Protein AF-0000000080641230 (afdb_homodimer)

Radius of gyration: 25.16 Å; Cα contacts (8 Å, |Δi|>4): 1258; chains: 2; bounding box: 50×78×52 Å

Solvent-accessible surface area (backbone atoms only — not comparable to full-atom values): 29382 Å² total; per-residue (Å²): 105,50,26,39,49,71,91,37,82,41,48,55,90,72,43,66,32,56,76,55,15,34,15,40,60,30,16,38,35,39,45,50,65,38,30,27,57,71,61,38,62,74,63,53,67,58,54,45,50,53,46,36,53,47,27,56,74,64,33,29,64,62,73,78,47,68,67,60,48,51,53,50,49,52,50,44,34,61,73,56,69,41,84,72,21,38,26,38,36,42,42,38,40,25,32,14,66,50,95,59,76,96,68,48,65,74,25,73,54,52,39,43,35,36,42,69,40,85,48,62,74,86,78,52,71,69,41,30,34,36,35,81,46,86,63,45,47,38,49,30,44,59,95,58,39,67,62,45,11,70,35,53,35,42,46,53,48,26,57,72,71,44,72,56,80,49,54,42,42,34,25,23,27,85,90,49,27,39,34,26,34,65,82,31,41,46,39,32,25,49,90,79,35,34,39,32,48,30,64,91,59,35,32,69,83,46,66,45,47,51,51,50,54,52,53,40,45,74,70,69,38,52,72,48,68,37,84,39,50,57,64,60,64,69,66,34,64,34,38,32,34,27,26,55,71,75,40,75,31,19,24,36,22,44,69,89,42,77,37,52,18,72,73,24,66,69,57,46,51,50,50,52,51,51,50,50,56,55,54,53,69,80,98,105,51,26,39,48,70,90,37,80,42,48,54,90,72,44,66,33,58,75,54,15,34,15,43,60,30,16,39,33,38,44,49,64,38,31,28,56,70,62,39,61,73,64,54,67,58,53,43,50,52,44,37,51,48,27,55,74,66,32,29,64,62,75,77,47,69,67,61,48,52,52,51,50,52,51,44,33,60,71,56,69,42,82,72,21,40,26,38,38,43,42,38,40,27,32,14,65,51,96,57,75,97,66,47,62,74,25,73,55,50,38,44,36,35,42,69,41,83,47,63,75,87,77,53,72,67,40,29,34,35,34,78,46,87,62,44,46,37,49,30,44,59,97,58,38,66,62,44,12,68,36,53,36,42,48,54,48,27,55,72,71,44,72,57,80,49,53,41,44,36,24,24,28,85,89,48,28,38,33,27,35,66,82,32,41,47,39,30,27,48,90,80,34,35,38,31,46,28,64,90,57,35,33,69,84,45,65,47,48,52,52,49,54,52,52,38,45,73,71,69,40,51,70,47,68,38,85,41,50,57,64,60,64,70,66,33,64,34,39,31,35,28,25,54,71,74,40,74,31,21,23,38,22,45,69,89,41,77,39,53,18,72,70,22,66,68,59,46,52,50,51,53,50,53,51,52,57,55,54,52,68,79,100

Foldseek 3Di:
DWKDKPHDTDDPVPDDADCQFCCNVPQAKAKDKFWWQQLHTDPLVLRQVQRQVSCVVSLEPDHDDSVVVSVRSVVQCVVVVVRSNTKMKMWMKTLGHDPDDDDDDRRDDIMIIMHIGHDDLVVADQAAEEEEFPQADDAAPDPAHGNTSPLVSLVVRCVRPDDPRRYWYWHHHPVQWTEATSQWFKWFADDQAIEGEARNRRHDPDPLVVVLVVVCVVVVGHYDYHTDHPVVRLNGQWMWIAHNNNGIHTYCYYPHRGHCTSNDPSSVVRVVVVVVSVVVVVD/DWKDKPHDTDDPVPDDADCQFCCNVPQAKAKDKFWWQQLHTDPLVLRQVQRQVSCVVSLEPDHDDSVVVSVRSVVQCVVVVVRSNTKMKMWMKTLGHDPDDDDDDRRDDIMIIMHIGHDDLVVADQAAEEEEFPQADDAAPDPAHGNTSPLVSLVVRCVRPDDPRRYWYWHHHPVQWTEATSQWFKWFADDQAIEGEARNRRHDPDPLVVVLVVVCVVVVGHYDYHTDHPVVRLNGQWMWIAHNNNGTHTHCYYPHRGHCTSNDPSSVVRVVVVVVSVVVVVD

Sequence (566 aa):
MIIYLNGQYIEEKEAALSPFDHGYLYGIGAFETFRLYSGRPFLPDAHVARLNRALRDLQIAYEVNKQELLDMLDSLLLLNDIEDGSARVRLNVSAGVSDKGFTAQTYEKPTVLCFVNRLNPEALPVQKEGKLLSVRRNTPEGSFRLKSHHYLNNMYAKQEIGNDPNLEGIFLTKEGDVAEGIVSNVFWRKGDKVFTPSLDTGILDGVTRQFVIDELKRQGTEVIEGRFRFQSMLEADEAWMTNSVLEIIPFSKIEEVPLPGADGKTVQLLRTQYQREINKMNVMIIYLNGQYIEEKEAALSPFDHGYLYGIGAFETFRLYSGRPFLPDAHVARLNRALRDLQIAYEVNKQELLDMLDSLLLLNDIEDGSARVRLNVSAGVSDKGFTAQTYEKPTVLCFVNRLNPEALPVQKEGKLLSVRRNTPEGSFRLKSHHYLNNMYAKQEIGNDPNLEGIFLTKEGDVAEGIVSNVFWRKGDKVFTPSLDTGILDGVTRQFVIDELKRQGTEVIEGRFRFQSMLEADEAWMTNSVLEIIPFSKIEEVPLPGADGKTVQLLRTQYQREINKMNV

Organism: Bacillus amyloliquefaciens (strain ATCC 23350 / DSM 7 / BCRC 11601 / CCUG 28519 / NBRC 15535 / NRRL B-14393 / F) (NCBI:txid692420)

Secondary structure (DSSP, 8-state):
-EEEETTEEEEGGG--B-TTBHHHHH--EEEEEEEEETTEESSHHHHHHHHHHHHHHTTB-----HHHHHHHHHHHHHHTT-TT--EEEEEEEE--B-SS-S-S--B-S-EEEEEEEE--GGGS-S-EEEEE-SSPPPPPSSSS--SBS--HHHHHHHHHH-S-TTEEEEEE-TTSBEEEESSSEEEEEETTEEEEE-GGGS----HHHHHHHHHHHHTT-EEEEE--BTHHHHT-SEEEEEETTTEEEEEEEETTEE--GGG-HHHHHHHHHHHHHHHHHT-/-EEEETTEEEEGGG--B-TTBHHHHS--EEEEEEEEETTEESSHHHHHHHHHHHHHHTTB-----HHHHHHHHHHHHHHTT-TT--EEEEEEEE--B-SS-S-S--B-S-EEEEEEEE--GGGS-S-EEEEE-SSPPPPPSSSS--SBS--HHHHHHHHHH-S-TTEEEEEE-TTSBEEEESSSEEEEEETTEEEEE-GGGS----HHHHHHHHHHHHTT-EEEEE--BTHHHHT-SEEEEEETTTEEEEEEEETTEE--GGG-HHHHHHHHHHHHHHHHHT-

Structure (mmCIF, N/CA/C/O backbone):
data_AF-0000000080641230-model_v1
#
loop_
_entity.id
_entity.type
_entity.pdbx_description
1 polymer 'aminodeoxychorismate lyase'
#
loop_
_atom_site.group_PDB
_atom_site.id
_atom_site.type_symbol
_atom_site.label_atom_id
_atom_site.label_alt_id
_atom_site.label_comp_id
_atom_site.label_asym_id
_atom_site.label_entity_id
_atom_site.label_seq_id
_atom_site.pdbx_PDB_ins_code
_atom_site.Cartn_x
_atom_site.Cartn_y
_atom_site.Cartn_z
_atom_site.occupancy
_atom_site.B_iso_or_equiv
_atom_site.auth_seq_id
_atom_site.auth_comp_id
_atom_site.auth_asym_id
_atom_site.auth_atom_id
_atom_site.pdbx_PDB_model_num
ATOM 1 N N . MET A 1 1 ? -22.234 -15.867 -5.906 1 94.38 1 MET A N 1
ATOM 2 C CA . MET A 1 1 ? -21.203 -16.688 -5.289 1 94.38 1 MET A CA 1
ATOM 3 C C . MET A 1 1 ? -21.281 -16.625 -3.768 1 94.38 1 MET A C 1
ATOM 5 O O . MET A 1 1 ? -21.625 -15.578 -3.209 1 94.38 1 MET A O 1
ATOM 9 N N . ILE A 1 2 ? -21.062 -17.797 -3.117 1 98.62 2 ILE A N 1
ATOM 10 C CA . ILE A 1 2 ? -21.016 -17.828 -1.66 1 98.62 2 ILE A CA 1
ATOM 11 C C . ILE A 1 2 ? -19.562 -17.625 -1.197 1 98.62 2 ILE A C 1
ATOM 13 O O . ILE A 1 2 ? -18.641 -18.25 -1.717 1 98.62 2 ILE A O 1
ATOM 17 N N . ILE A 1 3 ? -19.422 -16.719 -0.188 1 98.69 3 ILE A N 1
ATOM 18 C CA . ILE A 1 3 ? -18.094 -16.453 0.356 1 98.69 3 ILE A CA 1
ATOM 19 C C . ILE A 1 3 ? -18.094 -16.688 1.865 1 98.69 3 ILE A C 1
ATOM 21 O O . ILE A 1 3 ? -19.156 -16.844 2.473 1 98.69 3 ILE A O 1
ATOM 25 N N . TYR A 1 4 ? -16.906 -16.828 2.395 1 98.88 4 TYR A N 1
ATOM 26 C CA . TYR A 1 4 ? -16.719 -16.812 3.84 1 98.88 4 TYR A CA 1
ATOM 27 C C . TYR A 1 4 ? -16.312 -15.422 4.324 1 98.88 4 TYR A C 1
ATOM 29 O O . TYR A 1 4 ? -15.359 -14.828 3.803 1 98.88 4 TYR A O 1
ATOM 37 N N . LEU A 1 5 ? -17.062 -14.883 5.285 1 98.69 5 LEU A N 1
ATOM 38 C CA . LEU A 1 5 ? -16.734 -13.594 5.883 1 98.69 5 LEU A CA 1
ATOM 39 C C . LEU A 1 5 ? -16.938 -13.633 7.395 1 98.69 5 LEU A C 1
ATOM 41 O O . LEU A 1 5 ? -18.062 -13.711 7.871 1 98.69 5 LEU A O 1
ATOM 45 N N . ASN A 1 6 ? -15.844 -13.609 8.125 1 97.94 6 ASN A N 1
ATOM 46 C CA . ASN A 1 6 ? -15.852 -13.547 9.586 1 97.94 6 ASN A CA 1
ATOM 47 C C . ASN A 1 6 ? -16.734 -14.641 10.188 1 97.94 6 ASN A C 1
ATOM 49 O O . ASN A 1 6 ? -17.594 -14.359 11.031 1 97.94 6 ASN A O 1
ATOM 53 N N . GLY A 1 7 ? -16.547 -15.781 9.727 1 97.38 7 GLY A N 1
ATOM 54 C CA . GLY A 1 7 ? -17.188 -16.938 10.344 1 97.38 7 GLY A CA 1
ATOM 55 C C . GLY A 1 7 ? -18.5 -17.297 9.695 1 97.38 7 GLY A C 1
ATOM 56 O O . GLY A 1 7 ? -19.125 -18.297 10.062 1 97.38 7 GLY A O 1
ATOM 57 N N . GLN A 1 8 ? -18.875 -16.531 8.711 1 98.12 8 GLN A N 1
ATOM 58 C CA . GLN A 1 8 ? -20.156 -16.781 8.078 1 98.12 8 GLN A CA 1
ATOM 59 C C . GLN A 1 8 ? -19.984 -17.094 6.59 1 98.12 8 GLN A C 1
ATOM 61 O O . GLN A 1 8 ? -19.156 -16.484 5.918 1 98.12 8 GLN A O 1
ATOM 66 N N . TYR A 1 9 ? -20.766 -18.094 6.145 1 98.81 9 TYR A N 1
ATOM 67 C CA . TYR A 1 9 ? -20.938 -18.312 4.711 1 98.81 9 TYR A CA 1
ATOM 68 C C . TYR A 1 9 ? -22.125 -17.516 4.176 1 98.81 9 TYR A C 1
ATOM 70 O O . TYR A 1 9 ? -23.266 -17.734 4.605 1 98.81 9 TYR A O 1
ATOM 78 N N . ILE A 1 10 ? -21.859 -16.594 3.316 1 98.5 10 ILE A N 1
ATOM 79 C CA . ILE A 1 10 ? -22.906 -15.656 2.906 1 98.5 10 ILE A CA 1
ATOM 80 C C . ILE A 1 10 ? -22.781 -15.367 1.412 1 98.5 10 ILE A C 1
ATOM 82 O O . ILE A 1 10 ? -21.703 -15.547 0.825 1 98.5 10 ILE A O 1
ATOM 86 N N . GLU A 1 11 ? -23.844 -14.945 0.765 1 98.19 11 GLU A N 1
ATOM 87 C CA . GLU A 1 11 ? -23.781 -14.508 -0.625 1 98.19 11 GLU A CA 1
ATOM 88 C C . GLU A 1 11 ? -22.938 -13.242 -0.767 1 98.19 11 GLU A C 1
ATOM 90 O O . GLU A 1 11 ? -23.047 -12.328 0.046 1 98.19 11 GLU A O 1
ATOM 95 N N . GLU A 1 12 ? -22.172 -13.195 -1.822 1 95.56 12 GLU A N 1
ATOM 96 C CA . GLU A 1 12 ? -21.281 -12.07 -2.076 1 95.56 12 GLU A CA 1
ATOM 97 C C . GLU A 1 12 ? -22.031 -10.75 -2.051 1 95.56 12 GLU A C 1
ATOM 99 O O . GLU A 1 12 ? -21.547 -9.758 -1.497 1 95.56 12 GLU A O 1
ATOM 104 N N . LYS A 1 13 ? -23.188 -10.703 -2.598 1 94.19 13 LYS A N 1
ATOM 105 C CA . LYS A 1 13 ? -23.953 -9.469 -2.73 1 94.19 13 LYS A CA 1
ATOM 106 C C . LYS A 1 13 ? -24.438 -8.969 -1.371 1 94.19 13 LYS A C 1
ATOM 108 O O . LYS A 1 13 ? -24.781 -7.801 -1.222 1 94.19 13 LYS A O 1
ATOM 113 N N . GLU A 1 14 ? -24.469 -9.867 -0.389 1 96.19 14 GLU A N 1
ATOM 114 C CA . GLU A 1 14 ? -24.953 -9.523 0.947 1 96.19 14 GLU A CA 1
ATOM 115 C C . GLU A 1 14 ? -23.781 -9.203 1.881 1 96.19 14 GLU A C 1
ATOM 117 O O . GLU A 1 14 ? -24 -8.727 2.998 1 96.19 14 GLU A O 1
ATOM 122 N N . ALA A 1 15 ? -22.641 -9.516 1.436 1 96.94 15 ALA A N 1
ATOM 123 C CA . ALA A 1 15 ? -21.453 -9.32 2.275 1 96.94 15 ALA A CA 1
ATOM 124 C C . ALA A 1 15 ? -21.141 -7.832 2.43 1 96.94 15 ALA A C 1
ATOM 126 O O . ALA A 1 15 ? -21.25 -7.066 1.47 1 96.94 15 ALA A O 1
ATOM 127 N N . ALA A 1 16 ? -20.812 -7.457 3.668 1 96.62 16 ALA A N 1
ATOM 128 C CA . ALA A 1 16 ? -20.547 -6.051 3.969 1 96.62 16 ALA A CA 1
ATOM 129 C C . ALA A 1 16 ? -19.312 -5.902 4.848 1 96.62 16 ALA A C 1
ATOM 131 O O . ALA A 1 16 ? -19.125 -6.652 5.809 1 96.62 16 ALA A O 1
ATOM 132 N N . LEU A 1 17 ? -18.469 -5.023 4.484 1 97.44 17 LEU A N 1
ATOM 133 C CA . LEU A 1 17 ? -17.328 -4.59 5.301 1 97.44 17 LEU A CA 1
ATOM 134 C C . LEU A 1 17 ? -17.547 -3.174 5.824 1 97.44 17 LEU A C 1
ATOM 136 O O . LEU A 1 17 ? -18.219 -2.365 5.176 1 97.44 17 LEU A O 1
ATOM 140 N N . SER A 1 18 ? -17.016 -2.916 6.98 1 97.19 18 SER A N 1
ATOM 141 C CA . SER A 1 18 ? -17 -1.547 7.484 1 97.19 18 SER A CA 1
ATOM 142 C C . SER A 1 18 ? -16.031 -0.674 6.691 1 97.19 18 SER A C 1
ATOM 144 O O . SER A 1 18 ? -14.922 -1.101 6.379 1 97.19 18 SER A O 1
ATOM 146 N N . PRO A 1 19 ? -16.469 0.548 6.352 1 96.69 19 PRO A N 1
ATOM 147 C CA . PRO A 1 19 ? -15.508 1.46 5.719 1 96.69 19 PRO A CA 1
ATOM 148 C C . PRO A 1 19 ? -14.383 1.885 6.656 1 96.69 19 PRO A C 1
ATOM 150 O O . PRO A 1 19 ? -13.43 2.541 6.23 1 96.69 19 PRO A O 1
ATOM 153 N N . PHE A 1 20 ? -14.438 1.463 7.914 1 97 20 PHE A N 1
ATOM 154 C CA . PHE A 1 20 ? -13.43 1.848 8.898 1 97 20 PHE A CA 1
ATOM 155 C C . PHE A 1 20 ? -12.484 0.689 9.188 1 97 20 PHE A C 1
ATOM 157 O O . PHE A 1 20 ? -11.719 0.729 10.148 1 97 20 PHE A O 1
ATOM 164 N N . ASP A 1 21 ? -12.641 -0.361 8.375 1 98.12 21 ASP A N 1
ATOM 165 C CA . ASP A 1 21 ? -11.625 -1.402 8.391 1 98.12 21 ASP A CA 1
ATOM 166 C C . ASP A 1 21 ? -10.258 -0.839 7.996 1 98.12 21 ASP A C 1
ATOM 168 O O . ASP A 1 21 ? -10.125 -0.203 6.949 1 98.12 21 ASP A O 1
ATOM 172 N N . HIS A 1 22 ? -9.234 -1.068 8.789 1 98.56 22 HIS A N 1
ATOM 173 C CA . HIS A 1 22 ? -7.91 -0.52 8.508 1 98.56 22 HIS A CA 1
ATOM 174 C C . HIS A 1 22 ? -7.27 -1.217 7.309 1 98.56 22 HIS A C 1
ATOM 176 O O . HIS A 1 22 ? -6.301 -0.711 6.738 1 98.56 22 HIS A O 1
ATOM 182 N N . GLY A 1 23 ? -7.777 -2.375 6.902 1 98.5 23 GLY A N 1
ATOM 183 C CA . GLY A 1 23 ? -7.391 -2.93 5.617 1 98.5 23 GLY A CA 1
ATOM 184 C C . GLY A 1 23 ? -7.836 -2.08 4.441 1 98.5 23 GLY A C 1
ATOM 185 O O . GLY A 1 23 ? -7.121 -1.974 3.439 1 98.5 23 GLY A O 1
ATOM 186 N N . TYR A 1 24 ? -9.031 -1.498 4.578 1 98.56 24 TYR A N 1
ATOM 187 C CA . TYR A 1 24 ? -9.57 -0.61 3.551 1 98.56 24 TYR A CA 1
ATOM 188 C C . TYR A 1 24 ? -8.914 0.764 3.625 1 98.56 24 TYR A C 1
ATOM 190 O O . TYR A 1 24 ? -8.414 1.275 2.621 1 98.56 24 TYR A O 1
ATOM 198 N N . LEU A 1 25 ? -8.805 1.361 4.781 1 98.25 25 LEU A N 1
ATOM 199 C CA . LEU A 1 25 ? -8.383 2.75 4.93 1 98.25 25 LEU A CA 1
ATOM 200 C C . LEU A 1 25 ? -6.879 2.885 4.73 1 98.25 25 LEU A C 1
ATOM 202 O O . LEU A 1 25 ? -6.406 3.889 4.195 1 98.25 25 LEU A O 1
ATOM 206 N N . TYR A 1 26 ? -6.113 1.825 5.156 1 98.12 26 TYR A N 1
ATOM 207 C CA . TYR A 1 26 ? -4.668 2.012 5.246 1 98.12 26 TYR A CA 1
ATOM 208 C C . TYR A 1 26 ? -3.926 0.832 4.629 1 98.12 26 TYR A C 1
ATOM 210 O O . TYR A 1 26 ? -2.693 0.786 4.652 1 98.12 26 TYR A O 1
ATOM 218 N N . GLY A 1 27 ? -4.613 -0.168 4.113 1 98.31 27 GLY A N 1
ATOM 219 C CA . GLY A 1 27 ? -3.996 -1.322 3.479 1 98.31 27 GLY A CA 1
ATOM 220 C C . GLY A 1 27 ? -3.357 -2.277 4.469 1 98.31 27 GLY A C 1
ATOM 221 O O . GLY A 1 27 ? -2.449 -3.031 4.113 1 98.31 27 GLY A O 1
ATOM 222 N N . ILE A 1 28 ? -3.783 -2.248 5.727 1 98.62 28 ILE A N 1
ATOM 223 C CA . ILE A 1 28 ? -3.199 -3.133 6.727 1 98.62 28 ILE A CA 1
ATOM 224 C C . ILE A 1 28 ? -3.867 -4.504 6.66 1 98.62 28 ILE A C 1
ATOM 226 O O . ILE A 1 28 ? -4.914 -4.719 7.273 1 98.62 28 ILE A O 1
ATOM 230 N N . GLY A 1 29 ? -3.24 -5.375 5.969 1 98.69 29 GLY A N 1
ATOM 231 C CA . GLY A 1 29 ? -3.727 -6.727 5.754 1 98.69 29 GLY A CA 1
ATOM 232 C C . GLY A 1 29 ? -2.805 -7.566 4.887 1 98.69 29 GLY A C 1
ATOM 233 O O . GLY A 1 29 ? -1.852 -7.043 4.305 1 98.69 29 GLY A O 1
ATOM 234 N N . ALA A 1 30 ? -3.021 -8.844 4.879 1 98.81 30 ALA A N 1
ATOM 235 C CA . ALA A 1 30 ? -2.277 -9.82 4.086 1 98.81 30 ALA A CA 1
ATOM 236 C C . ALA A 1 30 ? -3.209 -10.875 3.502 1 98.81 30 ALA A C 1
ATOM 238 O O . ALA A 1 30 ? -4.352 -11.016 3.945 1 98.81 30 ALA A O 1
ATOM 239 N N . PHE A 1 31 ? -2.713 -11.578 2.443 1 98.81 31 PHE A N 1
ATOM 240 C CA . PHE A 1 31 ? -3.574 -12.578 1.819 1 98.81 31 PHE A CA 1
ATOM 241 C C . PHE A 1 31 ? -2.748 -13.695 1.198 1 98.81 31 PHE A C 1
ATOM 243 O O . PHE A 1 31 ? -1.519 -13.609 1.148 1 98.81 31 PHE A O 1
ATOM 250 N N . GLU A 1 32 ? -3.385 -14.688 0.871 1 98.81 32 GLU A N 1
ATOM 251 C CA . GLU A 1 32 ? -2.85 -15.773 0.055 1 98.81 32 GLU A CA 1
ATOM 252 C C . GLU A 1 32 ? -3.773 -16.094 -1.119 1 98.81 32 GLU A C 1
ATOM 254 O O . GLU A 1 32 ? -4.996 -16 -0.993 1 98.81 32 GLU A O 1
ATOM 259 N N . THR A 1 33 ? -3.252 -16.391 -2.205 1 98.38 33 THR A N 1
ATOM 260 C CA . THR A 1 33 ? -3.932 -16.953 -3.365 1 98.38 33 THR A CA 1
ATOM 261 C C . THR A 1 33 ? -3.293 -18.281 -3.771 1 98.38 33 THR A C 1
ATOM 263 O O . THR A 1 33 ? -2.072 -18.375 -3.928 1 98.38 33 THR A O 1
ATOM 266 N N . PHE A 1 34 ? -4.078 -19.25 -3.875 1 98.31 34 PHE A N 1
ATOM 267 C CA . PHE A 1 34 ? -3.559 -20.547 -4.273 1 98.31 34 PHE A CA 1
ATOM 268 C C . PHE A 1 34 ? -4.629 -21.359 -4.988 1 98.31 34 PHE A C 1
ATOM 270 O O . PHE A 1 34 ? -5.785 -20.938 -5.078 1 98.31 34 PHE A O 1
ATOM 277 N N . ARG A 1 35 ? -4.227 -22.469 -5.562 1 97.75 35 ARG A N 1
ATOM 278 C CA . ARG A 1 35 ? -5.074 -23.297 -6.414 1 97.75 35 ARG A CA 1
ATOM 279 C C . ARG A 1 35 ? -5.461 -24.594 -5.707 1 97.75 35 ARG A C 1
ATOM 281 O O . ARG A 1 35 ? -4.66 -25.172 -4.973 1 97.75 35 ARG A O 1
ATOM 288 N N . LEU A 1 36 ? -6.707 -25 -5.898 1 98 36 LEU A N 1
ATOM 289 C CA . LEU A 1 36 ? -7.18 -26.312 -5.445 1 98 36 LEU A CA 1
ATOM 290 C C . LEU A 1 36 ? -7.152 -27.328 -6.586 1 98 36 LEU A C 1
ATOM 292 O O . LEU A 1 36 ? -7.566 -27.016 -7.703 1 98 36 LEU A O 1
ATOM 296 N N . TYR A 1 37 ? -6.668 -28.5 -6.305 1 97.38 37 TYR A N 1
ATOM 297 C CA . TYR A 1 37 ? -6.684 -29.672 -7.16 1 97.38 37 TYR A CA 1
ATOM 298 C C . TYR A 1 37 ? -7.531 -30.781 -6.543 1 97.38 37 TYR A C 1
ATOM 300 O O . TYR A 1 37 ? -7.168 -31.344 -5.508 1 97.38 37 TYR A O 1
ATOM 308 N N . SER A 1 38 ? -8.609 -31.078 -7.199 1 96 38 SER A N 1
ATOM 309 C CA . SER A 1 38 ? -9.562 -32 -6.625 1 96 38 SER A CA 1
ATOM 310 C C . SER A 1 38 ? -9.906 -31.656 -5.184 1 96 38 SER A C 1
ATOM 312 O O . SER A 1 38 ? -9.898 -32.5 -4.305 1 96 38 SER A O 1
ATOM 314 N N . GLY A 1 39 ? -9.992 -30.375 -4.941 1 96.81 39 GLY A N 1
ATOM 315 C CA . GLY A 1 39 ? -10.438 -29.859 -3.66 1 96.81 39 GLY A CA 1
ATOM 316 C C . GLY A 1 39 ? -9.305 -29.656 -2.668 1 96.81 39 GLY A C 1
ATOM 317 O O . GLY A 1 39 ? -9.523 -29.172 -1.559 1 96.81 39 GLY A O 1
ATOM 318 N N . ARG A 1 40 ? -8.148 -29.969 -3.039 1 96.62 40 ARG A N 1
ATOM 319 C CA . ARG A 1 40 ? -7.027 -29.906 -2.109 1 96.62 40 ARG A CA 1
ATOM 320 C C . ARG A 1 40 ? -6.016 -28.844 -2.547 1 96.62 40 ARG A C 1
ATOM 322 O O . ARG A 1 40 ? -5.641 -28.781 -3.721 1 96.62 40 ARG A O 1
ATOM 329 N N . PRO A 1 41 ? -5.641 -28.016 -1.577 1 97.69 41 PRO A N 1
ATOM 330 C CA . PRO A 1 41 ? -4.621 -27.031 -1.938 1 97.69 41 PRO A CA 1
ATOM 331 C C . PRO A 1 41 ? -3.225 -27.641 -2.047 1 97.69 41 PRO A C 1
ATOM 333 O O . PRO A 1 41 ? -2.867 -28.516 -1.267 1 97.69 41 PRO A O 1
ATOM 336 N N . PHE A 1 42 ? -2.455 -27.219 -2.998 1 97 42 PHE A N 1
ATOM 337 C CA . PHE A 1 42 ? -1.047 -27.578 -3.104 1 97 42 PHE A CA 1
ATOM 338 C C . PHE A 1 42 ? -0.197 -26.734 -2.172 1 97 42 PHE A C 1
ATOM 340 O O . PHE A 1 42 ? -0.323 -25.5 -2.16 1 97 42 PHE A O 1
ATOM 347 N N . LEU A 1 43 ? 0.679 -27.359 -1.271 1 97.44 43 LEU A N 1
ATOM 348 C CA . LEU A 1 43 ? 1.615 -26.75 -0.329 1 97.44 43 LEU A CA 1
ATOM 349 C C . LEU A 1 43 ? 0.876 -25.906 0.706 1 97.44 43 LEU A C 1
ATOM 351 O O . LEU A 1 43 ? 1.245 -24.766 0.954 1 97.44 43 LEU A O 1
ATOM 355 N N . PRO A 1 44 ? -0.207 -26.453 1.294 1 97.56 44 PRO A N 1
ATOM 356 C CA . PRO A 1 44 ? -1.002 -25.672 2.244 1 97.56 44 PRO A CA 1
ATOM 357 C C . PRO A 1 44 ? -0.189 -25.203 3.447 1 97.56 44 PRO A C 1
ATOM 359 O O . PRO A 1 44 ? -0.418 -24.109 3.961 1 97.56 44 PRO A O 1
ATOM 362 N N . ASP A 1 45 ? 0.778 -26 3.906 1 98.12 45 ASP A N 1
ATOM 363 C CA . ASP A 1 45 ? 1.592 -25.625 5.059 1 98.12 45 ASP A CA 1
ATOM 364 C C . ASP A 1 45 ? 2.418 -24.375 4.766 1 98.12 45 ASP A C 1
ATOM 366 O O . ASP A 1 45 ? 2.549 -23.5 5.617 1 98.12 45 ASP A O 1
ATOM 370 N N . ALA A 1 46 ? 3.008 -24.312 3.57 1 98.56 46 ALA A N 1
ATOM 371 C CA . ALA A 1 46 ? 3.824 -23.156 3.189 1 98.56 46 ALA A CA 1
ATOM 372 C C . ALA A 1 46 ? 2.977 -21.891 3.094 1 98.56 46 ALA A C 1
ATOM 374 O O . ALA A 1 46 ? 3.4 -20.828 3.529 1 98.56 46 ALA A O 1
ATOM 375 N N . HIS A 1 47 ? 1.779 -22 2.514 1 98.81 47 HIS A N 1
ATOM 376 C CA . HIS A 1 47 ? 0.876 -20.859 2.418 1 98.81 47 HIS A CA 1
ATOM 377 C C . HIS A 1 47 ? 0.458 -20.375 3.801 1 98.81 47 HIS A C 1
ATOM 379 O O . HIS A 1 47 ? 0.484 -19.172 4.07 1 98.81 47 HIS A O 1
ATOM 385 N N . VAL A 1 48 ? 0.075 -21.266 4.652 1 98.81 48 VAL A N 1
ATOM 386 C CA . VAL A 1 48 ? -0.366 -20.938 6 1 98.81 48 VAL A CA 1
ATOM 387 C C . VAL A 1 48 ? 0.78 -20.297 6.773 1 98.81 48 VAL A C 1
ATOM 389 O O . VAL A 1 48 ? 0.587 -19.281 7.453 1 98.81 48 VAL A O 1
ATOM 392 N N . ALA A 1 49 ? 1.921 -20.844 6.652 1 98.75 49 ALA A N 1
ATOM 393 C CA . ALA A 1 49 ? 3.086 -20.312 7.352 1 98.75 49 ALA A CA 1
ATOM 394 C C . ALA A 1 49 ? 3.389 -18.891 6.902 1 98.75 49 ALA A C 1
ATOM 396 O O . ALA A 1 49 ? 3.664 -18.016 7.727 1 98.75 49 ALA A O 1
ATOM 397 N N . ARG A 1 50 ? 3.375 -18.672 5.617 1 98.62 50 ARG A N 1
ATOM 398 C CA . ARG A 1 50 ? 3.678 -17.328 5.105 1 98.62 50 ARG A CA 1
ATOM 399 C C . ARG A 1 50 ? 2.639 -16.328 5.57 1 98.62 50 ARG A C 1
ATOM 401 O O . ARG A 1 50 ? 2.984 -15.203 5.961 1 98.62 50 ARG A O 1
ATOM 408 N N . LEU A 1 51 ? 1.396 -16.703 5.492 1 98.88 51 LEU A N 1
ATOM 409 C CA . LEU A 1 51 ? 0.346 -15.797 5.938 1 98.88 51 LEU A CA 1
ATOM 410 C C . LEU A 1 51 ? 0.487 -15.492 7.426 1 98.88 51 LEU A C 1
ATOM 412 O O . LEU A 1 51 ? 0.396 -14.328 7.836 1 98.88 51 LEU A O 1
ATOM 416 N N . ASN A 1 52 ? 0.707 -16.516 8.219 1 98.88 52 ASN A N 1
ATOM 417 C CA . ASN A 1 52 ? 0.836 -16.312 9.656 1 98.88 52 ASN A CA 1
ATOM 418 C C . ASN A 1 52 ? 2.035 -15.438 10 1 98.88 52 ASN A C 1
ATOM 420 O O . ASN A 1 52 ? 1.975 -14.625 10.922 1 98.88 52 ASN A O 1
ATOM 424 N N . ARG A 1 53 ? 3.098 -15.594 9.328 1 98.56 53 ARG A N 1
ATOM 425 C CA . ARG A 1 53 ? 4.246 -14.711 9.523 1 98.56 53 ARG A CA 1
ATOM 426 C C . ARG A 1 53 ? 3.881 -13.258 9.227 1 98.56 53 ARG A C 1
ATOM 428 O O . ARG A 1 53 ? 4.262 -12.359 9.977 1 98.56 53 ARG A O 1
ATOM 435 N N . ALA A 1 54 ? 3.205 -13.039 8.125 1 98.75 54 ALA A N 1
ATOM 436 C CA . ALA A 1 54 ? 2.775 -11.688 7.762 1 98.75 54 ALA A CA 1
ATOM 437 C C . ALA A 1 54 ? 1.869 -11.094 8.836 1 98.75 54 ALA A C 1
ATOM 439 O O . ALA A 1 54 ? 2.018 -9.93 9.211 1 98.75 54 ALA A O 1
ATOM 440 N N . LEU A 1 55 ? 0.916 -11.883 9.32 1 98.81 55 LEU A N 1
ATOM 441 C CA . LEU A 1 55 ? -0.022 -11.414 10.336 1 98.81 55 LEU A CA 1
ATOM 442 C C . LEU A 1 55 ? 0.711 -11.023 11.609 1 98.81 55 LEU A C 1
ATOM 444 O O . LEU A 1 55 ? 0.382 -10.016 12.242 1 98.81 55 LEU A O 1
ATOM 448 N N . ARG A 1 56 ? 1.682 -11.805 11.977 1 98.44 56 ARG A N 1
ATOM 449 C CA . ARG A 1 56 ? 2.496 -11.469 13.141 1 98.44 56 ARG A CA 1
ATOM 450 C C . ARG A 1 56 ? 3.25 -10.164 12.922 1 98.44 56 ARG A C 1
ATOM 452 O O . ARG A 1 56 ? 3.293 -9.305 13.805 1 98.44 56 ARG A O 1
ATOM 459 N N . ASP A 1 57 ? 3.818 -10.039 11.789 1 98 57 ASP A N 1
ATOM 460 C CA . ASP A 1 57 ? 4.559 -8.828 11.445 1 98 57 ASP A CA 1
ATOM 461 C C . ASP A 1 57 ? 3.66 -7.598 11.516 1 98 57 ASP A C 1
ATOM 463 O O . ASP A 1 57 ? 4.105 -6.52 11.914 1 98 57 ASP A O 1
ATOM 467 N N . LEU A 1 58 ? 2.41 -7.73 11.18 1 98.25 58 LEU A N 1
ATOM 468 C CA . LEU A 1 58 ? 1.453 -6.629 11.125 1 98.25 58 LEU A CA 1
ATOM 469 C C . LEU A 1 58 ? 0.751 -6.453 12.469 1 98.25 58 LEU A C 1
ATOM 471 O O . LEU A 1 58 ? -0.093 -5.566 12.617 1 98.25 58 LEU A O 1
ATOM 475 N N . GLN A 1 59 ? 1.041 -7.32 13.422 1 98.19 59 GLN A N 1
ATOM 476 C CA . GLN A 1 59 ? 0.404 -7.316 14.734 1 98.19 59 GLN A CA 1
ATOM 477 C C . GLN A 1 59 ? -1.107 -7.48 14.609 1 98.19 59 GLN A C 1
ATOM 479 O O . GLN A 1 59 ? -1.871 -6.754 15.25 1 98.19 59 GLN A O 1
ATOM 484 N N . ILE A 1 60 ? -1.511 -8.305 13.773 1 98.56 60 ILE A N 1
ATOM 485 C CA . ILE A 1 60 ? -2.896 -8.75 13.664 1 98.56 60 ILE A CA 1
ATOM 486 C C . ILE A 1 60 ? -3.078 -10.055 14.43 1 98.56 60 ILE A C 1
ATOM 488 O O . ILE A 1 60 ? -2.465 -11.07 14.094 1 98.56 60 ILE A O 1
ATOM 492 N N . ALA A 1 61 ? -3.875 -9.984 15.43 1 98.19 61 ALA A N 1
ATOM 493 C CA . ALA A 1 61 ? -4.043 -11.125 16.344 1 98.19 61 ALA A CA 1
ATOM 494 C C . ALA A 1 61 ? -4.949 -12.188 15.719 1 98.19 61 ALA A C 1
ATOM 496 O O . ALA A 1 61 ? -6.105 -12.328 16.125 1 98.19 61 ALA A O 1
ATOM 497 N N . TYR A 1 62 ? -4.418 -12.938 14.836 1 98.12 62 TYR A N 1
ATOM 498 C CA . TYR A 1 62 ? -5.09 -14.039 14.156 1 98.12 62 TYR A CA 1
ATOM 499 C C . TYR A 1 62 ? -4.082 -15.078 13.664 1 98.12 62 TYR A C 1
ATOM 501 O O . TYR A 1 62 ? -3.004 -14.719 13.188 1 98.12 62 TYR A O 1
ATOM 509 N N . GLU A 1 63 ? -4.371 -16.297 13.867 1 98.25 63 GLU A N 1
ATOM 510 C CA . GLU A 1 63 ? -3.557 -17.391 13.352 1 98.25 63 GLU A CA 1
ATOM 511 C C . GLU A 1 63 ? -4.391 -18.344 12.508 1 98.25 63 GLU A C 1
ATOM 513 O O . GLU A 1 63 ? -5.383 -18.906 12.984 1 98.25 63 GLU A O 1
ATOM 518 N N . VAL A 1 64 ? -3.996 -18.5 11.32 1 98 64 VAL A N 1
ATOM 519 C CA . VAL A 1 64 ? -4.664 -19.453 10.43 1 98 64 VAL A CA 1
ATOM 520 C C . VAL A 1 64 ? -4.316 -20.875 10.852 1 98 64 VAL A C 1
ATOM 522 O O . VAL A 1 64 ? -3.141 -21.219 10.977 1 98 64 VAL A O 1
ATOM 525 N N . ASN A 1 65 ? -5.312 -21.594 11.094 1 97.5 65 ASN A N 1
ATOM 526 C CA . ASN A 1 65 ? -5.195 -23.031 11.344 1 97.5 65 ASN A CA 1
ATOM 527 C C . ASN A 1 65 ? -5.426 -23.844 10.078 1 97.5 65 ASN A C 1
ATOM 529 O O . ASN A 1 65 ? -6.457 -23.703 9.422 1 97.5 65 ASN A O 1
ATOM 533 N N . LYS A 1 66 ? -4.469 -24.734 9.758 1 97.56 66 LYS A N 1
ATOM 534 C CA . LYS A 1 66 ? -4.527 -25.469 8.5 1 97.56 66 LYS A CA 1
ATOM 535 C C . LYS A 1 66 ? -5.816 -26.281 8.391 1 97.56 66 LYS A C 1
ATOM 537 O O . LYS A 1 66 ? -6.484 -26.266 7.359 1 97.56 66 LYS A O 1
ATOM 542 N N . GLN A 1 67 ? -6.137 -26.984 9.453 1 97.75 67 GLN A N 1
ATOM 543 C CA . GLN A 1 67 ? -7.328 -27.828 9.414 1 97.75 67 GLN A CA 1
ATOM 544 C C . GLN A 1 67 ? -8.594 -26.984 9.258 1 97.75 67 GLN A C 1
ATOM 546 O O . GLN A 1 67 ? -9.484 -27.328 8.484 1 97.75 67 GLN A O 1
ATOM 551 N N . GLU A 1 68 ? -8.688 -25.875 9.977 1 97.62 68 GLU A N 1
ATOM 552 C CA . GLU A 1 68 ? -9.82 -24.969 9.828 1 97.62 68 GLU A CA 1
ATOM 553 C C . GLU A 1 68 ? -9.914 -24.422 8.414 1 97.62 68 GLU A C 1
ATOM 555 O O . GLU A 1 68 ? -11.008 -24.25 7.871 1 97.62 68 GLU A O 1
ATOM 560 N N . LEU A 1 69 ? -8.75 -24.141 7.867 1 98.25 69 LEU A N 1
ATOM 561 C CA . LEU A 1 69 ? -8.703 -23.672 6.484 1 98.25 69 LEU A CA 1
ATOM 562 C C . LEU A 1 69 ? -9.258 -24.734 5.535 1 98.25 69 LEU A C 1
ATOM 564 O O . LEU A 1 69 ? -10.102 -24.422 4.684 1 98.25 69 LEU A O 1
ATOM 568 N N . LEU A 1 70 ? -8.805 -25.953 5.703 1 98 70 LEU A N 1
ATOM 569 C CA . LEU A 1 70 ? -9.25 -27.047 4.832 1 98 70 LEU A CA 1
ATOM 570 C C . LEU A 1 70 ? -10.758 -27.25 4.949 1 98 70 LEU A C 1
ATOM 572 O O . LEU A 1 70 ? -11.438 -27.438 3.941 1 98 70 LEU A O 1
ATOM 576 N N . ASP A 1 71 ? -11.25 -27.172 6.168 1 98.31 71 ASP A N 1
ATOM 577 C CA . ASP A 1 71 ? -12.688 -27.297 6.387 1 98.31 71 ASP A CA 1
ATOM 578 C C . ASP A 1 71 ? -13.453 -26.156 5.699 1 98.31 71 ASP A C 1
ATOM 580 O O . ASP A 1 71 ? -14.508 -26.375 5.105 1 98.31 71 ASP A O 1
ATOM 584 N N . MET A 1 72 ? -12.945 -25 5.832 1 98.56 72 MET A N 1
ATOM 585 C CA . MET A 1 72 ? -13.531 -23.828 5.195 1 98.56 72 MET A CA 1
ATOM 586 C C . MET A 1 72 ? -13.578 -24 3.68 1 98.56 72 MET A C 1
ATOM 588 O O . MET A 1 72 ? -14.594 -23.688 3.049 1 98.56 72 MET A O 1
ATOM 592 N N . LEU A 1 73 ? -12.539 -24.516 3.088 1 98.69 73 LEU A N 1
ATOM 593 C CA . LEU A 1 73 ? -12.453 -24.703 1.645 1 98.69 73 LEU A CA 1
ATOM 594 C C . LEU A 1 73 ? -13.445 -25.766 1.177 1 98.69 73 LEU A C 1
ATOM 596 O O . LEU A 1 73 ? -14.102 -25.594 0.148 1 98.69 73 LEU A O 1
ATOM 600 N N . ASP A 1 74 ? -13.523 -26.812 1.958 1 98.38 74 ASP A N 1
ATOM 601 C CA . ASP A 1 74 ? -14.516 -27.844 1.646 1 98.38 74 ASP A CA 1
ATOM 602 C C . ASP A 1 74 ? -15.922 -27.266 1.606 1 98.38 74 ASP A C 1
ATOM 604 O O . ASP A 1 74 ? -16.688 -27.531 0.676 1 98.38 74 ASP A O 1
ATOM 608 N N . SER A 1 75 ? -16.25 -26.484 2.592 1 98.75 75 SER A N 1
ATOM 609 C CA . SER A 1 75 ? -17.562 -25.859 2.672 1 98.75 75 SER A CA 1
ATOM 610 C C . SER A 1 75 ? -17.797 -24.922 1.489 1 98.75 75 SER A C 1
ATOM 612 O O . SER A 1 75 ? -18.875 -24.938 0.89 1 98.75 75 SER A O 1
ATOM 614 N N . LEU A 1 76 ? -16.812 -24.172 1.132 1 98.88 76 LEU A N 1
ATOM 615 C CA . LEU A 1 76 ? -16.953 -23.219 0.037 1 98.88 76 LEU A CA 1
ATOM 616 C C . LEU A 1 76 ? -17.141 -23.938 -1.293 1 98.88 76 LEU A C 1
ATOM 618 O O . LEU A 1 76 ? -17.938 -23.5 -2.135 1 98.88 76 LEU A O 1
ATOM 622 N N . LEU A 1 77 ? -16.375 -25.016 -1.517 1 98.75 77 LEU A N 1
ATOM 623 C CA . LEU A 1 77 ? -16.547 -25.797 -2.738 1 98.75 77 LEU A CA 1
ATOM 624 C C . LEU A 1 77 ? -17.953 -26.344 -2.846 1 98.75 77 LEU A C 1
ATOM 626 O O . LEU A 1 77 ? -18.594 -26.25 -3.902 1 98.75 77 LEU A O 1
ATOM 630 N N . LEU A 1 78 ? -18.406 -26.875 -1.77 1 98.56 78 LEU A N 1
ATOM 631 C CA . LEU A 1 78 ? -19.75 -27.453 -1.727 1 98.56 78 LEU A CA 1
ATOM 632 C C . LEU A 1 78 ? -20.812 -26.391 -1.98 1 98.56 78 LEU A C 1
ATOM 634 O O . LEU A 1 78 ? -21.688 -26.562 -2.832 1 98.56 78 LEU A O 1
ATOM 638 N N . LEU A 1 79 ? -20.734 -25.297 -1.29 1 98.75 79 LEU A N 1
ATOM 639 C CA . LEU A 1 79 ? -21.75 -24.25 -1.332 1 98.75 79 LEU A CA 1
ATOM 640 C C . LEU A 1 79 ? -21.766 -23.562 -2.695 1 98.75 79 LEU A C 1
ATOM 642 O O . LEU A 1 79 ? -22.766 -22.969 -3.09 1 98.75 79 LEU A O 1
ATOM 646 N N . ASN A 1 80 ? -20.672 -23.594 -3.457 1 98.69 80 ASN A N 1
ATOM 647 C CA . ASN A 1 80 ? -20.594 -22.953 -4.762 1 98.69 80 ASN A CA 1
ATOM 648 C C . ASN A 1 80 ? -20.688 -23.969 -5.895 1 98.69 80 ASN A C 1
ATOM 650 O O . ASN A 1 80 ? -20.438 -23.641 -7.055 1 98.69 80 ASN A O 1
ATOM 654 N N . ASP A 1 81 ? -20.953 -25.156 -5.645 1 98.31 81 ASP A N 1
ATOM 655 C CA . ASP A 1 81 ? -21.203 -26.234 -6.594 1 98.31 81 ASP A CA 1
ATOM 656 C C . ASP A 1 81 ? -19.984 -26.438 -7.508 1 98.31 81 ASP A C 1
ATOM 658 O O . ASP A 1 81 ? -20.141 -26.516 -8.727 1 98.31 81 ASP A O 1
ATOM 662 N N . ILE A 1 82 ? -18.844 -26.422 -6.961 1 98.31 82 ILE A N 1
ATOM 663 C CA . ILE A 1 82 ? -17.625 -26.781 -7.691 1 98.31 82 ILE A CA 1
ATOM 664 C C . ILE A 1 82 ? -17.266 -28.234 -7.422 1 98.31 82 ILE A C 1
ATOM 666 O O . ILE A 1 82 ? -16.375 -28.516 -6.613 1 98.31 82 ILE A O 1
ATOM 670 N N . GLU A 1 83 ? -17.734 -29.078 -8.156 1 96.81 83 GLU A N 1
ATOM 671 C CA . GLU A 1 83 ? -17.75 -30.5 -7.863 1 96.81 83 GLU A CA 1
ATOM 672 C C . GLU A 1 83 ? -16.391 -31.141 -8.164 1 96.81 83 GLU A C 1
ATOM 674 O O . GLU A 1 83 ? -15.969 -32.062 -7.473 1 96.81 83 GLU A O 1
ATOM 679 N N . ASP A 1 84 ? -15.766 -30.625 -9.227 1 96.25 84 ASP A N 1
ATOM 680 C CA . ASP A 1 84 ? -14.492 -31.234 -9.594 1 96.25 84 ASP A CA 1
ATOM 681 C C . ASP A 1 84 ? -13.367 -30.766 -8.68 1 96.25 84 ASP A C 1
ATOM 683 O O . ASP A 1 84 ? -12.242 -31.281 -8.758 1 96.25 84 ASP A O 1
ATOM 687 N N . GLY A 1 85 ? -13.688 -29.672 -7.844 1 97.12 85 GLY A N 1
ATOM 688 C CA . GLY A 1 85 ? -12.734 -29.172 -6.871 1 97.12 85 GLY A CA 1
ATOM 689 C C . GLY A 1 85 ? -11.625 -28.328 -7.488 1 97.12 85 GLY A C 1
ATOM 690 O O . GLY A 1 85 ? -10.648 -28 -6.816 1 97.12 85 GLY A O 1
ATOM 691 N N . SER A 1 86 ? -11.695 -28.031 -8.766 1 97.56 86 SER A N 1
ATOM 692 C CA . SER A 1 86 ? -10.727 -27.172 -9.43 1 97.56 86 SER A CA 1
ATOM 693 C C . SER A 1 86 ? -11.078 -25.688 -9.242 1 97.56 86 SER A C 1
ATOM 695 O O . SER A 1 86 ? -12 -25.188 -9.883 1 97.56 86 SER A O 1
ATOM 697 N N . ALA A 1 87 ? -10.289 -25 -8.344 1 98.12 87 ALA A N 1
ATOM 698 C CA . ALA A 1 87 ? -10.672 -23.641 -7.992 1 98.12 87 ALA A CA 1
ATOM 699 C C . ALA A 1 87 ? -9.445 -22.812 -7.594 1 98.12 87 ALA A C 1
ATOM 701 O O . ALA A 1 87 ? -8.422 -23.375 -7.191 1 98.12 87 ALA A O 1
ATOM 702 N N . ARG A 1 88 ? -9.539 -21.562 -7.816 1 97.88 88 ARG A N 1
ATOM 703 C CA . ARG A 1 88 ? -8.641 -20.578 -7.23 1 97.88 88 ARG A CA 1
ATOM 704 C C . ARG A 1 88 ? -9.188 -20.062 -5.906 1 97.88 88 ARG A C 1
ATOM 706 O O . ARG A 1 88 ? -10.383 -19.781 -5.789 1 97.88 88 ARG A O 1
ATOM 713 N N . VAL A 1 89 ? -8.344 -19.969 -4.922 1 98.5 89 VAL A N 1
ATOM 714 C CA . VAL A 1 89 ? -8.727 -19.5 -3.594 1 98.5 89 VAL A CA 1
ATOM 715 C C . VAL A 1 89 ? -8.078 -18.141 -3.311 1 98.5 89 VAL A C 1
ATOM 717 O O . VAL A 1 89 ? -6.902 -17.938 -3.613 1 98.5 89 VAL A O 1
ATOM 720 N N . ARG A 1 90 ? -8.805 -17.25 -2.789 1 98.12 90 ARG A N 1
ATOM 721 C CA . ARG A 1 90 ? -8.297 -16.047 -2.137 1 98.12 90 ARG A CA 1
ATOM 722 C C . ARG A 1 90 ? -8.648 -16.031 -0.654 1 98.12 90 ARG A C 1
ATOM 724 O O . ARG A 1 90 ? -9.828 -16.016 -0.292 1 98.12 90 ARG A O 1
ATOM 731 N N . LEU A 1 91 ? -7.699 -16.156 0.206 1 98.81 91 LEU A N 1
ATOM 732 C CA . LEU A 1 91 ? -7.824 -15.953 1.646 1 98.81 91 LEU A CA 1
ATOM 733 C C . LEU A 1 91 ? -7.234 -14.617 2.062 1 98.81 91 LEU A C 1
ATOM 735 O O . LEU A 1 91 ? -6.031 -14.391 1.92 1 98.81 91 LEU A O 1
ATOM 739 N N . ASN A 1 92 ? -8.016 -13.773 2.559 1 98.69 92 ASN A N 1
ATOM 740 C CA . ASN A 1 92 ? -7.656 -12.391 2.883 1 98.69 92 ASN A CA 1
ATOM 741 C C . ASN A 1 92 ? -7.926 -12.07 4.352 1 98.69 92 ASN A C 1
ATOM 743 O O . ASN A 1 92 ? -9.031 -12.289 4.848 1 98.69 92 ASN A O 1
ATOM 747 N N . VAL A 1 93 ? -6.926 -11.555 5.066 1 98.88 93 VAL A N 1
ATOM 748 C CA . VAL A 1 93 ? -7.074 -11.133 6.457 1 98.88 93 VAL A CA 1
ATOM 749 C C . VAL A 1 93 ? -6.645 -9.68 6.602 1 98.88 93 VAL A C 1
ATOM 751 O O . VAL A 1 93 ? -5.492 -9.336 6.34 1 98.88 93 VAL A O 1
ATOM 754 N N . SER A 1 94 ? -7.539 -8.836 6.984 1 98.75 94 SER A N 1
ATOM 755 C CA . SER A 1 94 ? -7.199 -7.441 7.246 1 98.75 94 SER A CA 1
ATOM 756 C C . SER A 1 94 ? -7.211 -7.141 8.742 1 98.75 94 SER A C 1
ATOM 758 O O . SER A 1 94 ? -7.684 -7.953 9.539 1 98.75 94 SER A O 1
ATOM 760 N N . ALA A 1 95 ? -6.719 -5.988 9.094 1 98.38 95 ALA A N 1
ATOM 761 C CA . ALA A 1 95 ? -6.605 -5.539 10.484 1 98.38 95 ALA A CA 1
ATOM 762 C C . ALA A 1 95 ? -7.984 -5.391 11.125 1 98.38 95 ALA A C 1
ATOM 764 O O . ALA A 1 95 ? -8.109 -5.434 12.352 1 98.38 95 ALA A O 1
ATOM 765 N N . GLY A 1 96 ? -9.023 -5.234 10.328 1 98.12 96 GLY A N 1
ATOM 766 C CA . GLY A 1 96 ? -10.367 -5.051 10.852 1 98.12 96 GLY A CA 1
ATOM 767 C C . GLY A 1 96 ? -10.656 -3.625 11.281 1 98.12 96 GLY A C 1
ATOM 768 O O . GLY A 1 96 ? -9.883 -2.713 10.977 1 98.12 96 GLY A O 1
ATOM 769 N N . VAL A 1 97 ? -11.805 -3.467 11.898 1 96.5 97 VAL A N 1
ATOM 770 C CA . VAL A 1 97 ? -12.281 -2.152 12.312 1 96.5 97 VAL A CA 1
ATOM 771 C C . VAL A 1 97 ? -11.492 -1.674 13.523 1 96.5 97 VAL A C 1
ATOM 773 O O . VAL A 1 97 ? -11.234 -2.449 14.453 1 96.5 97 VAL A O 1
ATOM 776 N N . SER A 1 98 ? -11.07 -0.502 13.445 1 92.25 98 SER A N 1
ATOM 777 C CA . SER A 1 98 ? -10.469 0.13 14.617 1 92.25 98 SER A CA 1
ATOM 778 C C . SER A 1 98 ? -11.094 1.489 14.898 1 92.25 98 SER A C 1
ATOM 780 O O . SER A 1 98 ? -11.359 2.264 13.977 1 92.25 98 SER A O 1
ATOM 782 N N . ASP A 1 99 ? -11.391 1.703 16.109 1 82.69 99 ASP A N 1
ATOM 783 C CA . ASP A 1 99 ? -11.914 2.996 16.547 1 82.69 99 ASP A CA 1
ATOM 784 C C . ASP A 1 99 ? -10.789 4 16.766 1 82.69 99 ASP A C 1
ATOM 786 O O . ASP A 1 99 ? -11.039 5.18 17.016 1 82.69 99 ASP A O 1
ATOM 790 N N . LYS A 1 100 ? -9.68 3.381 16.609 1 82.31 100 LYS A N 1
ATOM 791 C CA . LYS A 1 100 ? -8.508 4.238 16.734 1 82.31 100 LYS A CA 1
ATOM 792 C C . LYS A 1 100 ? -7.996 4.68 15.367 1 82.31 100 LYS A C 1
ATOM 794 O O . LYS A 1 100 ? -8.156 3.959 14.383 1 82.31 100 LYS A O 1
ATOM 799 N N . GLY A 1 101 ? -7.719 6.004 15.227 1 86.06 101 GLY A N 1
ATOM 800 C CA . GLY A 1 101 ? -7.059 6.457 14.008 1 86.06 101 GLY A CA 1
ATOM 801 C C . GLY A 1 101 ? -5.816 5.656 13.672 1 86.06 101 GLY A C 1
ATOM 802 O O . GLY A 1 101 ? -5.688 4.496 14.078 1 86.06 101 GLY A O 1
ATOM 803 N N . PHE A 1 102 ? -5.027 6.039 12.836 1 89.75 102 PHE A N 1
ATOM 804 C CA . PHE A 1 102 ? -3.773 5.406 12.445 1 89.75 102 PHE A CA 1
ATOM 805 C C . PHE A 1 102 ? -2.756 5.48 13.578 1 89.75 102 PHE A C 1
ATOM 807 O O . PHE A 1 102 ? -2.168 6.535 13.82 1 89.75 102 PHE A O 1
ATOM 814 N N . THR A 1 103 ? -2.598 4.379 14.375 1 92.38 103 THR A N 1
ATOM 815 C CA . THR A 1 103 ? -1.718 4.312 15.531 1 92.38 103 THR A CA 1
ATOM 816 C C . THR A 1 103 ? -1.092 2.928 15.664 1 92.38 103 THR A C 1
ATOM 818 O O . THR A 1 103 ? -1.502 1.99 14.977 1 92.38 103 THR A O 1
ATOM 821 N N . ALA A 1 104 ? -0.037 2.902 16.5 1 94.62 104 ALA A N 1
ATOM 822 C CA . ALA A 1 104 ? 0.523 1.6 16.859 1 94.62 104 ALA A CA 1
ATOM 823 C C . ALA A 1 104 ? -0.433 0.817 17.75 1 94.62 104 ALA A C 1
ATOM 825 O O . ALA A 1 104 ? -0.981 1.363 18.703 1 94.62 104 ALA A O 1
ATOM 826 N N . GLN A 1 105 ? -0.735 -0.369 17.328 1 94.44 105 GLN A N 1
ATOM 827 C CA . GLN A 1 105 ? -1.653 -1.185 18.109 1 94.44 105 GLN A CA 1
ATOM 828 C C . GLN A 1 105 ? -1.64 -2.637 17.641 1 94.44 105 GLN A C 1
ATOM 830 O O . GLN A 1 105 ? -1.174 -2.936 16.547 1 94.44 105 GLN A O 1
ATOM 835 N N . THR A 1 106 ? -2.035 -3.496 18.547 1 96.94 106 THR A N 1
ATOM 836 C CA . THR A 1 106 ? -2.426 -4.832 18.109 1 96.94 106 THR A CA 1
ATOM 837 C C . THR A 1 106 ? -3.875 -4.844 17.641 1 96.94 106 THR A C 1
ATOM 839 O O . THR A 1 106 ? -4.758 -4.289 18.297 1 96.94 106 THR A O 1
ATOM 842 N N . TYR A 1 107 ? -4.07 -5.352 16.484 1 97.69 107 TYR A N 1
ATOM 843 C CA . TYR A 1 107 ? -5.434 -5.5 15.977 1 97.69 107 TYR A CA 1
ATOM 844 C C . TYR A 1 107 ? -6.062 -6.793 16.469 1 97.69 107 TYR A C 1
ATOM 846 O O . TYR A 1 107 ? -5.711 -7.883 16.016 1 97.69 107 TYR A O 1
ATOM 854 N N . GLU A 1 108 ? -7.062 -6.652 17.266 1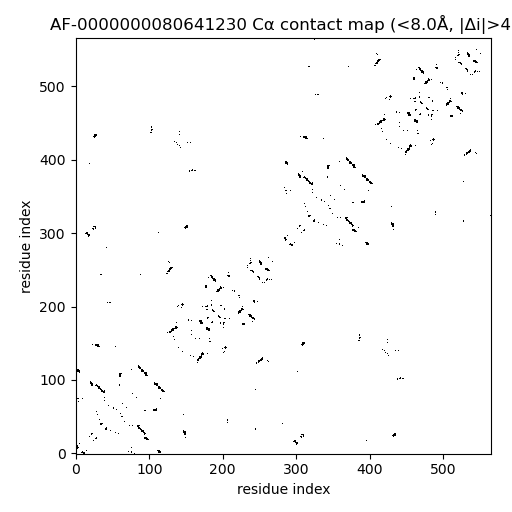 97.44 108 GLU A N 1
ATOM 855 C CA . GLU A 1 108 ? -7.586 -7.801 18 1 97.44 108 GLU A CA 1
ATOM 856 C C . GLU A 1 108 ? -8.789 -8.414 17.281 1 97.44 108 GLU A C 1
ATOM 858 O O . GLU A 1 108 ? -9.211 -9.523 17.594 1 97.44 108 GLU A O 1
ATOM 863 N N . LYS A 1 109 ? -9.367 -7.707 16.406 1 96.56 109 LYS A N 1
ATOM 864 C CA . LYS A 1 109 ? -10.562 -8.172 15.711 1 96.56 109 LYS A CA 1
ATOM 865 C C . LYS A 1 109 ? -10.398 -8.047 14.195 1 96.56 109 LYS A C 1
ATOM 867 O O . LYS A 1 109 ? -11.102 -7.266 13.555 1 96.56 109 LYS A O 1
ATOM 872 N N . PRO A 1 110 ? -9.57 -8.914 13.633 1 98.38 110 PRO A N 1
ATOM 873 C CA . PRO A 1 110 ? -9.336 -8.844 12.188 1 98.38 110 PRO A CA 1
ATOM 874 C C . PRO A 1 110 ? -10.562 -9.25 11.367 1 98.38 110 PRO A C 1
ATOM 876 O O . PRO A 1 110 ? -11.492 -9.852 11.906 1 98.38 110 PRO A O 1
ATOM 879 N N . THR A 1 111 ? -10.641 -8.828 10.164 1 98.69 111 THR A N 1
ATOM 880 C CA . THR A 1 111 ? -11.602 -9.297 9.172 1 98.69 111 THR A CA 1
ATOM 881 C C . THR A 1 111 ? -11.023 -10.461 8.375 1 98.69 111 THR A C 1
ATOM 883 O O . THR A 1 111 ? -9.945 -10.352 7.785 1 98.69 111 THR A O 1
ATOM 886 N N . VAL A 1 112 ? -11.695 -11.594 8.359 1 98.81 112 VAL A N 1
ATOM 887 C CA . VAL A 1 112 ? -11.25 -12.766 7.617 1 98.81 112 VAL A CA 1
ATOM 888 C C . VAL A 1 112 ? -12.211 -13.031 6.453 1 98.81 112 VAL A C 1
ATOM 890 O O . VAL A 1 112 ? -13.398 -13.258 6.664 1 98.81 112 VAL A O 1
ATOM 893 N N . LEU A 1 113 ? -11.734 -12.969 5.242 1 98.75 113 LEU A N 1
ATOM 894 C CA . LEU A 1 113 ? -12.477 -13.172 4 1 98.75 113 LEU A CA 1
ATOM 895 C C . LEU A 1 113 ? -11.859 -14.305 3.186 1 98.75 113 LEU A C 1
ATOM 897 O O . LEU A 1 113 ? -10.648 -14.352 2.99 1 98.75 113 LEU A O 1
ATOM 901 N N . CYS A 1 114 ? -12.656 -15.211 2.754 1 98.81 114 CYS A N 1
ATOM 902 C CA . CYS A 1 114 ? -12.203 -16.266 1.855 1 98.81 114 CYS A CA 1
ATOM 903 C C . CYS A 1 114 ? -13.234 -16.531 0.768 1 98.81 114 CYS A C 1
ATOM 905 O O . CYS A 1 114 ? -14.438 -16.594 1.044 1 98.81 114 CYS A O 1
ATOM 907 N N . PHE A 1 115 ? -12.789 -16.641 -0.461 1 98.25 115 PHE A N 1
ATOM 908 C CA . PHE A 1 115 ? -13.688 -17.031 -1.54 1 98.25 115 PHE A CA 1
ATOM 909 C C . PHE A 1 115 ? -12.961 -17.875 -2.578 1 98.25 115 PHE A C 1
ATOM 911 O O . PHE A 1 115 ? -11.727 -17.906 -2.613 1 98.25 115 PHE A O 1
ATOM 918 N N . VAL A 1 116 ? -13.719 -18.609 -3.348 1 98.12 116 VAL A N 1
ATOM 919 C CA . VAL A 1 116 ? -13.195 -19.516 -4.367 1 98.12 116 VAL A CA 1
ATOM 920 C C . VAL A 1 116 ? -13.836 -19.188 -5.715 1 98.12 116 VAL A C 1
ATOM 922 O O . VAL A 1 116 ? -15.016 -18.844 -5.781 1 98.12 116 VAL A O 1
ATOM 925 N N . ASN A 1 117 ? -13.07 -19.281 -6.727 1 96.62 117 ASN A N 1
ATOM 926 C CA . ASN A 1 117 ? -13.539 -19.203 -8.109 1 96.62 117 ASN A CA 1
ATOM 927 C C . ASN A 1 117 ? -13.203 -20.453 -8.898 1 96.62 117 ASN A C 1
ATOM 929 O O . ASN A 1 117 ? -12.07 -20.938 -8.844 1 96.62 117 ASN A O 1
ATOM 933 N N . ARG A 1 118 ? -14.227 -20.891 -9.586 1 97.19 118 ARG A N 1
ATOM 934 C CA . ARG A 1 118 ? -13.961 -22.047 -10.445 1 97.19 118 ARG A CA 1
ATOM 935 C C . ARG A 1 118 ? -12.82 -21.75 -11.414 1 97.19 118 ARG A C 1
ATOM 937 O O . ARG A 1 118 ? -12.734 -20.656 -11.961 1 97.19 118 ARG A O 1
ATOM 944 N N . LEU A 1 119 ? -12.016 -22.719 -11.547 1 96.62 119 LEU A N 1
ATOM 945 C CA . LEU A 1 119 ? -10.867 -22.594 -12.43 1 96.62 119 LEU A CA 1
ATOM 946 C C . LEU A 1 119 ? -10.898 -23.672 -13.508 1 96.62 119 LEU A C 1
ATOM 948 O O . LEU A 1 119 ? -11.141 -24.859 -13.219 1 96.62 119 LEU A O 1
ATOM 952 N N . ASN A 1 120 ? -10.773 -23.25 -14.742 1 94.62 120 ASN A N 1
ATOM 953 C CA . ASN A 1 120 ? -10.609 -24.172 -15.867 1 94.62 120 ASN A CA 1
ATOM 954 C C . ASN A 1 120 ? -9.148 -24.234 -16.312 1 94.62 120 ASN A C 1
ATOM 956 O O . ASN A 1 120 ? -8.68 -23.359 -17.047 1 94.62 120 ASN A O 1
ATOM 960 N N . PRO A 1 121 ? -8.5 -25.266 -15.969 1 91.88 121 PRO A N 1
ATOM 961 C CA . PRO A 1 121 ? -7.066 -25.375 -16.266 1 91.88 121 PRO A CA 1
ATOM 962 C C . PRO A 1 121 ? -6.762 -25.25 -17.75 1 91.88 121 PRO A C 1
ATOM 964 O O . PRO A 1 121 ? -5.707 -24.734 -18.125 1 91.88 121 PRO A O 1
ATOM 967 N N . GLU A 1 122 ? -7.621 -25.672 -18.594 1 91.56 122 GLU A N 1
ATOM 968 C CA . GLU A 1 122 ? -7.398 -25.656 -20.031 1 91.56 122 GLU A CA 1
ATOM 969 C C . GLU A 1 122 ? -7.387 -24.234 -20.594 1 91.56 122 GLU A C 1
ATOM 971 O O . GLU A 1 122 ? -6.895 -24 -21.688 1 91.56 122 GLU A O 1
ATOM 976 N N . ALA A 1 123 ? -7.93 -23.391 -19.828 1 91.44 123 ALA A N 1
ATOM 977 C CA . ALA A 1 123 ? -8.008 -22 -20.266 1 91.44 123 ALA A CA 1
ATOM 978 C C . ALA A 1 123 ? -6.75 -21.234 -19.891 1 91.44 123 ALA A C 1
ATOM 980 O O . ALA A 1 123 ? -6.555 -20.094 -20.312 1 91.44 123 ALA A O 1
ATOM 981 N N . LEU A 1 124 ? -5.855 -21.797 -19.094 1 93.69 124 LEU A N 1
ATOM 982 C CA . LEU A 1 124 ? -4.648 -21.125 -18.641 1 93.69 124 LEU A CA 1
ATOM 983 C C . LEU A 1 124 ? -3.553 -21.188 -19.688 1 93.69 124 LEU A C 1
ATOM 985 O O . LEU A 1 124 ? -3.469 -22.156 -20.453 1 93.69 124 LEU A O 1
ATOM 989 N N . PRO A 1 125 ? -2.748 -20.156 -19.75 1 95.62 125 PRO A N 1
ATOM 990 C CA . PRO A 1 125 ? -1.658 -20.172 -20.734 1 95.62 125 PRO A CA 1
ATOM 991 C C . PRO A 1 125 ? -0.63 -21.266 -20.453 1 95.62 125 PRO A C 1
ATOM 993 O O . PRO A 1 125 ? -0.316 -21.531 -19.281 1 95.62 125 PRO A O 1
ATOM 996 N N . VAL A 1 126 ? -0.1 -21.828 -21.531 1 96.19 126 VAL A N 1
ATOM 997 C CA . VAL A 1 126 ? 0.909 -22.875 -21.391 1 96.19 126 VAL A CA 1
ATOM 998 C C . VAL A 1 126 ? 2.305 -22.266 -21.484 1 96.19 126 VAL A C 1
ATOM 1000 O O . VAL A 1 126 ? 3.291 -22.875 -21.078 1 96.19 126 VAL A O 1
ATOM 1003 N N . GLN A 1 127 ? 2.398 -21.141 -22 1 98.56 127 GLN A N 1
ATOM 1004 C CA . GLN A 1 127 ? 3.6 -20.312 -22.078 1 98.56 127 GLN A CA 1
ATOM 1005 C C . GLN A 1 127 ? 3.244 -18.844 -22.188 1 98.56 127 GLN A C 1
ATOM 1007 O O . GLN A 1 127 ? 2.094 -18.484 -22.453 1 98.56 127 GLN A O 1
ATOM 1012 N N . LYS A 1 128 ? 4.16 -17.969 -21.891 1 98.75 128 LYS A N 1
ATOM 1013 C CA . LYS A 1 128 ? 3.969 -16.516 -22 1 98.75 128 LYS A CA 1
ATOM 1014 C C . LYS A 1 128 ? 5.184 -15.852 -22.625 1 98.75 128 LYS A C 1
ATOM 1016 O O . LYS A 1 128 ? 6.23 -16.484 -22.797 1 98.75 128 LYS A O 1
ATOM 1021 N N . GLU A 1 129 ? 5.012 -14.617 -23.047 1 98.81 129 GLU A N 1
ATOM 1022 C CA . GLU A 1 129 ? 6.109 -13.727 -23.406 1 98.81 129 GLU A CA 1
ATOM 1023 C C . GLU A 1 129 ? 6.438 -12.758 -22.281 1 98.81 129 GLU A C 1
ATOM 1025 O O . GLU A 1 129 ? 5.535 -12.266 -21.594 1 98.81 129 GLU A O 1
ATOM 1030 N N . GLY A 1 130 ? 7.746 -12.555 -22.094 1 98.88 130 GLY A N 1
ATOM 1031 C CA . GLY A 1 130 ? 8.188 -11.594 -21.094 1 98.88 130 GLY A CA 1
ATOM 1032 C C . GLY A 1 130 ? 8.492 -10.227 -21.672 1 98.88 130 GLY A C 1
ATOM 1033 O O . GLY A 1 130 ? 9.102 -10.117 -22.734 1 98.88 130 GLY A O 1
ATOM 1034 N N . LYS A 1 131 ? 8.055 -9.203 -20.953 1 98.81 131 LYS A N 1
ATOM 1035 C CA . LYS A 1 131 ? 8.328 -7.832 -21.359 1 98.81 131 LYS A CA 1
ATOM 1036 C C . LYS A 1 131 ? 8.969 -7.043 -20.219 1 98.81 131 LYS A C 1
ATOM 1038 O O . LYS A 1 131 ? 8.508 -7.105 -19.078 1 98.81 131 LYS A O 1
ATOM 1043 N N . LEU A 1 132 ? 10.062 -6.367 -20.578 1 98.88 132 LEU A N 1
ATOM 1044 C CA . LEU A 1 132 ? 10.695 -5.492 -19.594 1 98.88 132 LEU A CA 1
ATOM 1045 C C . LEU A 1 132 ? 9.812 -4.289 -19.281 1 98.88 132 LEU A C 1
ATOM 1047 O O . LEU A 1 132 ? 9.344 -3.605 -20.188 1 98.88 132 LEU A O 1
ATOM 1051 N N . LEU A 1 133 ? 9.578 -4.031 -18.016 1 98.88 133 LEU A N 1
ATOM 1052 C CA . LEU A 1 133 ? 8.758 -2.908 -17.578 1 98.88 133 LEU A CA 1
ATOM 1053 C C . LEU A 1 133 ? 9.594 -1.638 -17.453 1 98.88 133 LEU A C 1
ATOM 1055 O O . LEU A 1 133 ? 10.75 -1.691 -17.031 1 98.88 133 LEU A O 1
ATOM 1059 N N . SER A 1 134 ? 8.953 -0.504 -17.75 1 98.5 134 SER A N 1
ATOM 1060 C CA . SER A 1 134 ? 9.555 0.792 -17.453 1 98.5 134 SER A CA 1
ATOM 1061 C C . SER A 1 134 ? 9.414 1.143 -15.977 1 98.5 134 SER A C 1
ATOM 1063 O O . SER A 1 134 ? 10.336 1.706 -15.383 1 98.5 134 SER A O 1
ATOM 1065 N N . VAL A 1 135 ? 8.242 0.849 -15.391 1 98.56 135 VAL A N 1
ATOM 1066 C CA . VAL A 1 135 ? 8.047 1.104 -13.969 1 98.56 135 VAL A CA 1
ATOM 1067 C C . VAL A 1 135 ? 8.945 0.184 -13.148 1 98.56 135 VAL A C 1
ATOM 1069 O O . VAL A 1 135 ? 9.062 -1.008 -13.445 1 98.56 135 VAL A O 1
ATOM 1072 N N . ARG A 1 136 ? 9.617 0.724 -12.203 1 98.69 136 ARG A N 1
ATOM 1073 C CA . ARG A 1 136 ? 10.523 -0.045 -11.359 1 98.69 136 ARG A CA 1
ATOM 1074 C C . ARG A 1 136 ? 9.781 -0.693 -10.195 1 98.69 136 ARG A C 1
ATOM 1076 O O . ARG A 1 136 ? 8.734 -0.202 -9.773 1 98.69 136 ARG A O 1
ATOM 1083 N N . ARG A 1 137 ? 10.336 -1.802 -9.766 1 98.81 137 ARG A N 1
ATOM 1084 C CA . ARG A 1 137 ? 9.805 -2.422 -8.555 1 98.81 137 ARG A CA 1
ATOM 1085 C C . ARG A 1 137 ? 10.109 -1.572 -7.324 1 98.81 137 ARG A C 1
ATOM 1087 O O . ARG A 1 137 ? 11.273 -1.275 -7.039 1 98.81 137 ARG A O 1
ATOM 1094 N N . ASN A 1 138 ? 9.086 -1.143 -6.645 1 98.62 138 ASN A N 1
ATOM 1095 C CA . ASN A 1 138 ? 9.344 -0.361 -5.441 1 98.62 138 ASN A CA 1
ATOM 1096 C C . ASN A 1 138 ? 9.906 -1.229 -4.32 1 98.62 138 ASN A C 1
ATOM 1098 O O . ASN A 1 138 ? 9.75 -2.451 -4.336 1 98.62 138 ASN A O 1
ATOM 1102 N N . THR A 1 139 ? 10.57 -0.634 -3.389 1 98.44 139 THR A N 1
ATOM 1103 C CA . THR A 1 139 ? 11.133 -1.372 -2.264 1 98.44 139 THR A CA 1
ATOM 1104 C C . THR A 1 139 ? 10.039 -1.784 -1.285 1 98.44 139 THR A C 1
ATOM 1106 O O . THR A 1 139 ? 8.984 -1.157 -1.23 1 98.44 139 THR A O 1
ATOM 1109 N N . PRO A 1 140 ? 10.297 -2.852 -0.533 1 98.38 140 PRO A N 1
ATOM 1110 C CA . PRO A 1 140 ? 9.289 -3.297 0.436 1 98.38 140 PRO A CA 1
ATOM 1111 C C . PRO A 1 140 ? 9.008 -2.254 1.516 1 98.38 140 PRO A C 1
ATOM 1113 O O . PRO A 1 140 ? 9.844 -1.382 1.769 1 98.38 140 PRO A O 1
ATOM 1116 N N . GLU A 1 141 ? 7.879 -2.332 2.127 1 98.38 141 GLU A N 1
ATOM 1117 C CA . GLU A 1 141 ? 7.461 -1.409 3.18 1 98.38 141 GLU A CA 1
ATOM 1118 C C . GLU A 1 141 ? 8.25 -1.646 4.465 1 98.38 141 GLU A C 1
ATOM 1120 O O . GLU A 1 141 ? 8.438 -0.723 5.262 1 98.38 141 GLU A O 1
ATOM 1125 N N . GLY A 1 142 ? 8.609 -2.836 4.73 1 97.31 142 GLY A N 1
ATOM 1126 C CA . GLY A 1 142 ? 9.422 -3.242 5.863 1 97.31 142 GLY A CA 1
ATOM 1127 C C . GLY A 1 142 ? 10.68 -3.99 5.461 1 97.31 142 GLY A C 1
ATOM 1128 O O . GLY A 1 142 ? 11.281 -3.688 4.43 1 97.31 142 GLY A O 1
ATOM 1129 N N . SER A 1 143 ? 11.086 -4.961 6.25 1 95.25 143 SER A N 1
ATOM 1130 C CA . SER A 1 143 ? 12.328 -5.699 6.016 1 95.25 143 SER A CA 1
ATOM 1131 C C . SER A 1 143 ? 12.18 -6.664 4.844 1 95.25 143 SER A C 1
ATOM 1133 O O . SER A 1 143 ? 13.164 -6.984 4.172 1 95.25 143 SER A O 1
ATOM 1135 N N . PHE A 1 144 ? 11.055 -7.129 4.691 1 96.56 144 PHE A N 1
ATOM 1136 C CA . PHE A 1 144 ? 10.75 -8.031 3.588 1 96.56 144 PHE A CA 1
ATOM 1137 C C . PHE A 1 144 ? 9.375 -7.723 2.998 1 96.56 144 PHE A C 1
ATOM 1139 O O . PHE A 1 144 ? 8.57 -7.027 3.619 1 96.56 144 PHE A O 1
ATOM 1146 N N . ARG A 1 145 ? 9.195 -8.172 1.787 1 98.25 145 ARG A N 1
ATOM 1147 C CA . ARG A 1 145 ? 7.918 -7.914 1.123 1 98.25 145 ARG A CA 1
ATOM 1148 C C . ARG A 1 145 ? 6.836 -8.859 1.624 1 98.25 145 ARG A C 1
ATOM 1150 O O . ARG A 1 145 ? 7.031 -10.078 1.646 1 98.25 145 ARG A O 1
ATOM 1157 N N . LEU A 1 146 ? 5.758 -8.328 2.047 1 98.75 146 LEU A N 1
ATOM 1158 C CA . LEU A 1 146 ? 4.582 -9.117 2.393 1 98.75 146 LEU A CA 1
ATOM 1159 C C . LEU A 1 146 ? 3.633 -9.227 1.204 1 98.75 146 LEU A C 1
ATOM 1161 O O . LEU A 1 146 ? 3.529 -8.305 0.397 1 98.75 146 LEU A O 1
ATOM 1165 N N . LYS A 1 147 ? 2.996 -10.406 1.071 1 98.75 147 LYS A N 1
ATOM 1166 C CA . LYS A 1 147 ? 1.832 -10.461 0.192 1 98.75 147 LYS A CA 1
ATOM 1167 C C . LYS A 1 147 ? 0.636 -9.7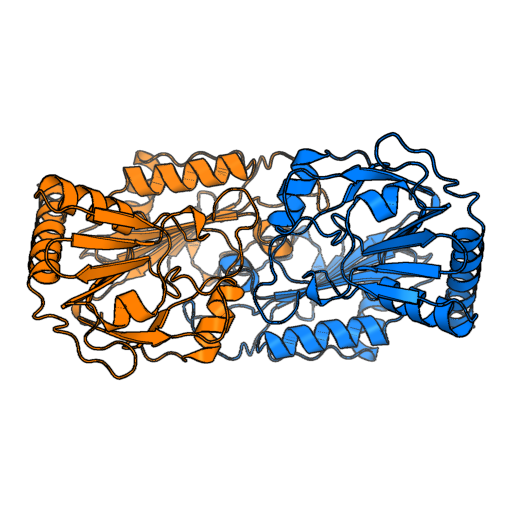42 0.812 1 98.75 147 LYS A C 1
ATOM 1169 O O . LYS A 1 147 ? -0.229 -10.383 1.419 1 98.75 147 LYS A O 1
ATOM 1174 N N . SER A 1 148 ? 0.604 -8.43 0.66 1 98.62 148 SER A N 1
ATOM 1175 C CA . SER A 1 148 ? -0.323 -7.543 1.358 1 98.62 148 SER A CA 1
ATOM 1176 C C . SER A 1 148 ? -1.284 -6.871 0.385 1 98.62 148 SER A C 1
ATOM 1178 O O . SER A 1 148 ? -1.385 -7.273 -0.775 1 98.62 148 SER A O 1
ATOM 1180 N N . HIS A 1 149 ? -2.039 -5.895 0.903 1 98.19 149 HIS A N 1
ATOM 1181 C CA . HIS A 1 149 ? -3.01 -5.156 0.103 1 98.19 149 HIS A CA 1
ATOM 1182 C C . HIS A 1 149 ? -2.326 -4.086 -0.744 1 98.19 149 HIS A C 1
ATOM 1184 O O . HIS A 1 149 ? -2.994 -3.328 -1.451 1 98.19 149 HIS A O 1
ATOM 1190 N N . HIS A 1 150 ? -1.051 -3.98 -0.798 1 98.44 150 HIS A N 1
ATOM 1191 C CA . HIS A 1 150 ? -0.286 -2.922 -1.447 1 98.44 150 HIS A CA 1
ATOM 1192 C C . HIS A 1 150 ? 0.066 -3.297 -2.883 1 98.44 150 HIS A C 1
ATOM 1194 O O . HIS A 1 150 ? 1.212 -3.648 -3.174 1 98.44 150 HIS A O 1
ATOM 1200 N N . TYR A 1 151 ? -0.87 -2.998 -3.848 1 98.19 151 TYR A N 1
ATOM 1201 C CA . TYR A 1 151 ? -0.67 -3.496 -5.203 1 98.19 151 TYR A CA 1
ATOM 1202 C C . TYR A 1 151 ? -0.57 -2.346 -6.199 1 98.19 151 TYR A C 1
ATOM 1204 O O . TYR A 1 151 ? -0.668 -2.553 -7.41 1 98.19 151 TYR A O 1
ATOM 1212 N N . LEU A 1 152 ? -0.314 -1.135 -5.73 1 98.56 152 LEU A N 1
ATOM 1213 C CA . LEU A 1 152 ? -0.265 -0.01 -6.656 1 98.56 152 LEU A CA 1
ATOM 1214 C C . LEU A 1 152 ? 0.872 -0.179 -7.66 1 98.56 152 LEU A C 1
ATOM 1216 O O . LEU A 1 152 ? 0.723 0.157 -8.836 1 98.56 152 LEU A O 1
ATOM 1220 N N . ASN A 1 153 ? 2.055 -0.654 -7.191 1 98.75 153 ASN A N 1
ATOM 1221 C CA . ASN A 1 153 ? 3.164 -0.872 -8.117 1 98.75 153 ASN A CA 1
ATOM 1222 C C . ASN A 1 153 ? 2.799 -1.882 -9.203 1 98.75 153 ASN A C 1
ATOM 1224 O O . ASN A 1 153 ? 3.068 -1.655 -10.383 1 98.75 153 ASN A O 1
ATOM 1228 N N . ASN A 1 154 ? 2.154 -2.959 -8.812 1 98.62 154 ASN A N 1
ATOM 1229 C CA . ASN A 1 154 ? 1.697 -3.973 -9.758 1 98.62 154 ASN A CA 1
ATOM 1230 C C . ASN A 1 154 ? 0.626 -3.424 -10.695 1 98.62 154 ASN A C 1
ATOM 1232 O O . ASN A 1 154 ? 0.57 -3.799 -11.867 1 98.62 154 ASN A O 1
ATOM 1236 N N . MET A 1 155 ? -0.217 -2.594 -10.133 1 98 155 MET A N 1
ATOM 1237 C CA . MET A 1 155 ? -1.251 -1.972 -10.961 1 98 155 MET A CA 1
ATOM 1238 C C . MET A 1 155 ? -0.631 -1.13 -12.07 1 98 155 MET A C 1
ATOM 1240 O O . MET A 1 155 ? -1.049 -1.215 -13.227 1 98 155 MET A O 1
ATOM 1244 N N . TYR A 1 156 ? 0.364 -0.312 -11.734 1 98.5 156 TYR A N 1
ATOM 1245 C CA . TYR A 1 156 ? 1.046 0.494 -12.742 1 98.5 156 TYR A CA 1
ATOM 1246 C C . TYR A 1 156 ? 1.676 -0.389 -13.812 1 98.5 156 TYR A C 1
ATOM 1248 O O . TYR A 1 156 ? 1.655 -0.05 -15 1 98.5 156 TYR A O 1
ATOM 1256 N N . ALA A 1 157 ? 2.217 -1.466 -13.383 1 98.69 157 ALA A N 1
ATOM 1257 C CA . ALA A 1 157 ? 2.805 -2.418 -14.32 1 98.69 157 ALA A CA 1
ATOM 1258 C C . ALA A 1 157 ? 1.748 -2.979 -15.273 1 98.69 157 ALA A C 1
ATOM 1260 O O . ALA A 1 157 ? 1.979 -3.086 -16.484 1 98.69 157 ALA A O 1
ATOM 1261 N N . LYS A 1 158 ? 0.585 -3.365 -14.695 1 98.12 158 LYS A N 1
ATOM 1262 C CA . LYS A 1 158 ? -0.509 -3.854 -15.531 1 98.12 158 LYS A CA 1
ATOM 1263 C C . LYS A 1 158 ? -0.954 -2.791 -16.531 1 98.12 158 LYS A C 1
ATOM 1265 O O . LYS A 1 158 ? -1.211 -3.1 -17.688 1 98.12 158 LYS A O 1
ATOM 1270 N N . GLN A 1 159 ? -1.062 -1.59 -16.047 1 97.75 159 GLN A N 1
ATOM 1271 C CA . GLN A 1 159 ? -1.422 -0.498 -16.938 1 97.75 159 GLN A CA 1
ATOM 1272 C C . GLN A 1 159 ? -0.426 -0.379 -18.094 1 97.75 159 GLN A C 1
ATOM 1274 O O . GLN A 1 159 ? -0.811 -0.084 -19.234 1 97.75 159 GLN A O 1
ATOM 1279 N N . GLU A 1 160 ? 0.792 -0.594 -17.844 1 97.81 160 GLU A N 1
ATOM 1280 C CA . GLU A 1 160 ? 1.859 -0.475 -18.828 1 97.81 160 GLU A CA 1
ATOM 1281 C C . GLU A 1 160 ? 1.749 -1.562 -19.891 1 97.81 160 GLU A C 1
ATOM 1283 O O . GLU A 1 160 ? 1.882 -1.282 -21.094 1 97.81 160 GLU A O 1
ATOM 1288 N N . ILE A 1 161 ? 1.413 -2.814 -19.5 1 97.44 161 ILE A N 1
ATOM 1289 C CA . ILE A 1 161 ? 1.548 -3.902 -20.453 1 97.44 161 ILE A CA 1
ATOM 1290 C C . ILE A 1 161 ? 0.169 -4.312 -20.969 1 97.44 161 ILE A C 1
ATOM 1292 O O . ILE A 1 161 ? 0.059 -5.062 -21.953 1 97.44 161 ILE A O 1
ATOM 1296 N N . GLY A 1 162 ? -0.894 -3.881 -20.25 1 97.38 162 GLY A N 1
ATOM 1297 C CA . GLY A 1 162 ? -2.248 -4.234 -20.656 1 97.38 162 GLY A CA 1
ATOM 1298 C C . GLY A 1 162 ? -2.689 -5.586 -20.125 1 97.38 162 GLY A C 1
ATOM 1299 O O . GLY A 1 162 ? -2.115 -6.102 -19.172 1 97.38 162 GLY A O 1
ATOM 1300 N N . ASN A 1 163 ? -3.752 -6.188 -20.703 1 96.38 163 ASN A N 1
ATOM 1301 C CA . ASN A 1 163 ? -4.406 -7.355 -20.125 1 96.38 163 ASN A CA 1
ATOM 1302 C C . ASN A 1 163 ? -4.168 -8.609 -20.953 1 96.38 163 ASN A C 1
ATOM 1304 O O . ASN A 1 163 ? -4.824 -9.633 -20.75 1 96.38 163 ASN A O 1
ATOM 1308 N N . ASP A 1 164 ? -3.285 -8.5 -21.922 1 96.5 164 ASP A N 1
ATOM 1309 C CA . ASP A 1 164 ? -2.975 -9.688 -22.703 1 96.5 164 ASP A CA 1
ATOM 1310 C C . ASP A 1 164 ? -2.479 -10.82 -21.812 1 96.5 164 ASP A C 1
ATOM 1312 O O . ASP A 1 164 ? -1.432 -10.703 -21.172 1 96.5 164 ASP A O 1
ATOM 1316 N N . PRO A 1 165 ? -3.227 -11.93 -21.75 1 94.44 165 PRO A N 1
ATOM 1317 C CA . PRO A 1 165 ? -2.863 -13.031 -20.859 1 94.44 165 PRO A CA 1
ATOM 1318 C C . PRO A 1 165 ? -1.569 -13.727 -21.281 1 94.44 165 PRO A C 1
ATOM 1320 O O . PRO A 1 165 ? -1.025 -14.531 -20.516 1 94.44 165 PRO A O 1
ATOM 1323 N N . ASN A 1 166 ? -1.104 -13.477 -22.438 1 96.62 166 ASN A N 1
ATOM 1324 C CA . ASN A 1 166 ? 0.102 -14.125 -22.938 1 96.62 166 ASN A CA 1
ATOM 1325 C C . ASN A 1 166 ? 1.354 -13.32 -22.609 1 96.62 166 ASN A C 1
ATOM 1327 O O . ASN A 1 166 ? 2.467 -13.719 -22.969 1 96.62 166 ASN A O 1
ATOM 1331 N N . LEU A 1 167 ? 1.15 -12.219 -21.922 1 98.19 167 LEU A N 1
ATOM 1332 C CA . LEU A 1 167 ? 2.27 -11.352 -21.578 1 98.19 167 LEU A CA 1
ATOM 1333 C C . LEU A 1 167 ? 2.479 -11.328 -20.062 1 98.19 167 LEU A C 1
ATOM 1335 O O . LEU A 1 167 ? 1.513 -11.344 -19.297 1 98.19 167 LEU A O 1
ATOM 1339 N N . GLU A 1 168 ? 3.674 -11.344 -19.656 1 98.69 168 GLU A N 1
ATOM 1340 C CA . GLU A 1 168 ? 4.078 -11.016 -18.281 1 98.69 168 GLU A CA 1
ATOM 1341 C C . GLU A 1 168 ? 5.141 -9.922 -18.266 1 98.69 168 GLU A C 1
ATOM 1343 O O . GLU A 1 168 ? 6.09 -9.961 -19.062 1 98.69 168 GLU A O 1
ATOM 1348 N N . GLY A 1 169 ? 4.918 -8.93 -17.453 1 98.88 169 GLY A N 1
ATOM 1349 C CA . GLY A 1 169 ? 5.941 -7.91 -17.266 1 98.88 169 GLY A CA 1
ATOM 1350 C C . GLY A 1 169 ? 7.016 -8.32 -16.266 1 98.88 169 GLY A C 1
ATOM 1351 O O . GLY A 1 169 ? 6.734 -9.023 -15.297 1 98.88 169 GLY A O 1
ATOM 1352 N N . ILE A 1 170 ? 8.211 -7.875 -16.484 1 98.94 170 ILE A N 1
ATOM 1353 C CA . ILE A 1 170 ? 9.336 -8.156 -15.594 1 98.94 170 ILE A CA 1
ATOM 1354 C C . ILE A 1 170 ? 9.852 -6.855 -14.992 1 98.94 170 ILE A C 1
ATOM 1356 O O . ILE A 1 170 ? 10.328 -5.977 -15.711 1 98.94 170 ILE A O 1
ATOM 1360 N N . PHE A 1 171 ? 9.797 -6.746 -13.703 1 98.94 171 PHE A N 1
ATOM 1361 C CA . PHE A 1 171 ? 10.273 -5.59 -12.953 1 98.94 171 PHE A CA 1
ATOM 1362 C C . PHE A 1 171 ? 11.797 -5.625 -12.82 1 98.94 171 PHE A C 1
ATOM 1364 O O . PHE A 1 171 ? 12.383 -6.684 -12.586 1 98.94 171 PHE A O 1
ATOM 1371 N N . LEU A 1 172 ? 12.359 -4.469 -12.914 1 98.94 172 LEU A N 1
ATOM 1372 C CA . LEU A 1 172 ? 13.703 -4.25 -12.398 1 98.94 172 LEU A CA 1
ATOM 1373 C C . LEU A 1 172 ? 13.672 -3.414 -11.117 1 98.94 172 LEU A C 1
ATOM 1375 O O . LEU A 1 172 ? 12.75 -2.617 -10.922 1 98.94 172 LEU A O 1
ATOM 1379 N N . THR A 1 173 ? 14.656 -3.633 -10.234 1 98.5 173 THR A N 1
ATOM 1380 C CA . THR A 1 173 ? 14.859 -2.709 -9.125 1 98.5 173 THR A CA 1
ATOM 1381 C C . THR A 1 173 ? 15.312 -1.344 -9.633 1 98.5 173 THR A C 1
ATOM 1383 O O . THR A 1 173 ? 15.625 -1.188 -10.812 1 98.5 173 THR A O 1
ATOM 1386 N N . LYS A 1 174 ? 15.297 -0.389 -8.742 1 97.12 174 LYS A N 1
ATOM 1387 C CA . LYS A 1 174 ? 15.82 0.935 -9.07 1 97.12 174 LYS A CA 1
ATOM 1388 C C . LYS A 1 174 ? 17.25 0.845 -9.609 1 97.12 174 LYS A C 1
ATOM 1390 O O . LYS A 1 174 ? 17.625 1.601 -10.508 1 97.12 174 LYS A O 1
ATOM 1395 N N . GLU A 1 175 ? 18.047 -0.066 -9.07 1 97.19 175 GLU A N 1
ATOM 1396 C CA . GLU A 1 175 ? 19.453 -0.229 -9.438 1 97.19 175 GLU A CA 1
ATOM 1397 C C . GLU A 1 175 ? 19.594 -0.938 -10.781 1 97.19 175 GLU A C 1
ATOM 1399 O O . GLU A 1 175 ? 20.688 -1.011 -11.328 1 97.19 175 GLU A O 1
ATOM 1404 N N . GLY A 1 176 ? 18.547 -1.542 -11.297 1 98.25 176 GLY A N 1
ATOM 1405 C CA . GLY A 1 176 ? 18.594 -2.182 -12.602 1 98.25 176 GLY A CA 1
ATOM 1406 C C . GLY A 1 176 ? 18.719 -3.691 -12.523 1 98.25 176 GLY A C 1
ATOM 1407 O O . GLY A 1 176 ? 19 -4.352 -13.531 1 98.25 176 GLY A O 1
ATOM 1408 N N . ASP A 1 177 ? 18.516 -4.238 -11.328 1 98.81 177 ASP A N 1
ATOM 1409 C CA . ASP A 1 177 ? 18.531 -5.688 -11.156 1 98.81 177 ASP A CA 1
ATOM 1410 C C . ASP A 1 177 ? 17.156 -6.289 -11.43 1 98.81 177 ASP A C 1
ATOM 1412 O O . ASP A 1 177 ? 16.141 -5.688 -11.102 1 98.81 177 ASP A O 1
ATOM 1416 N N . VAL A 1 178 ? 17.172 -7.539 -11.969 1 98.94 178 VAL A N 1
ATOM 1417 C CA . VAL A 1 178 ? 15.914 -8.25 -12.18 1 98.94 178 VAL A CA 1
ATOM 1418 C C . VAL A 1 178 ? 15.234 -8.508 -10.836 1 98.94 178 VAL A C 1
ATOM 1420 O O . VAL A 1 178 ? 15.875 -8.953 -9.883 1 98.94 178 VAL A O 1
ATOM 1423 N N . ALA A 1 179 ? 14 -8.211 -10.75 1 98.88 179 ALA A N 1
ATOM 1424 C CA . ALA A 1 179 ? 13.242 -8.461 -9.523 1 98.88 179 ALA A CA 1
ATOM 1425 C C . ALA A 1 179 ? 12.273 -9.625 -9.703 1 98.88 179 ALA A C 1
ATOM 1427 O O . ALA A 1 179 ? 12.656 -10.789 -9.531 1 98.88 179 ALA A O 1
ATOM 1428 N N . GLU A 1 180 ? 11.086 -9.367 -10.148 1 98.94 180 GLU A N 1
ATOM 1429 C CA . GLU A 1 180 ? 10.047 -10.383 -10.336 1 98.94 180 GLU A CA 1
ATOM 1430 C C . GLU A 1 180 ? 9.031 -9.953 -11.383 1 98.94 180 GLU A C 1
ATOM 1432 O O . GLU A 1 180 ? 9.148 -8.875 -11.961 1 98.94 180 GLU A O 1
ATOM 1437 N N . GLY A 1 181 ? 8.125 -10.836 -11.758 1 98.88 181 GLY A N 1
ATOM 1438 C CA . GLY A 1 181 ? 7.016 -10.477 -12.625 1 98.88 181 GLY A CA 1
ATOM 1439 C C . GLY A 1 181 ? 5.934 -9.68 -11.922 1 98.88 181 GLY A C 1
ATOM 1440 O O . GLY A 1 181 ? 6.027 -9.43 -10.719 1 98.88 181 GLY A O 1
ATOM 1441 N N . ILE A 1 182 ? 4.953 -9.281 -12.68 1 98.75 182 ILE A N 1
ATOM 1442 C CA . ILE A 1 182 ? 3.859 -8.5 -12.117 1 98.75 182 ILE A CA 1
ATOM 1443 C C . ILE A 1 182 ? 3.113 -9.328 -11.078 1 98.75 182 ILE A C 1
ATOM 1445 O O . ILE A 1 182 ? 2.762 -8.82 -10.008 1 98.75 182 ILE A O 1
ATOM 1449 N N . VAL A 1 183 ? 2.893 -10.602 -11.344 1 98.06 183 VAL A N 1
ATOM 1450 C CA . VAL A 1 183 ? 2.174 -11.477 -10.422 1 98.06 183 VAL A CA 1
ATOM 1451 C C . VAL A 1 183 ? 2.945 -12.781 -10.227 1 98.06 183 VAL A C 1
ATOM 1453 O O . VAL A 1 183 ? 2.348 -13.836 -10.008 1 98.06 183 VAL A O 1
ATOM 1456 N N . SER A 1 184 ? 4.285 -12.789 -10.43 1 98.81 184 SER A N 1
ATOM 1457 C CA . SER A 1 184 ? 5.055 -14.031 -10.453 1 98.81 184 SER A CA 1
ATOM 1458 C C . SER A 1 184 ? 6.488 -13.805 -9.992 1 98.81 184 SER A C 1
ATOM 1460 O O . SER A 1 184 ? 6.93 -12.664 -9.867 1 98.81 184 SER A O 1
ATOM 1462 N N . ASN A 1 185 ? 7.18 -14.891 -9.641 1 98.94 185 ASN A N 1
ATOM 1463 C CA . ASN A 1 185 ? 8.641 -14.922 -9.586 1 98.94 185 ASN A CA 1
ATOM 1464 C C . ASN A 1 185 ? 9.242 -15.406 -10.898 1 98.94 185 ASN A C 1
ATOM 1466 O O . ASN A 1 185 ? 8.555 -16.031 -11.703 1 98.94 185 ASN A O 1
ATOM 1470 N N . VAL A 1 186 ? 10.555 -15.094 -11.102 1 99 186 VAL A N 1
ATOM 1471 C CA . VAL A 1 186 ? 11.141 -15.461 -12.391 1 99 186 VAL A CA 1
ATOM 1472 C C . VAL A 1 186 ? 12.406 -16.281 -12.164 1 99 186 VAL A C 1
ATOM 1474 O O . VAL A 1 186 ? 13.109 -16.094 -11.172 1 99 186 VAL A O 1
ATOM 1477 N N . PHE A 1 187 ? 12.656 -17.172 -13.102 1 98.94 187 PHE A N 1
ATOM 1478 C CA . PHE A 1 187 ? 13.828 -18.031 -13.172 1 98.94 187 PHE A CA 1
ATOM 1479 C C . PHE A 1 187 ? 14.391 -18.078 -14.586 1 98.94 187 PHE A C 1
ATOM 1481 O O . PHE A 1 187 ? 13.656 -17.875 -15.555 1 98.94 187 PHE A O 1
ATOM 1488 N N . TRP A 1 188 ? 15.648 -18.359 -14.664 1 98.94 188 TRP A N 1
ATOM 1489 C CA . TRP A 1 188 ? 16.219 -18.688 -15.961 1 98.94 188 TRP A CA 1
ATOM 1490 C C . TRP A 1 188 ? 17.422 -19.609 -15.812 1 98.94 188 TRP A C 1
ATOM 1492 O O . TRP A 1 188 ? 18.031 -19.672 -14.734 1 98.94 188 TRP A O 1
ATOM 1502 N N . ARG A 1 189 ? 17.688 -20.359 -16.859 1 98.81 189 ARG A N 1
ATOM 1503 C CA . ARG A 1 189 ? 18.812 -21.297 -16.906 1 98.81 189 ARG A CA 1
ATOM 1504 C C . ARG A 1 189 ? 19.859 -20.828 -17.891 1 98.81 189 ARG A C 1
ATOM 1506 O O . ARG A 1 189 ? 19.531 -20.359 -18.984 1 98.81 189 ARG A O 1
ATOM 1513 N N . LYS A 1 190 ? 21.047 -20.875 -17.562 1 98.75 190 LYS A N 1
ATOM 1514 C CA . LYS A 1 190 ? 22.203 -20.75 -18.438 1 98.75 190 LYS A CA 1
ATOM 1515 C C . LYS A 1 190 ? 23.219 -21.859 -18.188 1 98.75 190 LYS A C 1
ATOM 1517 O O . LYS A 1 190 ? 23.766 -21.953 -17.078 1 98.75 190 LYS A O 1
ATOM 1522 N N . GLY A 1 191 ? 23.469 -22.625 -19.203 1 97.88 191 GLY A N 1
ATOM 1523 C CA . GLY A 1 191 ? 24.281 -23.812 -18.969 1 97.88 191 GLY A CA 1
ATOM 1524 C C . GLY A 1 191 ? 23.656 -24.766 -17.969 1 97.88 191 GLY A C 1
ATOM 1525 O O . GLY A 1 191 ? 22.5 -25.172 -18.109 1 97.88 191 GLY A O 1
ATOM 1526 N N . ASP A 1 192 ? 24.438 -25.125 -16.938 1 97.38 192 ASP A N 1
ATOM 1527 C CA . ASP A 1 192 ? 23.984 -26.109 -15.977 1 97.38 192 ASP A CA 1
ATOM 1528 C C . ASP A 1 192 ? 23.453 -25.453 -14.703 1 97.38 192 ASP A C 1
ATOM 1530 O O . ASP A 1 192 ? 23.109 -26.125 -13.734 1 97.38 192 ASP A O 1
ATOM 1534 N N . LYS A 1 193 ? 23.344 -24.141 -14.781 1 98.44 193 LYS A N 1
ATOM 1535 C CA . LYS A 1 193 ? 22.938 -23.406 -13.586 1 98.44 193 LYS A CA 1
ATOM 1536 C C . LYS A 1 193 ? 21.578 -22.734 -13.797 1 98.44 193 LYS A C 1
ATOM 1538 O O . LYS A 1 193 ? 21.25 -22.328 -14.914 1 98.44 193 LYS A O 1
ATOM 1543 N N . VAL A 1 194 ? 20.875 -22.656 -12.727 1 98.88 194 VAL A N 1
ATOM 1544 C CA . VAL A 1 194 ? 19.609 -21.922 -12.711 1 98.88 194 VAL A CA 1
ATOM 1545 C C . VAL A 1 194 ? 19.75 -20.688 -11.82 1 98.88 194 VAL A C 1
ATOM 1547 O O . VAL A 1 194 ? 20.375 -20.75 -10.766 1 98.88 194 VAL A O 1
ATOM 1550 N N . PHE A 1 195 ? 19.172 -19.594 -12.305 1 98.94 195 PHE A N 1
ATOM 1551 C CA . PHE A 1 195 ? 19.281 -18.328 -11.609 1 98.94 195 PHE A CA 1
ATOM 1552 C C . PHE A 1 195 ? 17.891 -17.797 -11.25 1 98.94 195 PHE A C 1
ATOM 1554 O O . PHE A 1 195 ? 16.938 -18 -11.992 1 98.94 195 PHE A O 1
ATOM 1561 N N . THR A 1 196 ? 17.781 -17.141 -10.133 1 98.94 196 THR A N 1
ATOM 1562 C CA . THR A 1 196 ? 16.594 -16.391 -9.719 1 98.94 196 THR A CA 1
ATOM 1563 C C . THR A 1 196 ? 16.953 -15.242 -8.797 1 98.94 196 THR A C 1
ATOM 1565 O O . THR A 1 196 ? 17.938 -15.328 -8.047 1 98.94 196 THR A O 1
ATOM 1568 N N . PRO A 1 197 ? 16.234 -14.18 -8.82 1 98.94 197 PRO A N 1
ATOM 1569 C CA . PRO A 1 197 ? 16.578 -13.039 -7.965 1 98.94 197 PRO A CA 1
ATOM 1570 C C . PRO A 1 197 ? 16.562 -13.391 -6.477 1 98.94 197 PRO A C 1
ATOM 1572 O O . PRO A 1 197 ? 15.695 -14.148 -6.027 1 98.94 197 PRO A O 1
ATOM 1575 N N . SER A 1 198 ? 17.531 -12.82 -5.766 1 98.69 198 SER A N 1
ATOM 1576 C CA . SER A 1 198 ? 17.531 -12.977 -4.312 1 98.69 198 SER A CA 1
ATOM 1577 C C . SER A 1 198 ? 16.422 -12.148 -3.674 1 98.69 198 SER A C 1
ATOM 1579 O O . SER A 1 198 ? 15.914 -11.203 -4.277 1 98.69 198 SER A O 1
ATOM 1581 N N . LEU A 1 199 ? 16.078 -12.5 -2.434 1 98.56 199 LEU A N 1
ATOM 1582 C CA . LEU A 1 199 ? 14.977 -11.836 -1.734 1 98.56 199 LEU A CA 1
ATOM 1583 C C . LEU A 1 199 ? 15.32 -10.383 -1.433 1 98.56 199 LEU A C 1
ATOM 1585 O O . LEU A 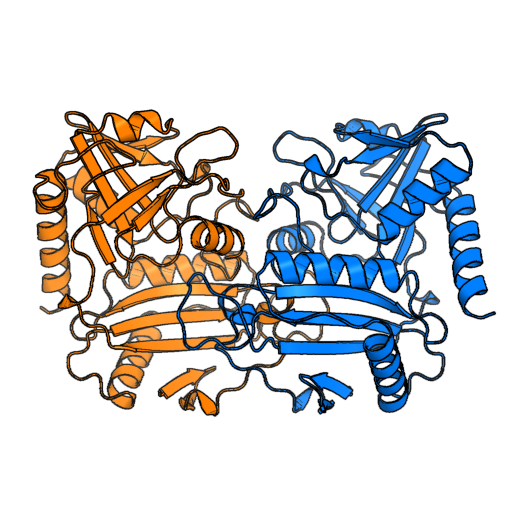1 199 ? 14.422 -9.547 -1.294 1 98.56 199 LEU A O 1
ATOM 1589 N N . ASP A 1 200 ? 16.578 -10.062 -1.374 1 97.62 200 ASP A N 1
ATOM 1590 C CA . ASP A 1 200 ? 16.984 -8.711 -1.007 1 97.62 200 ASP A CA 1
ATOM 1591 C C . ASP A 1 200 ? 16.75 -7.734 -2.156 1 97.62 200 ASP A C 1
ATOM 1593 O O . ASP A 1 200 ? 16.969 -6.531 -2.008 1 97.62 200 ASP A O 1
ATOM 1597 N N . THR A 1 201 ? 16.297 -8.281 -3.354 1 98.38 201 THR A N 1
ATOM 1598 C CA . THR A 1 201 ? 15.852 -7.402 -4.43 1 98.38 201 THR A CA 1
ATOM 1599 C C . THR A 1 201 ? 14.461 -6.859 -4.145 1 98.38 201 THR A C 1
ATOM 1601 O O . THR A 1 201 ? 13.945 -6.023 -4.891 1 98.38 201 THR A O 1
ATOM 1604 N N . GLY A 1 202 ? 13.836 -7.258 -3.074 1 98.19 202 GLY A N 1
ATOM 1605 C CA . GLY A 1 202 ? 12.531 -6.758 -2.654 1 98.19 202 GLY A CA 1
ATOM 1606 C C . GLY A 1 202 ? 11.375 -7.535 -3.252 1 98.19 202 GLY A C 1
ATOM 1607 O O . GLY A 1 202 ? 10.266 -7.016 -3.365 1 98.19 202 GLY A O 1
ATOM 1608 N N . ILE A 1 203 ? 11.633 -8.742 -3.686 1 98.81 203 ILE A N 1
ATOM 1609 C CA . ILE A 1 203 ? 10.602 -9.547 -4.332 1 98.81 203 ILE A CA 1
ATOM 1610 C C . ILE A 1 203 ? 9.789 -10.297 -3.277 1 98.81 203 ILE A C 1
ATOM 1612 O O . ILE A 1 203 ? 10.188 -10.367 -2.111 1 98.81 203 ILE A O 1
ATOM 1616 N N . LEU A 1 204 ? 8.633 -10.742 -3.648 1 98.81 204 LEU A N 1
ATOM 1617 C CA . LEU A 1 204 ? 7.859 -11.648 -2.801 1 98.81 204 LEU A CA 1
ATOM 1618 C C . LEU A 1 204 ? 8.523 -13.016 -2.73 1 98.81 204 LEU A C 1
ATOM 1620 O O . LEU A 1 204 ? 8.969 -13.547 -3.748 1 98.81 204 LEU A O 1
ATOM 1624 N N . ASP A 1 205 ? 8.617 -13.562 -1.544 1 98.62 205 ASP A N 1
ATOM 1625 C CA . ASP A 1 205 ? 9.109 -14.93 -1.385 1 98.62 205 ASP A CA 1
ATOM 1626 C C . ASP A 1 205 ? 8.016 -15.938 -1.72 1 98.62 205 ASP A C 1
ATOM 1628 O O . ASP A 1 205 ? 7.379 -16.5 -0.821 1 98.62 205 ASP A O 1
ATOM 1632 N N . GLY A 1 206 ? 7.848 -16.234 -3.002 1 98.75 206 GLY A N 1
ATOM 1633 C CA . GLY A 1 206 ? 6.75 -17.062 -3.475 1 98.75 206 GLY A CA 1
ATOM 1634 C C . GLY A 1 206 ? 6.809 -18.484 -2.951 1 98.75 206 GLY A C 1
ATOM 1635 O O . GLY A 1 206 ? 7.887 -19.062 -2.84 1 98.75 206 GLY A O 1
ATOM 1636 N N . VAL A 1 207 ? 5.664 -19.031 -2.729 1 98.81 207 VAL A N 1
ATOM 1637 C CA . VAL A 1 207 ? 5.559 -20.406 -2.252 1 98.81 207 VAL A CA 1
ATOM 1638 C C . VAL A 1 207 ? 6.004 -21.375 -3.352 1 98.81 207 VAL A C 1
ATOM 1640 O O . VAL A 1 207 ? 6.812 -22.266 -3.107 1 98.81 207 VAL A O 1
ATOM 1643 N N . THR A 1 208 ? 5.496 -21.172 -4.566 1 98.75 208 THR A N 1
ATOM 1644 C CA . THR A 1 208 ? 5.895 -22.016 -5.691 1 98.75 208 THR A CA 1
ATOM 1645 C C . THR A 1 208 ? 7.359 -21.781 -6.047 1 98.75 208 THR A C 1
ATOM 1647 O O . THR A 1 208 ? 8.062 -22.703 -6.457 1 98.75 208 THR A O 1
ATOM 1650 N N . ARG A 1 209 ? 7.855 -20.531 -5.938 1 98.88 209 ARG A N 1
ATOM 1651 C CA . ARG A 1 209 ? 9.273 -20.25 -6.105 1 98.88 209 ARG A CA 1
ATOM 1652 C C . ARG A 1 209 ? 10.125 -21.156 -5.207 1 98.88 209 ARG A C 1
ATOM 1654 O O . ARG A 1 209 ? 11.078 -21.781 -5.668 1 98.88 209 ARG A O 1
ATOM 1661 N N . GLN A 1 210 ? 9.758 -21.188 -3.928 1 98.69 210 GLN A N 1
ATOM 1662 C CA . GLN A 1 210 ? 10.5 -22 -2.965 1 98.69 210 GLN A CA 1
ATOM 1663 C C . GLN A 1 210 ? 10.445 -23.484 -3.33 1 98.69 210 GLN A C 1
ATOM 1665 O O . GLN A 1 210 ? 11.453 -24.188 -3.236 1 98.69 210 GLN A O 1
ATOM 1670 N N . PHE A 1 211 ? 9.312 -23.953 -3.689 1 98.38 211 PHE A N 1
ATOM 1671 C CA . PHE A 1 211 ? 9.156 -25.328 -4.121 1 98.38 211 PHE A CA 1
ATOM 1672 C C . PHE A 1 211 ? 10.109 -25.656 -5.27 1 98.38 211 PHE A C 1
ATOM 1674 O O . PHE A 1 211 ? 10.789 -26.688 -5.258 1 98.38 211 PHE A O 1
ATOM 1681 N N . VAL A 1 212 ? 10.156 -24.781 -6.273 1 98.75 212 VAL A N 1
ATOM 1682 C CA . VAL A 1 212 ? 10.969 -24.969 -7.469 1 98.75 212 VAL A CA 1
ATOM 1683 C C . VAL A 1 212 ? 12.445 -24.984 -7.094 1 98.75 212 VAL A C 1
ATOM 1685 O O . VAL A 1 212 ? 13.211 -25.812 -7.578 1 98.75 212 VAL A O 1
ATOM 1688 N N . ILE A 1 213 ? 12.867 -24.047 -6.262 1 98.81 213 ILE A N 1
ATOM 1689 C CA . ILE A 1 213 ? 14.25 -24.016 -5.805 1 98.81 213 ILE A CA 1
ATOM 1690 C C . ILE A 1 213 ? 14.609 -25.344 -5.148 1 98.81 213 ILE A C 1
ATOM 1692 O O . ILE A 1 213 ? 15.633 -25.953 -5.473 1 98.81 213 ILE A O 1
ATOM 1696 N N . ASP A 1 214 ? 13.773 -25.812 -4.254 1 98.19 214 ASP A N 1
ATOM 1697 C CA . ASP A 1 214 ? 14.023 -27.047 -3.527 1 98.19 214 ASP A CA 1
ATOM 1698 C C . ASP A 1 214 ? 14.102 -28.234 -4.484 1 98.19 214 ASP A C 1
ATOM 1700 O O . ASP A 1 214 ? 14.961 -29.109 -4.336 1 98.19 214 ASP A O 1
ATOM 1704 N N . GLU A 1 215 ? 13.164 -28.297 -5.418 1 97.44 215 GLU A N 1
ATOM 1705 C CA . GLU A 1 215 ? 13.117 -29.391 -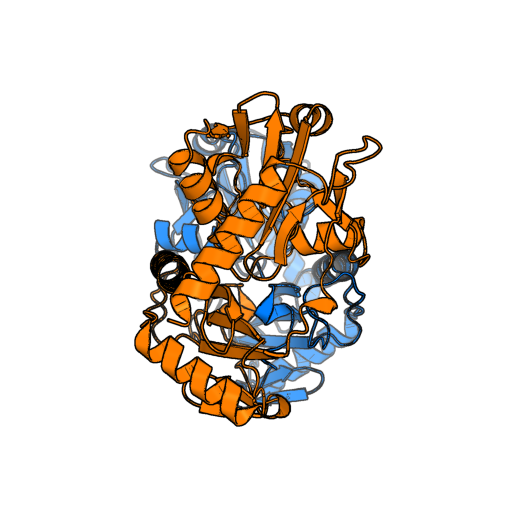6.383 1 97.44 215 GLU A CA 1
ATOM 1706 C C . GLU A 1 215 ? 14.375 -29.422 -7.25 1 97.44 215 GLU A C 1
ATOM 1708 O O . GLU A 1 215 ? 14.953 -30.484 -7.496 1 97.44 215 GLU A O 1
ATOM 1713 N N . LEU A 1 216 ? 14.781 -28.266 -7.727 1 98.25 216 LEU A N 1
ATOM 1714 C CA . LEU A 1 216 ? 15.992 -28.172 -8.539 1 98.25 216 LEU A CA 1
ATOM 1715 C C . LEU A 1 216 ? 17.203 -28.656 -7.758 1 98.25 216 LEU A C 1
ATOM 1717 O O . LEU A 1 216 ? 18.016 -29.438 -8.266 1 98.25 216 LEU A O 1
ATOM 1721 N N . LYS A 1 217 ? 17.312 -28.203 -6.551 1 97.81 217 LYS A N 1
ATOM 1722 C CA . LYS A 1 217 ? 18.422 -28.609 -5.707 1 97.81 217 LYS A CA 1
ATOM 1723 C C . LYS A 1 217 ? 18.406 -30.109 -5.445 1 97.81 217 LYS A C 1
ATOM 1725 O O . LYS A 1 217 ? 19.453 -30.766 -5.461 1 97.81 217 LYS A O 1
ATOM 1730 N N . ARG A 1 218 ? 17.281 -30.625 -5.195 1 96.06 218 ARG A N 1
ATOM 1731 C CA . ARG A 1 218 ? 17.125 -32.062 -4.977 1 96.06 218 ARG A CA 1
ATOM 1732 C C . ARG A 1 218 ? 17.609 -32.844 -6.188 1 96.06 218 ARG A C 1
ATOM 1734 O O . ARG A 1 218 ? 18.141 -33.969 -6.039 1 96.06 218 ARG A O 1
ATOM 1741 N N . GLN A 1 219 ? 17.469 -32.281 -7.312 1 94.5 219 GLN A N 1
ATOM 1742 C CA . GLN A 1 219 ? 17.859 -32.938 -8.555 1 94.5 219 GLN A CA 1
ATOM 1743 C C . GLN A 1 219 ? 19.328 -32.688 -8.883 1 94.5 219 GLN A C 1
ATOM 1745 O O . GLN A 1 219 ? 19.812 -33.125 -9.93 1 94.5 219 GLN A O 1
ATOM 1750 N N . GLY A 1 220 ? 20.016 -31.922 -8.078 1 96.31 220 GLY A N 1
ATOM 1751 C CA . GLY A 1 220 ? 21.438 -31.703 -8.242 1 96.31 220 GLY A CA 1
ATOM 1752 C C . GLY A 1 220 ? 21.766 -30.469 -9.062 1 96.31 220 GLY A C 1
ATOM 1753 O O . GLY A 1 220 ? 22.922 -30.234 -9.422 1 96.31 220 GLY A O 1
ATOM 1754 N N . THR A 1 221 ? 20.719 -29.75 -9.406 1 97.56 221 THR A N 1
ATOM 1755 C CA . THR A 1 221 ? 20.938 -28.516 -10.156 1 97.56 221 THR A CA 1
ATOM 1756 C C . THR A 1 221 ? 21.375 -27.391 -9.227 1 97.56 221 THR A C 1
ATOM 1758 O O . THR A 1 221 ? 20.797 -27.188 -8.156 1 97.56 221 THR A O 1
ATOM 1761 N N . GLU A 1 222 ? 22.438 -26.719 -9.594 1 98.31 222 GLU A N 1
ATOM 1762 C CA . GLU A 1 222 ? 22.859 -25.547 -8.844 1 98.31 222 GLU A CA 1
ATOM 1763 C C . GLU A 1 222 ? 21.938 -24.359 -9.086 1 98.31 222 GLU A C 1
ATOM 1765 O O . GLU A 1 222 ? 21.75 -23.938 -10.234 1 98.31 222 GLU A O 1
ATOM 1770 N N . VAL A 1 223 ? 21.328 -23.859 -8.062 1 98.81 223 VAL A N 1
ATOM 1771 C CA . VAL A 1 223 ? 20.484 -22.688 -8.133 1 98.81 223 VAL A CA 1
ATOM 1772 C C . VAL A 1 223 ? 21.188 -21.5 -7.488 1 98.81 223 VAL A C 1
ATOM 1774 O O . VAL A 1 223 ? 21.578 -21.547 -6.316 1 98.81 223 VAL A O 1
ATOM 1777 N N . ILE A 1 224 ? 21.375 -20.438 -8.172 1 98.88 224 ILE A N 1
ATOM 1778 C CA . ILE A 1 224 ? 22.047 -19.234 -7.68 1 98.88 224 ILE A CA 1
ATOM 1779 C C . ILE A 1 224 ? 21.016 -18.141 -7.469 1 98.88 224 ILE A C 1
ATOM 1781 O O . ILE A 1 224 ? 20.375 -17.688 -8.422 1 98.88 224 ILE A O 1
ATOM 1785 N N . GLU A 1 225 ? 20.797 -17.781 -6.227 1 98.88 225 GLU A N 1
ATOM 1786 C CA . GLU A 1 225 ? 20.031 -16.594 -5.883 1 98.88 225 GLU A CA 1
ATOM 1787 C C . GLU A 1 225 ? 20.922 -15.367 -5.789 1 98.88 225 GLU A C 1
ATOM 1789 O O . GLU A 1 225 ? 21.953 -15.391 -5.125 1 98.88 225 GLU A O 1
ATOM 1794 N N . GLY A 1 226 ? 20.531 -14.312 -6.488 1 98.81 226 GLY A N 1
ATOM 1795 C CA . GLY A 1 226 ? 21.391 -13.141 -6.473 1 98.81 226 GLY A CA 1
ATOM 1796 C C . GLY A 1 226 ? 20.797 -11.953 -7.199 1 98.81 226 GLY A C 1
ATOM 1797 O O . GLY A 1 226 ? 19.594 -11.93 -7.484 1 98.81 226 GLY A O 1
ATOM 1798 N N . ARG A 1 227 ? 21.594 -10.945 -7.309 1 98.88 227 ARG A N 1
ATOM 1799 C CA . ARG A 1 227 ? 21.266 -9.766 -8.102 1 98.88 227 ARG A CA 1
ATOM 1800 C C . ARG A 1 227 ? 21.859 -9.883 -9.508 1 98.88 227 ARG A C 1
ATOM 1802 O O . ARG A 1 227 ? 23.047 -10.109 -9.672 1 98.88 227 ARG A O 1
ATOM 1809 N N . PHE A 1 228 ? 20.984 -9.781 -10.484 1 98.88 228 PHE A N 1
ATOM 1810 C CA . PHE A 1 228 ? 21.375 -9.969 -11.867 1 98.88 228 PHE A CA 1
ATOM 1811 C C . PHE A 1 228 ? 20.828 -8.852 -12.75 1 98.88 228 PHE A C 1
ATOM 1813 O O . PHE A 1 228 ? 19.719 -8.367 -12.531 1 98.88 228 PHE A O 1
ATOM 1820 N N . ARG A 1 229 ? 21.594 -8.492 -13.719 1 98.75 229 ARG A N 1
ATOM 1821 C CA . ARG A 1 229 ? 21.109 -7.551 -14.719 1 98.75 229 ARG A CA 1
ATOM 1822 C C . ARG A 1 229 ? 20.141 -8.234 -15.672 1 98.75 229 ARG A C 1
ATOM 1824 O O . ARG A 1 229 ? 20.188 -9.445 -15.867 1 98.75 229 ARG A O 1
ATOM 1831 N N . PHE A 1 230 ? 19.344 -7.426 -16.281 1 98.75 230 PHE A N 1
ATOM 1832 C CA . PHE A 1 230 ? 18.312 -7.938 -17.188 1 98.75 230 PHE A CA 1
ATOM 1833 C C . PHE A 1 230 ? 18.953 -8.719 -18.328 1 98.75 230 PHE A C 1
ATOM 1835 O O . PHE A 1 230 ? 18.359 -9.688 -18.828 1 98.75 230 PHE A O 1
ATOM 1842 N N . GLN A 1 231 ? 20.094 -8.359 -18.719 1 98.56 231 GLN A N 1
ATOM 1843 C CA . GLN A 1 231 ? 20.828 -9.031 -19.797 1 98.56 231 GLN A CA 1
ATOM 1844 C C . GLN A 1 231 ? 20.984 -10.523 -19.5 1 98.56 231 GLN A C 1
ATOM 1846 O O . GLN A 1 231 ? 20.984 -11.344 -20.422 1 98.56 231 GLN A O 1
ATOM 1851 N N . SER A 1 232 ? 21.094 -10.852 -18.266 1 98.38 232 SER A N 1
ATOM 1852 C CA . SER A 1 232 ? 21.219 -12.258 -17.875 1 98.38 232 SER A CA 1
ATOM 1853 C C . SER A 1 232 ? 20.016 -13.078 -18.359 1 98.38 232 SER A C 1
ATOM 1855 O O . SER A 1 232 ? 20.188 -14.227 -18.766 1 98.38 232 SER A O 1
ATOM 1857 N N . MET A 1 233 ? 18.859 -12.539 -18.359 1 98.44 233 MET A N 1
ATOM 1858 C CA . MET A 1 233 ? 17.656 -13.234 -18.828 1 98.44 233 MET A CA 1
ATOM 1859 C C . MET A 1 233 ? 17.641 -13.328 -20.359 1 98.44 233 MET A C 1
ATOM 1861 O O . MET A 1 233 ? 17.156 -14.32 -20.906 1 98.44 233 MET A O 1
ATOM 1865 N N . LEU A 1 234 ? 18.203 -12.328 -21.016 1 98.5 234 LEU A N 1
ATOM 1866 C CA . LEU A 1 234 ? 18.219 -12.312 -22.484 1 98.5 234 LEU A CA 1
ATOM 1867 C C . LEU A 1 234 ? 19.203 -13.352 -23.016 1 98.5 234 LEU A C 1
ATOM 1869 O O . LEU A 1 234 ? 19.078 -13.789 -24.172 1 98.5 234 LEU A O 1
ATOM 1873 N N . GLU A 1 235 ? 20.109 -13.742 -22.219 1 98.5 235 GLU A N 1
ATOM 1874 C CA . GLU A 1 235 ? 21.125 -14.711 -22.625 1 98.5 235 GLU A CA 1
ATOM 1875 C C . GLU A 1 235 ? 20.766 -16.125 -22.156 1 98.5 235 GLU A C 1
ATOM 1877 O O . GLU A 1 235 ? 21.562 -17.047 -22.297 1 98.5 235 GLU A O 1
ATOM 1882 N N . ALA A 1 236 ? 19.656 -16.297 -21.609 1 98.75 236 ALA A N 1
ATOM 1883 C CA . ALA A 1 236 ? 19.25 -17.547 -20.984 1 98.75 236 ALA A CA 1
ATOM 1884 C C . ALA A 1 236 ? 19.031 -18.641 -22.031 1 98.75 236 ALA A C 1
ATOM 1886 O O . ALA A 1 236 ? 18.641 -18.344 -23.156 1 98.75 236 ALA A O 1
ATOM 1887 N N . ASP A 1 237 ? 19.219 -19.875 -21.625 1 98.75 237 ASP A N 1
ATOM 1888 C CA . ASP A 1 237 ? 18.859 -21.031 -22.453 1 98.75 237 ASP A CA 1
ATOM 1889 C C . ASP A 1 237 ? 17.375 -21.344 -22.312 1 98.75 237 ASP A C 1
ATOM 1891 O O . ASP A 1 237 ? 16.75 -21.859 -23.25 1 98.75 237 ASP A O 1
ATOM 1895 N N . GLU A 1 238 ? 16.844 -21.188 -21.141 1 98.69 238 GLU A N 1
ATOM 1896 C CA . GLU A 1 238 ? 15.438 -21.281 -20.781 1 98.69 238 GLU A CA 1
ATOM 1897 C C . GLU A 1 238 ? 15.062 -20.25 -19.719 1 98.69 238 GLU A C 1
ATOM 1899 O O . GLU A 1 238 ? 15.922 -19.781 -18.969 1 98.69 238 GLU A O 1
ATOM 1904 N N . ALA A 1 239 ? 13.844 -19.859 -19.719 1 98.94 239 ALA A N 1
ATOM 1905 C CA . ALA A 1 239 ? 13.312 -18.984 -18.672 1 98.94 239 ALA A CA 1
ATOM 1906 C C . ALA A 1 239 ? 11.852 -19.297 -18.391 1 98.94 239 ALA A C 1
ATOM 1908 O O . ALA A 1 239 ? 11.109 -19.734 -19.281 1 98.94 239 ALA A O 1
ATOM 1909 N N . TRP A 1 240 ? 11.445 -19.109 -17.156 1 98.94 240 TRP A N 1
ATOM 1910 C CA . TRP A 1 240 ? 10.062 -19.375 -16.781 1 98.94 240 TRP A CA 1
ATOM 1911 C C . TRP A 1 240 ? 9.656 -18.547 -15.562 1 98.94 240 TRP A C 1
ATOM 1913 O O . TRP A 1 240 ? 10.508 -17.953 -14.898 1 98.94 240 TRP A O 1
ATOM 1923 N N . MET A 1 241 ? 8.406 -18.406 -15.344 1 98.94 241 MET A N 1
ATOM 1924 C CA . MET A 1 241 ? 7.828 -17.75 -14.172 1 98.94 241 MET A CA 1
ATOM 1925 C C . MET A 1 241 ? 7.082 -18.766 -13.305 1 98.94 241 MET A C 1
ATOM 1927 O O . MET A 1 241 ? 6.688 -19.828 -13.773 1 98.94 241 MET A O 1
ATOM 1931 N N . THR A 1 242 ? 6.953 -18.438 -12.039 1 98.88 242 THR A N 1
ATOM 1932 C CA . THR A 1 242 ? 6.191 -19.266 -11.117 1 98.88 242 THR A CA 1
ATOM 1933 C C . THR A 1 242 ? 5.109 -18.453 -10.414 1 98.88 242 THR A C 1
ATOM 1935 O O . THR A 1 242 ? 5.305 -17.281 -10.125 1 98.88 242 THR A O 1
ATOM 1938 N N . ASN A 1 243 ? 4.059 -19.016 -10.148 1 97.69 243 ASN A N 1
ATOM 1939 C CA . ASN A 1 243 ? 2.852 -18.5 -9.508 1 97.69 243 ASN A CA 1
ATOM 1940 C C . ASN A 1 243 ? 1.984 -19.625 -8.961 1 97.69 243 ASN A C 1
ATOM 1942 O O . ASN A 1 243 ? 1.839 -20.672 -9.602 1 97.69 243 ASN A O 1
ATOM 1946 N N . SER A 1 244 ? 1.388 -19.438 -7.828 1 98.19 244 SER A N 1
ATOM 1947 C CA . SER A 1 244 ? 0.72 -20.562 -7.16 1 98.19 244 SER A CA 1
ATOM 1948 C C . SER A 1 244 ? -0.542 -20.969 -7.906 1 98.19 244 SER A C 1
ATOM 1950 O O . SER A 1 244 ? -1.058 -22.078 -7.695 1 98.19 244 SER A O 1
ATOM 1952 N N . VAL A 1 245 ? -1.054 -20.125 -8.727 1 97.5 245 VAL A N 1
ATOM 1953 C CA . VAL A 1 245 ? -2.244 -20.469 -9.492 1 97.5 245 VAL A CA 1
ATOM 1954 C C . VAL A 1 245 ? -1.839 -21 -10.875 1 97.5 245 VAL A C 1
ATOM 1956 O O . VAL A 1 245 ? -2.34 -22.031 -11.328 1 97.5 245 VAL A O 1
ATOM 1959 N N . LEU A 1 246 ? -0.864 -20.375 -11.5 1 97.25 246 LEU A N 1
ATOM 1960 C CA . LEU A 1 246 ? -0.44 -20.719 -12.852 1 97.25 246 LEU A CA 1
ATOM 1961 C C . LEU A 1 246 ? 0.618 -21.812 -12.828 1 97.25 246 LEU A C 1
ATOM 1963 O O . LEU A 1 246 ? 0.884 -22.438 -13.859 1 97.25 246 LEU A O 1
ATOM 1967 N N . GLU A 1 247 ? 1.229 -22.062 -11.672 1 98.25 247 GLU A N 1
ATOM 1968 C CA . GLU A 1 247 ? 2.268 -23.078 -11.516 1 98.25 247 GLU A CA 1
ATOM 1969 C C . GLU A 1 247 ? 3.58 -22.625 -12.148 1 98.25 247 GLU A C 1
ATOM 1971 O O . GLU A 1 247 ? 4.148 -21.609 -11.758 1 98.25 247 GLU A O 1
ATOM 1976 N N . ILE A 1 248 ? 4.074 -23.406 -13.086 1 98.69 248 ILE A N 1
ATOM 1977 C CA . ILE A 1 248 ? 5.316 -23.109 -13.789 1 98.69 248 ILE A CA 1
ATOM 1978 C C . ILE A 1 248 ? 5.016 -22.781 -15.258 1 98.69 248 ILE A C 1
ATOM 1980 O O . ILE A 1 248 ? 4.582 -23.656 -16.016 1 98.69 248 ILE A O 1
ATOM 1984 N N . ILE A 1 249 ? 5.219 -21.516 -15.648 1 98.81 249 ILE A N 1
ATOM 1985 C CA . ILE A 1 249 ? 4.906 -21.062 -17 1 98.81 249 ILE A CA 1
ATOM 1986 C C . ILE A 1 249 ? 6.188 -20.641 -17.719 1 98.81 249 ILE A C 1
ATOM 1988 O O . ILE A 1 249 ? 6.816 -19.641 -17.344 1 98.81 249 ILE A O 1
ATOM 1992 N N . PRO A 1 250 ? 6.559 -21.344 -18.766 1 98.88 250 PRO A N 1
ATOM 1993 C CA . PRO A 1 250 ? 7.766 -20.953 -19.5 1 98.88 250 PRO A CA 1
ATOM 1994 C C . PRO A 1 250 ? 7.57 -19.688 -20.344 1 98.88 250 PRO A C 1
ATOM 1996 O O . PRO A 1 250 ? 6.453 -19.406 -20.781 1 98.88 250 PRO A O 1
ATOM 1999 N N . PHE A 1 251 ? 8.672 -18.938 -20.5 1 98.94 251 PHE A N 1
ATOM 2000 C CA . PHE A 1 251 ? 8.688 -17.859 -21.469 1 98.94 251 PHE A CA 1
ATOM 2001 C C . PHE A 1 251 ? 9.07 -18.375 -22.859 1 98.94 251 PHE A C 1
ATOM 2003 O O . PHE A 1 251 ? 10.094 -19.047 -23 1 98.94 251 PHE A O 1
ATOM 2010 N N . SER A 1 252 ? 8.258 -18.125 -23.844 1 98.81 252 SER A N 1
ATOM 2011 C CA . SER A 1 252 ? 8.594 -18.453 -25.234 1 98.81 252 SER A CA 1
ATOM 2012 C C . SER A 1 252 ? 9.492 -17.375 -25.844 1 98.81 252 SER A C 1
ATOM 2014 O O . SER A 1 252 ? 10.125 -17.609 -26.875 1 98.81 252 SER A O 1
ATOM 2016 N N . LYS A 1 253 ? 9.406 -16.234 -25.234 1 98.5 253 LYS A N 1
ATOM 2017 C CA . LYS A 1 253 ? 10.195 -15.078 -25.656 1 98.5 253 LYS A CA 1
ATOM 2018 C C . LYS A 1 253 ? 10.312 -14.055 -24.531 1 98.5 253 LYS A C 1
ATOM 2020 O O . LYS A 1 253 ? 9.406 -13.922 -23.719 1 98.5 253 LYS A O 1
ATOM 2025 N N . ILE A 1 254 ? 11.438 -13.43 -24.469 1 98.88 254 ILE A N 1
ATOM 2026 C CA . ILE A 1 254 ? 11.617 -12.234 -23.656 1 98.88 254 ILE A CA 1
ATOM 2027 C C . ILE A 1 254 ? 12.078 -11.078 -24.531 1 98.88 254 ILE A C 1
ATOM 2029 O O . ILE A 1 254 ? 13.102 -11.172 -25.219 1 98.88 254 ILE A O 1
ATOM 2033 N N . GLU A 1 255 ? 11.297 -10.016 -24.453 1 98.38 255 GLU A N 1
ATOM 2034 C CA . GLU A 1 255 ? 11.484 -8.984 -25.469 1 98.38 255 GLU A CA 1
ATOM 2035 C C . GLU A 1 255 ? 11.5 -9.586 -26.875 1 98.38 255 GLU A C 1
ATOM 2037 O O . GLU A 1 255 ? 10.539 -10.219 -27.297 1 98.38 255 GLU A O 1
ATOM 2042 N N . GLU A 1 256 ? 12.547 -9.453 -27.594 1 98 256 GLU A N 1
ATOM 2043 C CA . GLU A 1 256 ? 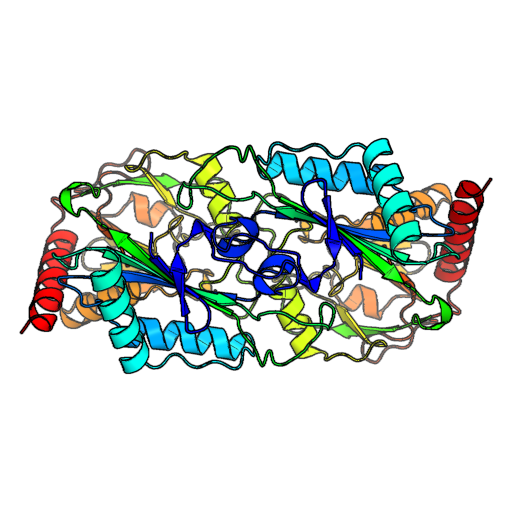12.609 -9.984 -28.953 1 98 256 GLU A CA 1
ATOM 2044 C C . GLU A 1 256 ? 13.438 -11.258 -29.016 1 98 256 GLU A C 1
ATOM 2046 O O . GLU A 1 256 ? 13.672 -11.805 -30.094 1 98 256 GLU A O 1
ATOM 2051 N N . VAL A 1 257 ? 13.852 -11.797 -27.922 1 98.62 257 VAL A N 1
ATOM 2052 C CA . VAL A 1 257 ? 14.727 -12.961 -27.891 1 98.62 257 VAL A CA 1
ATOM 2053 C C . VAL A 1 257 ? 13.891 -14.234 -27.734 1 98.62 257 VAL A C 1
ATOM 2055 O O . VAL A 1 257 ? 13.234 -14.43 -26.719 1 98.62 257 VAL A O 1
ATOM 2058 N N . PRO A 1 258 ? 13.969 -15.117 -28.688 1 98.62 258 PRO A N 1
ATOM 2059 C CA . PRO A 1 258 ? 13.203 -16.359 -28.578 1 98.62 258 PRO A CA 1
ATOM 2060 C C . PRO A 1 258 ? 13.781 -17.328 -27.547 1 98.62 258 PRO A C 1
ATOM 2062 O O . PRO A 1 258 ? 15 -17.422 -27.406 1 98.62 258 PRO A O 1
ATOM 2065 N N . LEU A 1 259 ? 12.992 -18.047 -26.906 1 98.81 259 LEU A N 1
ATOM 2066 C CA . LEU A 1 259 ? 13.328 -19.094 -25.953 1 98.81 259 LEU A CA 1
ATOM 2067 C C . LEU A 1 259 ? 12.531 -20.375 -26.25 1 98.81 259 LEU A C 1
ATOM 2069 O O . LEU A 1 259 ? 11.562 -20.328 -27 1 98.81 259 LEU A O 1
ATOM 2073 N N . PRO A 1 260 ? 12.891 -21.469 -25.672 1 98.44 260 PRO A N 1
ATOM 2074 C CA . PRO A 1 260 ? 12.25 -22.734 -26.016 1 98.44 260 PRO A CA 1
ATOM 2075 C C . PRO A 1 260 ? 10.789 -22.797 -25.594 1 98.44 260 PRO A C 1
ATOM 2077 O O . PRO A 1 260 ? 10.016 -23.609 -26.109 1 98.44 260 PRO A O 1
ATOM 2080 N N . GLY A 1 261 ? 10.383 -22 -24.641 1 98.44 261 GLY A N 1
ATOM 2081 C CA . GLY A 1 261 ? 9.016 -22.062 -24.141 1 98.44 261 GLY A CA 1
ATOM 2082 C C . GLY A 1 261 ? 8.656 -23.422 -23.594 1 98.44 261 GLY A C 1
ATOM 2083 O O . GLY A 1 261 ? 9.398 -23.984 -22.781 1 98.44 261 GLY A O 1
ATOM 2084 N N . ALA A 1 262 ? 7.551 -23.969 -24.031 1 97.88 262 ALA A N 1
ATOM 2085 C CA . ALA A 1 262 ? 7.012 -25.219 -23.516 1 97.88 262 ALA A CA 1
ATOM 2086 C C . ALA A 1 262 ? 7.91 -26.391 -23.906 1 97.88 262 ALA A C 1
ATOM 2088 O O . ALA A 1 262 ? 7.809 -27.484 -23.312 1 97.88 262 ALA A O 1
ATOM 2089 N N . ASP A 1 263 ? 8.805 -26.188 -24.781 1 98.12 263 ASP A N 1
ATOM 2090 C CA . ASP A 1 263 ? 9.695 -27.25 -25.234 1 98.12 263 ASP A CA 1
ATOM 2091 C C . ASP A 1 263 ? 10.984 -27.266 -24.422 1 98.12 263 ASP A C 1
ATOM 2093 O O . ASP A 1 263 ? 11.836 -28.141 -24.625 1 98.12 263 ASP A O 1
ATOM 2097 N N . GLY A 1 264 ? 11.148 -26.359 -23.516 1 98.12 264 GLY A N 1
ATOM 2098 C CA . GLY A 1 264 ? 12.344 -26.344 -22.672 1 98.12 264 GLY A CA 1
ATOM 2099 C C . GLY A 1 264 ? 12.477 -27.562 -21.797 1 98.12 264 GLY A C 1
ATOM 2100 O O . GLY A 1 264 ? 11.508 -28 -21.172 1 98.12 264 GLY A O 1
ATOM 2101 N N . LYS A 1 265 ? 13.641 -28.125 -21.719 1 97.25 265 LYS A N 1
ATOM 2102 C CA . LYS A 1 265 ? 13.875 -29.375 -21 1 97.25 265 LYS A CA 1
ATOM 2103 C C . LYS A 1 265 ? 13.703 -29.188 -19.5 1 97.25 265 LYS A C 1
ATOM 2105 O O . LYS A 1 265 ? 13.094 -30.016 -18.828 1 97.25 265 LYS A O 1
ATOM 2110 N N . THR A 1 266 ? 14.297 -28.172 -18.969 1 97.62 266 THR A N 1
ATOM 2111 C CA . THR A 1 266 ? 14.203 -27.922 -17.531 1 97.62 266 THR A CA 1
ATOM 2112 C C . THR A 1 266 ? 12.758 -27.688 -17.109 1 97.62 266 THR A C 1
ATOM 2114 O O . THR A 1 266 ? 12.305 -28.25 -16.109 1 97.62 266 THR A O 1
ATOM 2117 N N . VAL A 1 267 ? 12.016 -26.906 -17.859 1 97.56 267 VAL A N 1
ATOM 2118 C CA . VAL A 1 267 ? 10.617 -26.594 -17.547 1 97.56 267 VAL A CA 1
ATOM 2119 C C . VAL A 1 267 ? 9.781 -27.875 -17.609 1 97.56 267 VAL A C 1
ATOM 2121 O O . VAL A 1 267 ? 8.914 -28.109 -16.766 1 97.56 267 VAL A O 1
ATOM 2124 N N . GLN A 1 268 ? 10.031 -28.656 -18.641 1 97.88 268 GLN A N 1
ATOM 2125 C CA . GLN A 1 268 ? 9.297 -29.906 -18.766 1 97.88 268 GLN A CA 1
ATOM 2126 C C . GLN A 1 268 ? 9.523 -30.797 -17.547 1 97.88 268 GLN A C 1
ATOM 2128 O O . GLN A 1 268 ? 8.586 -31.406 -17.031 1 97.88 268 GLN A O 1
ATOM 2133 N N . LEU A 1 269 ? 10.742 -30.891 -17.156 1 96.94 269 LEU A N 1
ATOM 2134 C CA . LEU A 1 269 ? 11.07 -31.688 -15.984 1 96.94 269 LEU A CA 1
ATOM 2135 C C . LEU A 1 269 ? 10.367 -31.141 -14.742 1 96.94 269 LEU A C 1
ATOM 2137 O O . LEU A 1 269 ? 9.805 -31.906 -13.961 1 96.94 269 LEU A O 1
ATOM 2141 N N . LEU A 1 270 ? 10.438 -29.875 -14.539 1 98.12 270 LEU A N 1
ATOM 2142 C CA . LEU A 1 270 ? 9.828 -29.234 -13.383 1 98.12 270 LEU A CA 1
ATOM 2143 C C . LEU A 1 270 ? 8.312 -29.422 -13.383 1 98.12 270 LEU A C 1
ATOM 2145 O O . LEU A 1 270 ? 7.711 -29.672 -12.344 1 98.12 270 LEU A O 1
ATOM 2149 N N . ARG A 1 271 ? 7.691 -29.25 -14.531 1 97.62 271 ARG A N 1
ATOM 2150 C CA . ARG A 1 271 ? 6.25 -29.438 -14.648 1 97.62 271 ARG A CA 1
ATOM 2151 C C . ARG A 1 271 ? 5.848 -30.875 -14.32 1 97.62 271 ARG A C 1
ATOM 2153 O O . ARG A 1 271 ? 4.832 -31.109 -13.664 1 97.62 271 ARG A O 1
ATOM 2160 N N . THR A 1 272 ? 6.613 -31.797 -14.812 1 97.12 272 THR A N 1
ATOM 2161 C CA . THR A 1 272 ? 6.363 -33.219 -14.516 1 97.12 272 THR A CA 1
ATOM 2162 C C . THR A 1 272 ? 6.449 -33.469 -13.008 1 97.12 272 THR A C 1
ATOM 2164 O O . THR A 1 272 ? 5.59 -34.125 -12.438 1 97.12 272 THR A O 1
ATOM 2167 N N . GLN A 1 273 ? 7.488 -32.938 -12.414 1 96.56 273 GLN A N 1
ATOM 2168 C CA . GLN A 1 273 ? 7.656 -33.094 -10.969 1 96.56 273 GLN A CA 1
ATOM 2169 C C . GLN A 1 273 ? 6.516 -32.406 -10.211 1 96.56 273 GLN A C 1
ATOM 2171 O O . GLN A 1 273 ? 6.027 -32.969 -9.211 1 96.56 273 GLN A O 1
ATOM 2176 N N . TYR A 1 274 ? 6.164 -31.25 -10.625 1 97.06 274 TYR A N 1
ATOM 2177 C CA . TYR A 1 274 ? 5.051 -30.531 -10.016 1 97.06 274 TYR A CA 1
ATOM 2178 C C . TYR A 1 274 ? 3.779 -31.375 -10.047 1 97.06 274 TYR A C 1
ATOM 2180 O O . TYR A 1 274 ? 3.107 -31.531 -9.023 1 97.06 274 TYR A O 1
ATOM 2188 N N . GLN A 1 275 ? 3.486 -31.953 -11.164 1 95.81 275 GLN A N 1
ATOM 2189 C CA . GLN A 1 275 ? 2.299 -32.781 -11.336 1 95.81 275 GLN A CA 1
ATOM 2190 C C . GLN A 1 275 ? 2.381 -34.031 -10.477 1 95.81 275 GLN A C 1
ATOM 2192 O O . GLN A 1 275 ? 1.372 -34.469 -9.922 1 95.81 275 GLN A O 1
ATOM 2197 N N . ARG A 1 276 ? 3.523 -34.562 -10.391 1 95.94 276 ARG A N 1
ATOM 2198 C CA . ARG A 1 276 ? 3.721 -35.75 -9.555 1 95.94 276 ARG A CA 1
ATOM 2199 C C . ARG A 1 276 ? 3.402 -35.438 -8.094 1 95.94 276 ARG A C 1
ATOM 2201 O O . ARG A 1 276 ? 2.768 -36.25 -7.41 1 95.94 276 ARG A O 1
ATOM 2208 N N . GLU A 1 277 ? 3.916 -34.312 -7.66 1 95.5 277 GLU A N 1
ATOM 2209 C CA . GLU A 1 277 ? 3.678 -33.938 -6.273 1 95.5 277 GLU A CA 1
ATOM 2210 C C . GLU A 1 277 ? 2.197 -33.656 -6.02 1 95.5 277 GLU A C 1
ATOM 2212 O O . GLU A 1 277 ? 1.678 -34 -4.949 1 95.5 277 GLU A O 1
ATOM 2217 N N . ILE A 1 278 ? 1.494 -33.062 -6.957 1 95.25 278 ILE A N 1
ATOM 2218 C CA . ILE A 1 278 ? 0.055 -32.844 -6.855 1 95.25 278 ILE A CA 1
ATOM 2219 C C . ILE A 1 278 ? -0.664 -34.188 -6.742 1 95.25 278 ILE A C 1
ATOM 2221 O O . ILE A 1 278 ? -1.573 -34.344 -5.922 1 95.25 278 ILE A O 1
ATOM 2225 N N . ASN A 1 279 ? -0.256 -35.125 -7.535 1 93.81 279 ASN A N 1
ATOM 2226 C CA . ASN A 1 279 ? -0.896 -36.438 -7.566 1 93.81 279 ASN A CA 1
ATOM 2227 C C . ASN A 1 279 ? -0.709 -37.188 -6.246 1 93.81 279 ASN A C 1
ATOM 2229 O O . ASN A 1 279 ? -1.551 -38 -5.863 1 93.81 279 ASN A O 1
ATOM 2233 N N . LYS A 1 280 ? 0.362 -36.844 -5.602 1 91.44 280 LYS A N 1
ATOM 2234 C CA . LYS A 1 280 ? 0.625 -37.5 -4.32 1 91.44 280 LYS A CA 1
ATOM 2235 C C . LYS A 1 280 ? -0.366 -37.031 -3.256 1 91.44 280 LYS A C 1
ATOM 2237 O O . LYS A 1 280 ? -0.595 -37.719 -2.266 1 91.44 280 LYS A O 1
ATOM 2242 N N . MET A 1 281 ? -0.873 -35.844 -3.373 1 87 281 MET A N 1
ATOM 2243 C CA . MET A 1 281 ? -1.855 -35.312 -2.428 1 87 281 MET A CA 1
ATOM 2244 C C . MET A 1 281 ? -3.143 -36.125 -2.475 1 87 281 MET A C 1
ATOM 2246 O O . MET A 1 281 ? -3.846 -36.25 -1.469 1 87 281 MET A O 1
ATOM 2250 N N . ASN A 1 282 ? -3.512 -36.562 -3.639 1 72.69 282 ASN A N 1
ATOM 2251 C CA . ASN A 1 282 ? -4.762 -37.281 -3.881 1 72.69 282 ASN A CA 1
ATOM 2252 C C . ASN A 1 282 ? -4.672 -38.719 -3.447 1 72.69 282 ASN A C 1
ATOM 2254 O O . ASN A 1 282 ? -5.66 -39.469 -3.518 1 72.69 282 ASN A O 1
ATOM 2258 N N . VAL A 1 283 ? -3.461 -39.219 -3.082 1 64.62 283 VAL A N 1
ATOM 2259 C CA . VAL A 1 283 ? -3.318 -40.594 -2.645 1 64.62 283 VAL A CA 1
ATOM 2260 C C . VAL A 1 283 ? -3.238 -40.656 -1.121 1 64.62 283 VAL A C 1
ATOM 2262 O O . VAL A 1 283 ? -2.697 -39.75 -0.488 1 64.62 283 VAL A O 1
ATOM 2265 N N . MET B 1 1 ? -21.75 8.359 14.578 1 94.38 1 MET B N 1
ATOM 2266 C CA . MET B 1 1 ? -21.344 9.414 13.656 1 94.38 1 MET B CA 1
ATOM 2267 C C . MET B 1 1 ? -21.984 9.227 12.289 1 94.38 1 MET B C 1
ATOM 2269 O O . MET B 1 1 ? -22.203 8.094 11.852 1 94.38 1 MET B O 1
ATOM 2273 N N . ILE B 1 2 ? -22.391 10.367 11.672 1 98.62 2 ILE B N 1
ATOM 2274 C CA . ILE B 1 2 ? -22.922 10.328 10.312 1 98.62 2 ILE B CA 1
ATOM 2275 C C . ILE B 1 2 ? -21.781 10.523 9.312 1 98.62 2 ILE B C 1
ATOM 2277 O O . ILE B 1 2 ? -20.953 11.422 9.477 1 98.62 2 ILE B O 1
ATOM 2281 N N . ILE B 1 3 ? -21.781 9.641 8.273 1 98.69 3 ILE B N 1
ATOM 2282 C CA . ILE B 1 3 ? -20.75 9.734 7.242 1 98.69 3 ILE B CA 1
ATOM 2283 C C . ILE B 1 3 ? -21.406 9.859 5.871 1 98.69 3 ILE B C 1
ATOM 2285 O O . ILE B 1 3 ? -22.625 9.672 5.734 1 98.69 3 ILE B O 1
ATOM 2289 N N . TYR B 1 4 ? -20.625 10.312 4.926 1 98.88 4 TYR B N 1
ATOM 2290 C CA . TYR B 1 4 ? -21.016 10.273 3.521 1 98.88 4 TYR B CA 1
ATOM 2291 C C . TYR B 1 4 ? -20.438 9.039 2.834 1 98.88 4 TYR B C 1
ATOM 2293 O O . TYR B 1 4 ? -19.234 8.781 2.908 1 98.88 4 TYR B O 1
ATOM 2301 N N . LEU B 1 5 ? -21.312 8.25 2.207 1 98.69 5 LEU B N 1
ATOM 2302 C CA . LEU B 1 5 ? -20.875 7.082 1.448 1 98.69 5 LEU B CA 1
ATOM 2303 C C . LEU B 1 5 ? -21.656 6.969 0.141 1 98.69 5 LEU B C 1
ATOM 2305 O O . LEU B 1 5 ? -22.859 6.684 0.149 1 98.69 5 LEU B O 1
ATOM 2309 N N . ASN B 1 6 ? -20.984 7.223 -0.958 1 97.88 6 ASN B N 1
ATOM 2310 C CA . ASN B 1 6 ? -21.547 7.07 -2.297 1 97.88 6 ASN B CA 1
ATOM 2311 C C . ASN B 1 6 ? -22.859 7.82 -2.441 1 97.88 6 ASN B C 1
ATOM 2313 O O . ASN B 1 6 ? -23.859 7.254 -2.898 1 97.88 6 ASN B O 1
ATOM 2317 N N . GLY B 1 7 ? -22.844 8.992 -2.025 1 97.31 7 GLY B N 1
ATOM 2318 C CA . GLY B 1 7 ? -23.984 9.867 -2.273 1 97.31 7 GLY B CA 1
ATOM 2319 C C . GLY B 1 7 ? -25 9.867 -1.141 1 97.31 7 GLY B C 1
ATOM 2320 O O . GLY B 1 7 ? -25.969 10.625 -1.174 1 97.31 7 GLY B O 1
ATOM 2321 N N . GLN B 1 8 ? -24.703 9.094 -0.131 1 98.12 8 GLN B N 1
ATOM 2322 C CA . GLN B 1 8 ? -25.656 8.992 0.97 1 98.12 8 GLN B CA 1
ATOM 2323 C C . GLN B 1 8 ? -25.016 9.43 2.289 1 98.12 8 GLN B C 1
ATOM 2325 O O . GLN B 1 8 ? -23.844 9.133 2.545 1 98.12 8 GLN B O 1
ATOM 2330 N N . TYR B 1 9 ? -25.812 10.18 3.059 1 98.81 9 TYR B N 1
ATOM 2331 C CA . TYR B 1 9 ? -25.469 10.422 4.457 1 98.81 9 TYR B CA 1
ATOM 2332 C C . TYR B 1 9 ? -26.078 9.352 5.359 1 98.81 9 TYR B C 1
ATOM 2334 O O . TYR B 1 9 ? -27.297 9.195 5.418 1 98.81 9 TYR B O 1
ATOM 2342 N N . ILE B 1 10 ? -25.234 8.602 5.996 1 98.5 10 ILE B N 1
ATOM 2343 C CA . ILE B 1 10 ? -25.719 7.43 6.719 1 98.5 10 ILE B CA 1
ATOM 2344 C C . ILE B 1 10 ? -24.938 7.277 8.023 1 98.5 10 ILE B C 1
ATOM 2346 O O . ILE B 1 10 ? -23.828 7.797 8.164 1 98.5 10 ILE B O 1
ATOM 2350 N N . GLU B 1 11 ? -25.5 6.602 9.016 1 98.25 11 GLU B N 1
ATOM 2351 C CA . GLU B 1 11 ? -24.781 6.281 10.242 1 98.25 11 GLU B CA 1
ATOM 2352 C C . GLU B 1 11 ? -23.625 5.332 9.961 1 98.25 11 GLU B C 1
ATOM 2354 O O . GLU B 1 11 ? -23.766 4.375 9.195 1 98.25 11 GLU B O 1
ATOM 2359 N N . GLU B 1 12 ? -22.531 5.57 10.625 1 95.62 12 GLU B N 1
ATOM 2360 C CA . GLU B 1 12 ? -21.312 4.77 10.445 1 95.62 12 GLU B CA 1
ATOM 2361 C C . GLU B 1 12 ? -21.609 3.285 10.633 1 95.62 12 GLU B C 1
ATOM 2363 O O . GLU B 1 12 ? -21.109 2.449 9.867 1 95.62 12 GLU B O 1
ATOM 2368 N N . LYS B 1 13 ? -22.375 2.938 11.578 1 94.25 13 LYS B N 1
ATOM 2369 C CA . LYS B 1 13 ? -22.641 1.542 11.914 1 94.25 13 LYS B CA 1
ATOM 2370 C C . LYS B 1 13 ? -23.438 0.847 10.82 1 94.25 13 LYS B C 1
ATOM 2372 O O . LYS B 1 13 ? -23.453 -0.383 10.75 1 94.25 13 LYS B O 1
ATOM 2377 N N . GLU B 1 14 ? -24.125 1.641 9.992 1 96.19 14 GLU B N 1
ATOM 2378 C CA . GLU B 1 14 ? -24.953 1.096 8.922 1 96.19 14 GLU B CA 1
ATOM 2379 C C . GLU B 1 14 ? -24.203 1.072 7.598 1 96.19 14 GLU B C 1
ATOM 2381 O O . GLU B 1 14 ? -24.672 0.481 6.621 1 96.19 14 GLU B O 1
ATOM 2386 N N . ALA B 1 15 ? -23.125 1.736 7.578 1 96.94 15 ALA B N 1
ATOM 2387 C CA . ALA B 1 15 ? -22.359 1.836 6.34 1 96.94 15 ALA B CA 1
ATOM 2388 C C . ALA B 1 15 ? -21.703 0.5 5.984 1 96.94 15 ALA B C 1
ATOM 2390 O O . ALA B 1 15 ? -21.203 -0.206 6.863 1 96.94 15 ALA B O 1
ATOM 2391 N N . ALA B 1 16 ? -21.781 0.163 4.688 1 96.69 16 ALA B N 1
ATOM 2392 C CA . ALA B 1 16 ? -21.266 -1.121 4.223 1 96.69 16 ALA B CA 1
ATOM 2393 C C . ALA B 1 16 ? -20.484 -0.96 2.918 1 96.69 16 ALA B C 1
ATOM 2395 O O . ALA B 1 16 ? -20.938 -0.26 2.006 1 96.69 16 ALA B O 1
ATOM 2396 N N . LEU B 1 17 ? -19.344 -1.52 2.875 1 97.5 17 LEU B N 1
ATOM 2397 C CA . LEU B 1 17 ? -18.547 -1.654 1.655 1 97.5 17 LEU B CA 1
ATOM 2398 C C . LEU B 1 17 ? -18.531 -3.104 1.177 1 97.5 17 LEU B C 1
ATOM 2400 O O . LEU B 1 17 ? -18.641 -4.027 1.983 1 97.5 17 LEU B O 1
ATOM 2404 N N . SER B 1 18 ? -18.438 -3.258 -0.11 1 97.19 18 SER B N 1
ATOM 2405 C CA . SER B 1 18 ? -18.219 -4.594 -0.655 1 97.19 18 SER B CA 1
ATOM 2406 C C . SER B 1 18 ? -16.812 -5.094 -0.354 1 97.19 18 SER B C 1
ATOM 2408 O O . SER B 1 18 ? -15.836 -4.344 -0.476 1 97.19 18 SER B O 1
ATOM 2410 N N . PRO B 1 19 ? -16.688 -6.363 0.065 1 96.62 19 PRO B N 1
ATOM 2411 C CA . PRO B 1 19 ? -15.344 -6.914 0.226 1 96.62 19 PRO B CA 1
ATOM 2412 C C . PRO B 1 19 ? -14.602 -7.059 -1.101 1 96.62 19 PRO B C 1
ATOM 2414 O O . PRO B 1 19 ? -13.414 -7.379 -1.114 1 96.62 19 PRO B O 1
ATOM 2417 N N . PHE B 1 20 ? -15.258 -6.75 -2.209 1 97 20 PHE B N 1
ATOM 2418 C CA . PHE B 1 20 ? -14.648 -6.887 -3.527 1 97 20 PHE B CA 1
ATOM 2419 C C . PHE B 1 20 ? -14.273 -5.523 -4.094 1 97 20 PHE B C 1
ATOM 2421 O O . PHE B 1 20 ? -13.969 -5.402 -5.281 1 97 20 PHE B O 1
ATOM 2428 N N . ASP B 1 21 ? -14.406 -4.516 -3.227 1 98.12 21 ASP B N 1
ATOM 2429 C CA . ASP B 1 21 ? -13.828 -3.227 -3.582 1 98.12 21 ASP B CA 1
ATOM 2430 C C . ASP B 1 21 ? -12.32 -3.34 -3.785 1 98.12 21 ASP B C 1
ATOM 2432 O O . ASP B 1 21 ? -11.609 -3.844 -2.914 1 98.12 21 ASP B O 1
ATOM 2436 N N . HIS B 1 22 ? -11.805 -2.867 -4.895 1 98.56 22 HIS B N 1
ATOM 2437 C CA . HIS B 1 22 ? -10.383 -2.984 -5.184 1 98.56 22 HIS B CA 1
ATOM 2438 C C . HIS B 1 22 ? -9.562 -2.061 -4.293 1 98.56 22 HIS B C 1
ATOM 2440 O O . HIS B 1 22 ? -8.344 -2.225 -4.176 1 98.56 22 HIS B O 1
ATOM 2446 N N . GLY B 1 23 ? -10.18 -1.085 -3.648 1 98.5 23 GLY B N 1
ATOM 2447 C CA . GLY B 1 23 ? -9.5 -0.361 -2.586 1 98.5 23 GLY B CA 1
ATOM 2448 C C . GLY B 1 23 ? -9.18 -1.229 -1.382 1 98.5 23 GLY B C 1
ATOM 2449 O O . GLY B 1 23 ? -8.141 -1.057 -0.745 1 98.5 23 GLY B O 1
ATOM 2450 N N . TYR B 1 24 ? -10.109 -2.148 -1.08 1 98.56 24 TYR B N 1
ATOM 2451 C CA . TYR B 1 24 ? -9.914 -3.088 0.018 1 98.56 24 TYR B CA 1
ATOM 2452 C C . TYR B 1 24 ? -8.977 -4.215 -0.39 1 98.56 24 TYR B C 1
ATOM 2454 O O . TYR B 1 24 ? -7.996 -4.496 0.307 1 98.56 24 TYR B O 1
ATOM 2462 N N . LEU B 1 25 ? -9.156 -4.82 -1.527 1 98.31 25 LEU B N 1
ATOM 2463 C CA . LEU B 1 25 ? -8.438 -6.031 -1.915 1 98.31 25 LEU B CA 1
ATOM 2464 C C . LEU B 1 25 ? -7.008 -5.707 -2.328 1 98.31 25 LEU B C 1
ATOM 2466 O O . LEU B 1 25 ? -6.094 -6.496 -2.082 1 98.31 25 LEU B O 1
ATOM 2470 N N . TYR B 1 26 ? -6.816 -4.5 -2.957 1 98.19 26 TYR B N 1
ATOM 2471 C CA . TYR B 1 26 ? -5.531 -4.258 -3.609 1 98.19 26 TYR B CA 1
ATOM 2472 C C . TYR B 1 26 ? -4.988 -2.881 -3.25 1 98.19 26 TYR B C 1
ATOM 2474 O O . TYR B 1 26 ? -3.932 -2.477 -3.74 1 98.19 26 TYR B O 1
ATOM 2482 N N . GLY B 1 27 ? -5.68 -2.096 -2.443 1 98.38 27 GLY B N 1
ATOM 2483 C CA . GLY B 1 27 ? -5.23 -0.775 -2.031 1 98.38 27 GLY B CA 1
ATOM 2484 C C . GLY B 1 27 ? -5.34 0.263 -3.131 1 98.38 27 GLY B C 1
ATOM 2485 O O . GLY B 1 27 ? -4.629 1.271 -3.111 1 98.38 27 GLY B O 1
ATOM 2486 N N . ILE B 1 28 ? -6.191 0.033 -4.125 1 98.62 28 ILE B N 1
ATOM 2487 C CA . ILE B 1 28 ? -6.328 0.985 -5.223 1 98.62 28 ILE B CA 1
ATOM 2488 C C . ILE B 1 28 ? -7.285 2.102 -4.82 1 98.62 28 ILE B C 1
ATOM 2490 O O . ILE B 1 28 ? -8.5 1.97 -4.973 1 98.62 28 ILE B O 1
ATOM 2494 N N . GLY B 1 29 ? -6.723 3.16 -4.363 1 98.75 29 GLY B N 1
ATOM 2495 C CA . GLY B 1 29 ? -7.461 4.324 -3.895 1 98.75 29 GLY B CA 1
ATOM 2496 C C . GLY B 1 29 ? -6.562 5.445 -3.408 1 98.75 29 GLY B C 1
ATOM 2497 O O . GLY B 1 29 ? -5.352 5.262 -3.27 1 98.75 29 GLY B O 1
ATOM 2498 N N . ALA B 1 30 ? -7.129 6.602 -3.246 1 98.88 30 ALA B N 1
ATOM 2499 C CA . ALA B 1 30 ? -6.457 7.797 -2.75 1 98.88 30 ALA B CA 1
ATOM 2500 C C . ALA B 1 30 ? -7.348 8.57 -1.784 1 98.88 30 ALA B C 1
ATOM 2502 O O . ALA B 1 30 ? -8.562 8.352 -1.738 1 98.88 30 ALA B O 1
ATOM 2503 N N . PHE B 1 31 ? -6.703 9.453 -0.966 1 98.81 31 PHE B N 1
ATOM 2504 C CA . PHE B 1 31 ? -7.508 10.188 0.002 1 98.81 31 PHE B CA 1
ATOM 2505 C C . PHE B 1 31 ? -6.867 11.539 0.321 1 98.81 31 PHE B C 1
ATOM 2507 O O . PHE B 1 31 ? -5.746 11.82 -0.113 1 98.81 31 PHE B O 1
ATOM 2514 N N . GLU B 1 32 ? -7.59 12.32 0.93 1 98.81 32 GLU B N 1
ATOM 2515 C CA . GLU B 1 32 ? -7.121 13.562 1.538 1 98.81 32 GLU B CA 1
ATOM 2516 C C . GLU B 1 32 ? -7.562 13.664 2.996 1 98.81 32 GLU B C 1
ATOM 2518 O O . GLU B 1 32 ? -8.656 13.219 3.35 1 98.81 32 GLU B O 1
ATOM 2523 N N . THR B 1 33 ? -6.773 14.172 3.812 1 98.38 33 THR B N 1
ATOM 2524 C CA . THR B 1 33 ? -7.078 14.586 5.18 1 98.38 33 THR B CA 1
ATOM 2525 C C . THR B 1 33 ? -6.754 16.062 5.383 1 98.38 33 THR B C 1
ATOM 2527 O O . THR B 1 33 ? -5.652 16.516 5.055 1 98.38 33 THR B O 1
ATOM 2530 N N . PHE B 1 34 ? -7.676 16.766 5.84 1 98.31 34 PHE B N 1
ATOM 2531 C CA . PHE B 1 34 ? -7.449 18.172 6.082 1 98.31 34 PHE B CA 1
ATOM 2532 C C . PHE B 1 34 ? -8.344 18.688 7.207 1 98.31 34 PHE B C 1
ATOM 2534 O O . PHE B 1 34 ? -9.188 17.953 7.719 1 98.31 34 PHE B O 1
ATOM 2541 N N . ARG B 1 35 ? -8.094 19.891 7.645 1 97.75 35 ARG B N 1
ATOM 2542 C CA . ARG B 1 35 ? -8.742 20.484 8.805 1 97.75 35 ARG B CA 1
ATOM 2543 C C . ARG B 1 35 ? -9.734 21.562 8.391 1 97.75 35 ARG B C 1
ATOM 2545 O O . ARG B 1 35 ? -9.484 22.312 7.441 1 97.75 35 ARG B O 1
ATOM 2552 N N . LEU B 1 36 ? -10.867 21.609 9.07 1 98 36 LEU B N 1
ATOM 2553 C CA . LEU B 1 36 ? -11.836 22.688 8.922 1 98 36 LEU B CA 1
ATOM 2554 C C . LEU B 1 36 ? -11.672 23.734 10.016 1 98 36 LEU B C 1
ATOM 2556 O O . LEU B 1 36 ? -11.5 23.391 11.188 1 98 36 LEU B O 1
ATOM 2560 N N . TYR B 1 37 ? -11.695 24.969 9.641 1 97.31 37 TYR B N 1
ATOM 2561 C CA . TYR B 1 37 ? -11.727 26.156 10.5 1 97.31 37 TYR B CA 1
ATOM 2562 C C . TYR B 1 37 ? -13.031 26.922 10.336 1 97.31 37 TYR B C 1
ATOM 2564 O O . TYR B 1 37 ? -13.289 27.5 9.273 1 97.31 37 TYR B O 1
ATOM 2572 N N . SER B 1 38 ? -13.805 26.922 11.375 1 95.94 38 SER B N 1
ATOM 2573 C CA . SER B 1 38 ? -15.141 27.5 11.273 1 95.94 38 SER B CA 1
ATOM 2574 C C . SER B 1 38 ? -15.883 26.969 10.062 1 95.94 38 SER B C 1
ATOM 2576 O O . SER B 1 38 ? -16.469 27.734 9.297 1 95.94 38 SER B O 1
ATOM 2578 N N . GLY B 1 39 ? -15.68 25.703 9.797 1 96.75 39 GLY B N 1
ATOM 2579 C CA . GLY B 1 39 ? -16.406 25 8.766 1 96.75 39 GLY B CA 1
ATOM 2580 C C . GLY B 1 39 ? -15.75 25.078 7.398 1 96.75 39 GLY B C 1
ATOM 2581 O O . GLY B 1 39 ? -16.234 24.469 6.434 1 96.75 39 GLY B O 1
ATOM 2582 N N . ARG B 1 40 ? -14.695 25.734 7.312 1 96.56 40 ARG B N 1
ATOM 2583 C CA . ARG B 1 40 ? -14.055 25.953 6.02 1 96.56 40 ARG B CA 1
ATOM 2584 C C . ARG B 1 40 ? -12.688 25.266 5.965 1 96.56 40 ARG B C 1
ATOM 2586 O O . ARG B 1 40 ? -11.891 25.391 6.895 1 96.56 40 ARG B O 1
ATOM 2593 N N . PRO B 1 41 ? -12.5 24.531 4.867 1 97.69 41 PRO B N 1
ATOM 2594 C CA . PRO B 1 41 ? -11.18 23.906 4.742 1 97.69 41 PRO B CA 1
ATOM 2595 C C . PRO B 1 41 ? -10.094 24.891 4.336 1 97.69 41 PRO B C 1
ATOM 2597 O O . PRO B 1 41 ? -10.344 25.797 3.533 1 97.69 41 PRO B O 1
ATOM 2600 N N . PHE B 1 42 ? -8.93 24.797 4.891 1 97 42 PHE B N 1
ATOM 2601 C CA . PHE B 1 42 ? -7.766 25.562 4.465 1 97 42 PHE B CA 1
ATOM 2602 C C . PHE B 1 42 ? -7.129 24.938 3.229 1 97 42 PHE B C 1
ATOM 2604 O O . PHE B 1 42 ? -6.883 23.719 3.193 1 97 42 PHE B O 1
ATOM 2611 N N . LEU B 1 43 ? -6.91 25.734 2.09 1 97.44 43 LEU B N 1
ATOM 2612 C CA . LEU B 1 43 ? -6.281 25.375 0.824 1 97.44 43 LEU B CA 1
ATOM 2613 C C . LEU B 1 43 ? -7.082 24.297 0.108 1 97.44 43 LEU B C 1
ATOM 2615 O O . LEU B 1 43 ? -6.52 23.281 -0.331 1 97.44 43 LEU B O 1
ATOM 2619 N N . PRO B 1 44 ? -8.414 24.453 0.018 1 97.5 44 PRO B N 1
ATOM 2620 C CA . PRO B 1 44 ? -9.25 23.422 -0.594 1 97.5 44 PRO B CA 1
ATOM 2621 C C . PRO B 1 44 ? -8.867 23.141 -2.045 1 97.5 44 PRO B C 1
ATOM 2623 O O . PRO B 1 44 ? -8.945 22 -2.496 1 97.5 44 PRO B O 1
ATOM 2626 N N . ASP B 1 45 ? -8.43 24.156 -2.793 1 98.12 45 ASP B N 1
ATOM 2627 C CA . ASP B 1 45 ? -8.062 23.969 -4.191 1 98.12 45 ASP B CA 1
ATOM 2628 C C . ASP B 1 45 ? -6.859 23.031 -4.316 1 98.12 45 ASP B C 1
ATOM 2630 O O . ASP B 1 45 ? -6.824 22.172 -5.203 1 98.12 45 ASP B O 1
ATOM 2634 N N . ALA B 1 46 ? -5.859 23.219 -3.451 1 98.56 46 ALA B N 1
ATOM 2635 C CA . ALA B 1 46 ? -4.66 22.375 -3.486 1 98.56 46 ALA B CA 1
ATOM 2636 C C . ALA B 1 46 ? -4.996 20.922 -3.146 1 98.56 46 ALA B C 1
ATOM 2638 O O . ALA B 1 46 ? -4.48 20 -3.777 1 98.56 46 ALA B O 1
ATOM 2639 N N . HIS B 1 47 ? -5.848 20.719 -2.145 1 98.81 47 HIS B N 1
ATOM 2640 C CA . HIS B 1 47 ? -6.266 19.375 -1.772 1 98.81 47 HIS B CA 1
ATOM 2641 C C . HIS B 1 47 ? -7.027 18.688 -2.91 1 98.81 47 HIS B C 1
ATOM 2643 O O . HIS B 1 47 ? -6.758 17.531 -3.24 1 98.81 47 HIS B O 1
ATOM 2649 N N . VAL B 1 48 ? -7.957 19.391 -3.488 1 98.75 48 VAL B N 1
ATOM 2650 C CA . VAL B 1 48 ? -8.766 18.859 -4.578 1 98.75 48 VAL B CA 1
ATOM 2651 C C . VAL B 1 48 ? -7.879 18.531 -5.773 1 98.75 48 VAL B C 1
ATOM 2653 O O . VAL B 1 48 ? -8.016 17.469 -6.383 1 98.75 48 VAL B O 1
ATOM 2656 N N . ALA B 1 49 ? -6.992 19.406 -6.074 1 98.75 49 ALA B N 1
ATOM 2657 C CA . ALA B 1 49 ? -6.086 19.188 -7.199 1 98.75 49 ALA B CA 1
ATOM 2658 C C . ALA B 1 49 ? -5.23 17.953 -6.984 1 98.75 49 ALA B C 1
ATOM 2660 O O . ALA B 1 49 ? -5.055 17.141 -7.906 1 98.75 49 ALA B O 1
ATOM 2661 N N . ARG B 1 50 ? -4.688 17.812 -5.812 1 98.62 50 ARG B N 1
ATOM 2662 C CA . ARG B 1 50 ? -3.836 16.656 -5.535 1 98.62 50 ARG B CA 1
ATOM 2663 C C . ARG B 1 50 ? -4.629 15.359 -5.621 1 98.62 50 ARG B C 1
ATOM 2665 O O . ARG B 1 50 ? -4.152 14.367 -6.18 1 98.62 50 ARG B O 1
ATOM 2672 N N . LEU B 1 51 ? -5.793 15.359 -5.047 1 98.88 51 LEU B N 1
ATOM 2673 C CA . LEU B 1 51 ? -6.621 14.164 -5.102 1 98.88 51 LEU B CA 1
ATOM 2674 C C . LEU B 1 51 ? -6.984 13.82 -6.543 1 98.88 51 LEU B C 1
ATOM 2676 O O . LEU B 1 51 ? -6.887 12.664 -6.957 1 98.88 51 LEU B O 1
ATOM 2680 N N . ASN B 1 52 ? -7.402 14.812 -7.301 1 98.88 52 ASN B N 1
ATOM 2681 C CA . ASN B 1 52 ? -7.793 14.578 -8.688 1 98.88 52 ASN B CA 1
ATOM 2682 C C . ASN B 1 52 ? -6.621 14.062 -9.516 1 98.88 52 ASN B C 1
ATOM 2684 O O . ASN B 1 52 ? -6.797 13.219 -10.398 1 98.88 52 ASN B O 1
ATOM 2688 N N . ARG B 1 53 ? -5.473 14.562 -9.297 1 98.56 53 ARG B N 1
ATOM 2689 C CA . ARG B 1 53 ? -4.289 14.047 -9.977 1 98.56 53 ARG B CA 1
ATOM 2690 C C . ARG B 1 53 ? -4.074 12.57 -9.656 1 98.56 53 ARG B C 1
ATOM 2692 O O . ARG B 1 53 ? -3.77 11.773 -10.547 1 98.56 53 ARG B O 1
ATOM 2699 N N . ALA B 1 54 ? -4.168 12.227 -8.391 1 98.75 54 ALA B N 1
ATOM 2700 C CA . ALA B 1 54 ? -4.008 10.836 -7.977 1 98.75 54 ALA B CA 1
ATOM 2701 C C . ALA B 1 54 ? -5.047 9.945 -8.648 1 98.75 54 ALA B C 1
ATOM 2703 O O . ALA B 1 54 ? -4.723 8.852 -9.117 1 98.75 54 ALA B O 1
ATOM 2704 N N . LEU B 1 55 ? -6.301 10.391 -8.664 1 98.81 55 LEU B N 1
ATOM 2705 C CA . LEU B 1 55 ? -7.375 9.609 -9.258 1 98.81 55 LEU B CA 1
ATOM 2706 C C . LEU B 1 55 ? -7.121 9.375 -10.742 1 98.81 55 LEU B C 1
ATOM 2708 O O . LEU B 1 55 ? -7.352 8.273 -11.25 1 98.81 55 LEU B O 1
ATOM 2712 N N . ARG B 1 56 ? -6.641 10.375 -11.414 1 98.44 56 ARG B N 1
ATOM 2713 C CA . ARG B 1 56 ? -6.285 10.219 -12.82 1 98.44 56 ARG B CA 1
ATOM 2714 C C . ARG B 1 56 ? -5.156 9.211 -12.984 1 98.44 56 ARG B C 1
ATOM 2716 O O . ARG B 1 56 ? -5.211 8.344 -13.867 1 98.44 56 ARG B O 1
ATOM 2723 N N . ASP B 1 57 ? -4.176 9.328 -12.18 1 98 57 ASP B N 1
ATOM 2724 C CA . ASP B 1 57 ? -3.043 8.406 -12.227 1 98 57 ASP B CA 1
ATOM 2725 C C . ASP B 1 57 ? -3.496 6.965 -12.016 1 98 57 ASP B C 1
ATOM 2727 O O . ASP B 1 57 ? -2.947 6.039 -12.617 1 98 57 ASP B O 1
ATOM 2731 N N . LEU B 1 58 ? -4.5 6.746 -11.211 1 98.31 58 LEU B N 1
ATOM 2732 C CA . LEU B 1 58 ? -4.992 5.422 -10.859 1 98.31 58 LEU B CA 1
ATOM 2733 C C . LEU B 1 58 ? -6.074 4.965 -11.828 1 98.31 58 LEU B C 1
ATOM 2735 O O . LEU B 1 58 ? -6.609 3.861 -11.695 1 98.31 58 LEU B O 1
ATOM 2739 N N . GLN B 1 59 ? -6.449 5.82 -12.766 1 98.25 59 GLN B N 1
ATOM 2740 C CA . GLN B 1 59 ? -7.512 5.551 -13.727 1 98.25 59 GLN B CA 1
ATOM 2741 C C . GLN B 1 59 ? -8.836 5.277 -13.023 1 98.25 59 GLN B C 1
ATOM 2743 O O . GLN B 1 59 ? -9.539 4.32 -13.359 1 98.25 59 GLN B O 1
ATOM 2748 N N . ILE B 1 60 ? -9.102 6 -12.039 1 98.62 60 ILE B N 1
ATOM 2749 C CA . ILE B 1 60 ? -10.398 6.027 -11.375 1 98.62 60 ILE B CA 1
ATOM 2750 C C . ILE B 1 60 ? -11.242 7.176 -11.93 1 98.62 60 ILE B C 1
ATOM 2752 O O . ILE B 1 60 ? -10.867 8.344 -11.805 1 98.62 60 ILE B O 1
ATOM 2756 N N . ALA B 1 61 ? -12.305 6.816 -12.547 1 98.19 61 ALA B N 1
ATOM 2757 C CA . ALA B 1 61 ? -13.133 7.793 -13.242 1 98.19 61 ALA B CA 1
ATOM 2758 C C . ALA B 1 61 ? -13.992 8.578 -12.258 1 98.19 61 ALA B C 1
ATOM 2760 O O . ALA B 1 61 ? -15.203 8.359 -12.164 1 98.19 61 ALA B O 1
ATOM 2761 N N . TYR B 1 6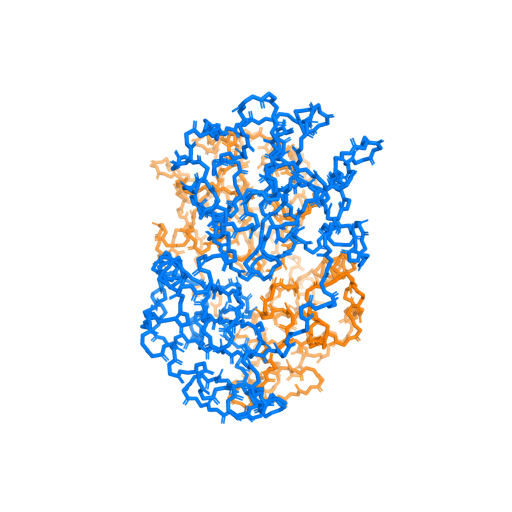2 ? -13.398 9.508 -11.602 1 98.19 62 TYR B N 1
ATOM 2762 C CA . TYR B 1 62 ? -14.039 10.406 -10.648 1 98.19 62 TYR B CA 1
ATOM 2763 C C . TYR B 1 62 ? -13.273 11.719 -10.531 1 98.19 62 TYR B C 1
ATOM 2765 O O . TYR B 1 62 ? -12.039 11.719 -10.531 1 98.19 62 TYR B O 1
ATOM 2773 N N . GLU B 1 63 ? -13.961 12.789 -10.531 1 98.25 63 GLU B N 1
ATOM 2774 C CA . GLU B 1 63 ? -13.375 14.102 -10.305 1 98.25 63 GLU B CA 1
ATOM 2775 C C . GLU B 1 63 ? -14.055 14.828 -9.148 1 98.25 63 GLU B C 1
ATOM 2777 O O . GLU B 1 63 ? -15.266 15.039 -9.172 1 98.25 63 GLU B O 1
ATOM 2782 N N . VAL B 1 64 ? -13.289 15.156 -8.195 1 98 64 VAL B N 1
ATOM 2783 C CA . VAL B 1 64 ? -13.812 15.922 -7.066 1 98 64 VAL B CA 1
ATOM 2784 C C . VAL B 1 64 ? -14.086 17.359 -7.496 1 98 64 VAL B C 1
ATOM 2786 O O . VAL B 1 64 ? -13.211 18.031 -8.047 1 98 64 VAL B O 1
ATOM 2789 N N . ASN B 1 65 ? -15.266 17.734 -7.297 1 97.5 65 ASN B N 1
ATOM 2790 C CA . ASN B 1 65 ? -15.672 19.109 -7.488 1 97.5 65 ASN B CA 1
ATOM 2791 C C . ASN B 1 65 ? -15.617 19.906 -6.184 1 97.5 65 ASN B C 1
ATOM 2793 O O . ASN B 1 65 ? -16.219 19.5 -5.188 1 97.5 65 ASN B O 1
ATOM 2797 N N . LYS B 1 66 ? -14.922 21.062 -6.207 1 97.56 66 LYS B N 1
ATOM 2798 C CA . LYS B 1 66 ? -14.695 21.812 -4.98 1 97.56 66 LYS B CA 1
ATOM 2799 C C . LYS B 1 66 ? -16.016 22.219 -4.332 1 97.56 66 LYS B C 1
ATOM 2801 O O . LYS B 1 66 ? -16.203 22.062 -3.123 1 97.56 66 LYS B O 1
ATOM 2806 N N . GLN B 1 67 ? -16.922 22.734 -5.141 1 97.75 67 GLN B N 1
ATOM 2807 C CA . GLN B 1 67 ? -18.203 23.188 -4.59 1 97.75 67 GLN B CA 1
ATOM 2808 C C . GLN B 1 67 ? -18.984 22.016 -4.004 1 97.75 67 GLN B C 1
ATOM 2810 O O . GLN B 1 67 ? -19.578 22.141 -2.928 1 97.75 67 GLN B O 1
ATOM 2815 N N . GLU B 1 68 ? -19.031 20.906 -4.688 1 97.56 68 GLU B N 1
ATOM 2816 C CA . GLU B 1 68 ? -19.703 19.703 -4.172 1 97.56 68 GLU B CA 1
ATOM 2817 C C . GLU B 1 68 ? -19.062 19.25 -2.863 1 97.56 68 GLU B C 1
ATOM 2819 O O . GLU B 1 68 ? -19.766 18.797 -1.951 1 97.56 68 GLU B O 1
ATOM 2824 N N . LEU B 1 69 ? -17.75 19.344 -2.83 1 98.25 69 LEU B N 1
ATOM 2825 C CA . LEU B 1 69 ? -17.031 19 -1.604 1 98.25 69 LEU B CA 1
ATOM 2826 C C . LEU B 1 69 ? -17.469 19.906 -0.455 1 98.25 69 LEU B C 1
ATOM 2828 O O . LEU B 1 69 ? -17.766 19.438 0.639 1 98.25 69 LEU B O 1
ATOM 2832 N N . LEU B 1 70 ? -17.5 21.203 -0.72 1 98 70 LEU B N 1
ATOM 2833 C CA . LEU B 1 70 ? -17.859 22.172 0.319 1 98 70 LEU B CA 1
ATOM 2834 C C . LEU B 1 70 ? -19.281 21.922 0.809 1 98 70 LEU B C 1
ATOM 2836 O O . LEU B 1 70 ? -19.547 21.969 2.012 1 98 70 LEU B O 1
ATOM 2840 N N . ASP B 1 71 ? -20.172 21.609 -0.115 1 98.25 71 ASP B N 1
ATOM 2841 C CA . ASP B 1 71 ? -21.547 21.281 0.249 1 98.25 71 ASP B CA 1
ATOM 2842 C C . ASP B 1 71 ? -21.609 20.031 1.107 1 98.25 71 ASP B C 1
ATOM 2844 O O . ASP B 1 71 ? -22.375 19.969 2.078 1 98.25 71 ASP B O 1
ATOM 2848 N N . MET B 1 72 ? -20.875 19.062 0.723 1 98.5 72 MET B N 1
ATOM 2849 C CA . MET B 1 72 ? -20.797 17.797 1.467 1 98.5 72 MET B CA 1
ATOM 2850 C C . MET B 1 72 ? -20.297 18.047 2.889 1 98.5 72 MET B C 1
ATOM 2852 O O . MET B 1 72 ? -20.859 17.5 3.844 1 98.5 72 MET B O 1
ATOM 2856 N N . LEU B 1 73 ? -19.328 18.891 3.061 1 98.69 73 LEU B N 1
ATOM 2857 C CA . LEU B 1 73 ? -18.734 19.188 4.367 1 98.69 73 LEU B CA 1
ATOM 2858 C C . LEU B 1 73 ? -19.734 19.938 5.246 1 98.69 73 LEU B C 1
ATOM 2860 O O . LEU B 1 73 ? -19.859 19.641 6.438 1 98.69 73 LEU B O 1
ATOM 2864 N N . ASP B 1 74 ? -20.422 20.859 4.617 1 98.38 74 ASP B N 1
ATOM 2865 C CA . ASP B 1 74 ? -21.469 21.578 5.352 1 98.38 74 ASP B CA 1
ATOM 2866 C C . ASP B 1 74 ? -22.516 20.609 5.898 1 98.38 74 ASP B C 1
ATOM 2868 O O . ASP B 1 74 ? -22.891 20.688 7.07 1 98.38 74 ASP B O 1
ATOM 2872 N N . SER B 1 75 ? -22.953 19.703 5.082 1 98.75 75 SER B N 1
ATOM 2873 C CA . SER B 1 75 ? -23.938 18.719 5.48 1 98.75 75 SER B CA 1
ATOM 2874 C C . SER B 1 75 ? -23.422 17.828 6.605 1 98.75 75 SER B C 1
ATOM 2876 O O . SER B 1 75 ? -24.125 17.562 7.574 1 98.75 75 SER B O 1
ATOM 2878 N N . LEU B 1 76 ? -22.203 17.438 6.508 1 98.88 76 LEU B N 1
ATOM 2879 C CA . LEU B 1 76 ? -21.625 16.547 7.508 1 98.88 76 LEU B CA 1
ATOM 2880 C C . LEU B 1 76 ? -21.469 17.266 8.852 1 98.88 76 LEU B C 1
ATOM 2882 O O . LEU B 1 76 ? -21.703 16.672 9.898 1 98.88 76 LEU B O 1
ATOM 2886 N N . LEU B 1 77 ? -21.031 18.516 8.812 1 98.75 77 LEU B N 1
ATOM 2887 C CA . LEU B 1 77 ? -20.922 19.281 10.047 1 98.75 77 LEU B CA 1
ATOM 2888 C C . LEU B 1 77 ? -22.281 19.406 10.727 1 98.75 77 LEU B C 1
ATOM 2890 O O . LEU B 1 77 ? -22.391 19.203 11.938 1 98.75 77 LEU B O 1
ATOM 2894 N N . LEU B 1 78 ? -23.266 19.719 9.945 1 98.56 78 LEU B N 1
ATOM 2895 C CA . LEU B 1 78 ? -24.609 19.875 10.461 1 98.56 78 LEU B CA 1
ATOM 2896 C C . LEU B 1 78 ? -25.125 18.562 11.047 1 98.56 78 LEU B C 1
ATOM 2898 O O . LEU B 1 78 ? -25.609 18.531 12.18 1 98.56 78 LEU B O 1
ATOM 2902 N N . LEU B 1 79 ? -25 17.5 10.32 1 98.75 79 LEU B N 1
ATOM 2903 C CA . LEU B 1 79 ? -25.562 16.203 10.688 1 98.75 79 LEU B CA 1
ATOM 2904 C C . LEU B 1 79 ? -24.844 15.633 11.906 1 98.75 79 LEU B C 1
ATOM 2906 O O . LEU B 1 79 ? -25.406 14.797 12.625 1 98.75 79 LEU B O 1
ATOM 2910 N N . ASN B 1 80 ? -23.609 16.031 12.188 1 98.69 80 ASN B N 1
ATOM 2911 C CA . ASN B 1 80 ? -22.844 15.523 13.312 1 98.69 80 ASN B CA 1
ATOM 2912 C C . ASN B 1 80 ? -22.781 16.531 14.453 1 98.69 80 ASN B C 1
ATOM 2914 O O . ASN B 1 80 ? -22.016 16.359 15.398 1 98.69 80 ASN B O 1
ATOM 2918 N N . ASP B 1 81 ? -23.469 17.562 14.406 1 98.31 81 ASP B N 1
ATOM 2919 C CA . ASP B 1 81 ? -23.625 18.578 15.438 1 98.31 81 ASP B CA 1
ATOM 2920 C C . ASP B 1 81 ? -22.281 19.188 15.82 1 98.31 81 ASP B C 1
ATOM 2922 O O . ASP B 1 81 ? -21.953 19.297 17 1 98.31 81 ASP B O 1
ATOM 2926 N N . ILE B 1 82 ? -21.469 19.469 14.867 1 98.31 82 ILE B N 1
ATOM 2927 C CA . ILE B 1 82 ? -20.234 20.203 15.086 1 98.31 82 ILE B CA 1
ATOM 2928 C C . ILE B 1 82 ? -20.453 21.688 14.781 1 98.31 82 ILE B C 1
ATOM 2930 O O . ILE B 1 82 ? -20.062 22.172 13.711 1 98.31 82 ILE B O 1
ATOM 2934 N N . GLU B 1 83 ? -20.828 22.391 15.68 1 96.81 83 GLU B N 1
ATOM 2935 C CA . GLU B 1 83 ? -21.359 23.734 15.508 1 96.81 83 GLU B CA 1
ATOM 2936 C C . GLU B 1 83 ? -20.25 24.766 15.297 1 96.81 83 GLU B C 1
ATOM 2938 O O . GLU B 1 83 ? -20.422 25.719 14.547 1 96.81 83 GLU B O 1
ATOM 2943 N N . ASP B 1 84 ? -19.141 24.531 15.992 1 96.19 84 ASP B N 1
ATOM 2944 C CA . ASP B 1 84 ? -18.062 25.5 15.875 1 96.19 84 ASP B CA 1
ATOM 2945 C C . ASP B 1 84 ? -17.297 25.328 14.57 1 96.19 84 ASP B C 1
ATOM 2947 O O . ASP B 1 84 ? -16.438 26.141 14.234 1 96.19 84 ASP B O 1
ATOM 2951 N N . GLY B 1 85 ? -17.578 24.141 13.867 1 97 85 GLY B N 1
ATOM 2952 C CA . GLY B 1 85 ? -16.969 23.891 12.57 1 97 85 GLY B CA 1
ATOM 2953 C C . GLY B 1 85 ? -15.523 23.453 12.656 1 97 85 GLY B C 1
ATOM 2954 O O . GLY B 1 85 ? -14.836 23.359 11.641 1 97 85 GLY B O 1
ATOM 2955 N N . SER B 1 86 ? -15 23.203 13.836 1 97.5 86 SER B N 1
ATOM 2956 C CA . SER B 1 86 ? -13.641 22.703 14.023 1 97.5 86 SER B CA 1
ATOM 2957 C C . SER B 1 86 ? -13.594 21.188 13.891 1 97.5 86 SER B C 1
ATOM 2959 O O . SER B 1 86 ? -13.992 20.469 14.812 1 97.5 86 SER B O 1
ATOM 2961 N N . ALA B 1 87 ? -13.047 20.703 12.711 1 98.06 87 ALA B N 1
ATOM 2962 C CA . ALA B 1 87 ? -13.117 19.281 12.461 1 98.06 87 ALA B CA 1
ATOM 2963 C C . ALA B 1 87 ? -11.961 18.828 11.562 1 98.06 87 ALA B C 1
ATOM 2965 O O . ALA B 1 87 ? -11.383 19.625 10.828 1 98.06 87 ALA B O 1
ATOM 2966 N N . ARG B 1 88 ? -11.594 17.625 11.734 1 97.88 88 ARG B N 1
ATOM 2967 C CA . ARG B 1 88 ? -10.75 16.906 10.789 1 97.88 88 ARG B CA 1
ATOM 2968 C C . ARG B 1 88 ? -11.594 16.172 9.75 1 97.88 88 ARG B C 1
ATOM 2970 O O . ARG B 1 88 ? -12.602 15.547 10.094 1 97.88 88 ARG B O 1
ATOM 2977 N N . VAL B 1 89 ? -11.203 16.266 8.508 1 98.5 89 VAL B N 1
ATOM 2978 C CA . VAL B 1 89 ? -11.93 15.633 7.41 1 98.5 89 VAL B CA 1
ATOM 2979 C C . VAL B 1 89 ? -11.078 14.508 6.812 1 98.5 89 VAL B C 1
ATOM 2981 O O . VAL B 1 89 ? -9.867 14.672 6.621 1 98.5 89 VAL B O 1
ATOM 2984 N N . ARG B 1 90 ? -11.648 13.398 6.566 1 98.12 90 ARG B N 1
ATOM 2985 C CA . ARG B 1 90 ? -11.109 12.352 5.699 1 98.12 90 ARG B CA 1
ATOM 2986 C C . ARG B 1 90 ? -11.992 12.156 4.473 1 98.12 90 ARG B C 1
ATOM 2988 O O . ARG B 1 90 ? -13.164 11.781 4.594 1 98.12 90 ARG B O 1
ATOM 2995 N N . LEU B 1 91 ? -11.523 12.5 3.314 1 98.81 91 LEU B N 1
ATOM 2996 C CA . LEU B 1 91 ? -12.141 12.188 2.029 1 98.81 91 LEU B CA 1
ATOM 2997 C C . LEU B 1 91 ? -11.398 11.055 1.329 1 98.81 91 LEU B C 1
ATOM 2999 O O . LEU B 1 91 ? -10.227 11.203 0.974 1 98.81 91 LEU B O 1
ATOM 3003 N N . ASN B 1 92 ? -12.031 9.992 1.126 1 98.69 92 ASN B N 1
ATOM 3004 C CA . ASN B 1 92 ? -11.438 8.758 0.605 1 98.69 92 ASN B CA 1
ATOM 3005 C C . ASN B 1 92 ? -12.148 8.289 -0.659 1 98.69 92 ASN B C 1
ATOM 3007 O O . ASN B 1 92 ? -13.375 8.148 -0.67 1 98.69 92 ASN B O 1
ATOM 3011 N N . VAL B 1 93 ? -11.406 8.047 -1.738 1 98.88 93 VAL B N 1
ATOM 3012 C CA . VAL B 1 93 ? -11.953 7.516 -2.98 1 98.88 93 VAL B CA 1
ATOM 3013 C C . VAL B 1 93 ? -11.211 6.238 -3.367 1 98.88 93 VAL B C 1
ATOM 3015 O O . VAL B 1 93 ? -9.992 6.266 -3.586 1 98.88 93 VAL B O 1
ATOM 3018 N N . SER B 1 94 ? -11.891 5.148 -3.426 1 98.75 94 SER B N 1
ATOM 3019 C CA . SER B 1 94 ? -11.289 3.898 -3.883 1 98.75 94 SER B CA 1
ATOM 3020 C C . SER B 1 94 ? -11.789 3.518 -5.273 1 98.75 94 SER B C 1
ATOM 3022 O O . SER B 1 94 ? -12.75 4.105 -5.773 1 98.75 94 SER B O 1
ATOM 3024 N N . ALA B 1 95 ? -11.164 2.539 -5.863 1 98.44 95 ALA B N 1
ATOM 3025 C CA . ALA B 1 95 ? -11.469 2.064 -7.211 1 98.44 95 ALA B CA 1
ATOM 3026 C C . ALA B 1 95 ? -12.875 1.479 -7.277 1 98.44 95 ALA B C 1
ATOM 3028 O O . ALA B 1 95 ? -13.477 1.413 -8.352 1 98.44 95 ALA B O 1
ATOM 3029 N N . GLY B 1 96 ? -13.438 1.07 -6.156 1 98.12 96 GLY B N 1
ATOM 3030 C CA . GLY B 1 96 ? -14.758 0.471 -6.137 1 98.12 96 GLY B CA 1
ATOM 3031 C C . GLY B 1 96 ? -14.75 -1.002 -6.5 1 98.12 96 GLY B C 1
ATOM 3032 O O . GLY B 1 96 ? -13.695 -1.625 -6.574 1 98.12 96 GLY B O 1
ATOM 3033 N N . VAL B 1 97 ? -15.945 -1.53 -6.625 1 96.56 97 VAL B N 1
ATOM 3034 C CA . VAL B 1 97 ? -16.141 -2.951 -6.891 1 96.56 97 VAL B CA 1
ATOM 3035 C C . VAL B 1 97 ? -15.789 -3.256 -8.344 1 96.56 97 VAL B C 1
ATOM 3037 O O . VAL B 1 97 ? -16.156 -2.502 -9.25 1 96.56 97 VAL B O 1
ATOM 3040 N N . SER B 1 98 ? -15.047 -4.246 -8.508 1 92.38 98 SER B N 1
ATOM 3041 C CA . SER B 1 98 ? -14.781 -4.75 -9.859 1 92.38 98 SER B CA 1
ATOM 3042 C C . SER B 1 98 ? -15.031 -6.25 -9.945 1 92.38 98 SER B C 1
ATOM 3044 O O . SER B 1 98 ? -14.656 -7.004 -9.047 1 92.38 98 SER B O 1
ATOM 3046 N N . ASP B 1 99 ? -15.695 -6.625 -10.961 1 82.81 99 ASP B N 1
ATOM 3047 C CA . ASP B 1 99 ? -15.938 -8.039 -11.211 1 82.81 99 ASP B CA 1
ATOM 3048 C C . ASP B 1 99 ? -14.75 -8.68 -11.93 1 82.81 99 ASP B C 1
ATOM 3050 O O . ASP B 1 99 ? -14.711 -9.898 -12.117 1 82.81 99 ASP B O 1
ATOM 3054 N N . LYS B 1 100 ? -13.914 -7.734 -12.188 1 82.31 100 LYS B N 1
ATOM 3055 C CA . LYS B 1 100 ? -12.688 -8.211 -12.82 1 82.31 100 LYS B CA 1
ATOM 3056 C C . LYS B 1 100 ? -11.578 -8.391 -11.797 1 82.31 100 LYS B C 1
ATOM 3058 O O . LYS B 1 100 ? -11.555 -7.707 -10.773 1 82.31 100 LYS B O 1
ATOM 3063 N N . GLY B 1 101 ? -10.914 -9.594 -11.797 1 86.31 101 GLY B N 1
ATOM 3064 C CA . GLY B 1 101 ? -9.734 -9.758 -10.969 1 86.31 101 GLY B CA 1
ATOM 3065 C C . GLY B 1 101 ? -8.75 -8.609 -11.102 1 86.31 101 GLY B C 1
ATOM 3066 O O . GLY B 1 101 ? -9.141 -7.488 -11.438 1 86.31 101 GLY B O 1
ATOM 3067 N N . PHE B 1 102 ? -7.637 -8.672 -10.648 1 90.62 102 PHE B N 1
ATOM 3068 C CA . PHE B 1 102 ? -6.574 -7.672 -10.734 1 90.62 102 PHE B CA 1
ATOM 3069 C C . PHE B 1 102 ? -6.109 -7.508 -12.18 1 90.62 102 PHE B C 1
ATOM 3071 O O . PHE B 1 102 ? -5.375 -8.352 -12.695 1 90.62 102 PHE B O 1
ATOM 3078 N N . THR B 1 103 ? -6.586 -6.453 -12.906 1 92.5 103 THR B N 1
ATOM 3079 C CA . THR B 1 103 ? -6.289 -6.207 -14.312 1 92.5 103 THR B CA 1
ATOM 3080 C C . THR B 1 103 ? -6.191 -4.711 -14.586 1 92.5 103 THR B C 1
ATOM 3082 O O . THR B 1 103 ? -6.559 -3.891 -13.742 1 92.5 103 THR B O 1
ATOM 3085 N N . ALA B 1 104 ? -5.594 -4.43 -15.773 1 94.81 104 ALA B N 1
ATOM 3086 C CA . ALA B 1 104 ? -5.621 -3.045 -16.234 1 94.81 104 ALA B CA 1
ATOM 3087 C C . ALA B 1 104 ? -7.031 -2.631 -16.656 1 94.81 104 ALA B C 1
ATOM 3089 O O . ALA B 1 104 ? -7.715 -3.365 -17.375 1 94.81 104 ALA B O 1
ATOM 3090 N N . GLN B 1 105 ? -7.484 -1.556 -16.062 1 94.69 105 GLN B N 1
ATOM 3091 C CA . GLN B 1 105 ? -8.828 -1.094 -16.391 1 94.69 105 GLN B CA 1
ATOM 3092 C C . GLN B 1 105 ? -9.062 0.323 -15.883 1 94.69 105 GLN B C 1
ATOM 3094 O O . GLN B 1 105 ? -8.328 0.808 -15.023 1 94.69 105 GLN B O 1
ATOM 3099 N N . THR B 1 106 ? -10 0.967 -16.5 1 97 106 THR B N 1
ATOM 3100 C CA . THR B 1 106 ? -10.57 2.156 -15.883 1 97 106 THR B CA 1
ATOM 3101 C C . THR B 1 106 ? -11.656 1.775 -14.883 1 97 106 THR B C 1
ATOM 3103 O O . THR B 1 106 ? -12.523 0.949 -15.188 1 97 106 THR B O 1
ATOM 3106 N N . TYR B 1 107 ? -11.531 2.273 -13.727 1 97.69 107 TYR B N 1
ATOM 3107 C CA . TYR B 1 107 ? -12.57 2.047 -12.727 1 97.69 107 TYR B CA 1
ATOM 3108 C C . TYR B 1 107 ? -13.695 3.07 -12.859 1 97.69 107 TYR B C 1
ATOM 3110 O O . TYR B 1 107 ? -13.516 4.242 -12.508 1 97.69 107 TYR B O 1
ATOM 3118 N N . GLU B 1 108 ? -14.828 2.6 -13.203 1 97.44 108 GLU B N 1
ATOM 3119 C CA . GLU B 1 108 ? -15.898 3.502 -13.602 1 97.44 108 GLU B CA 1
ATOM 3120 C C . GLU B 1 108 ? -16.844 3.781 -12.438 1 97.44 108 GLU B C 1
ATOM 3122 O O . GLU B 1 108 ? -17.672 4.703 -12.508 1 97.44 108 GLU B O 1
ATOM 3127 N N . LYS B 1 109 ? -16.828 2.982 -11.461 1 96.56 109 LYS B N 1
ATOM 3128 C CA . LYS B 1 109 ? -17.734 3.119 -10.32 1 96.56 109 LYS B CA 1
ATOM 3129 C C . LYS B 1 109 ? -16.969 3.135 -9.008 1 96.56 109 LYS B C 1
ATOM 3131 O O . LYS B 1 109 ? -17.109 2.223 -8.188 1 96.56 109 LYS B O 1
ATOM 3136 N N . PRO B 1 110 ? -16.266 4.23 -8.75 1 98.38 110 PRO B N 1
ATOM 3137 C CA . PRO B 1 110 ? -15.484 4.312 -7.52 1 98.38 110 PRO B CA 1
ATOM 3138 C C . PRO B 1 110 ? -16.344 4.402 -6.266 1 98.38 110 PRO B C 1
ATOM 3140 O O . PRO B 1 110 ? -17.547 4.68 -6.359 1 98.38 110 PRO B O 1
ATOM 3143 N N . THR B 1 111 ? -15.828 4.047 -5.148 1 98.69 111 THR B N 1
ATOM 3144 C CA . THR B 1 111 ? -16.422 4.281 -3.838 1 98.69 111 THR B CA 1
ATOM 3145 C C . THR B 1 111 ? -15.945 5.609 -3.254 1 98.69 111 THR B C 1
ATOM 3147 O O . THR B 1 111 ? -14.742 5.852 -3.152 1 98.69 111 THR B O 1
ATOM 3150 N N . VAL B 1 112 ? -16.859 6.488 -2.902 1 98.81 112 VAL B N 1
ATOM 3151 C CA . VAL B 1 112 ? -16.531 7.785 -2.318 1 98.81 112 VAL B CA 1
ATOM 3152 C C . VAL B 1 112 ? -16.984 7.828 -0.862 1 98.81 112 VAL B C 1
ATOM 3154 O O . VAL B 1 112 ? -18.172 7.68 -0.576 1 98.81 112 VAL B O 1
ATOM 3157 N N . LEU B 1 113 ? -16.078 7.977 0.07 1 98.75 113 LEU B N 1
ATOM 3158 C CA . LEU B 1 113 ? -16.297 8.031 1.511 1 98.75 113 LEU B CA 1
ATOM 3159 C C . LEU B 1 113 ? -15.781 9.344 2.092 1 98.75 113 LEU B C 1
ATOM 3161 O O . LEU B 1 113 ? -14.656 9.75 1.8 1 98.75 113 LEU B O 1
ATOM 3165 N N . CYS B 1 114 ? -16.578 10 2.85 1 98.81 114 CYS B N 1
ATOM 3166 C CA . CYS B 1 114 ? -16.141 11.195 3.564 1 98.81 114 CYS B CA 1
ATOM 3167 C C . CYS B 1 114 ? -16.688 11.219 4.98 1 98.81 114 CYS B C 1
ATOM 3169 O O . CYS B 1 114 ? -17.859 10.906 5.199 1 98.81 114 CYS B O 1
ATOM 3171 N N . PHE B 1 115 ? -15.852 11.531 5.941 1 98.25 115 PHE B N 1
ATOM 3172 C CA . PHE B 1 115 ? -16.328 11.703 7.305 1 98.25 115 PHE B CA 1
ATOM 3173 C C . PHE B 1 115 ? -15.539 12.789 8.031 1 98.25 115 PHE B C 1
ATOM 3175 O O . PHE B 1 115 ? -14.453 13.172 7.582 1 98.25 115 PHE B O 1
ATOM 3182 N N . VAL B 1 116 ? -16.125 13.305 9.078 1 98.12 116 VAL B N 1
ATOM 3183 C CA . VAL B 1 116 ? -15.523 14.383 9.867 1 98.12 116 VAL B CA 1
ATOM 3184 C C . VAL B 1 116 ? -15.461 13.969 11.336 1 98.12 116 VAL B C 1
ATOM 3186 O O . VAL B 1 116 ? -16.359 13.289 11.828 1 98.12 116 VAL B O 1
ATOM 3189 N N . ASN B 1 117 ? -14.43 14.344 11.969 1 96.62 117 ASN B N 1
ATOM 3190 C CA . ASN B 1 117 ? -14.273 14.203 13.414 1 96.62 117 ASN B CA 1
ATOM 3191 C C . ASN B 1 117 ? -14.039 15.555 14.086 1 96.62 117 ASN B C 1
ATOM 3193 O O . ASN B 1 117 ? -13.211 16.344 13.625 1 96.62 117 ASN B O 1
ATOM 3197 N N . ARG B 1 118 ? -14.797 15.719 15.141 1 97.19 118 ARG B N 1
ATOM 3198 C CA . ARG B 1 118 ? -14.57 16.938 15.898 1 97.19 118 ARG B CA 1
ATOM 3199 C C . ARG B 1 118 ? -13.109 17.062 16.328 1 97.19 118 ARG B C 1
ATOM 3201 O O . ARG B 1 118 ? -12.5 16.078 16.734 1 97.19 118 ARG B O 1
ATOM 3208 N N . LEU B 1 119 ? -12.648 18.219 16.188 1 96.56 119 LEU B N 1
ATOM 3209 C CA . LEU B 1 119 ? -11.258 18.5 16.562 1 96.56 119 LEU B CA 1
ATOM 3210 C C . LEU B 1 119 ? -11.188 19.578 17.625 1 96.56 119 LEU B C 1
ATOM 3212 O O . LEU B 1 119 ? -11.859 20.609 17.531 1 96.56 119 LEU B O 1
ATOM 3216 N N . ASN B 1 120 ? -10.469 19.297 18.688 1 94.44 120 ASN B N 1
ATOM 3217 C CA . ASN B 1 120 ? -10.156 20.281 19.703 1 94.44 120 ASN B CA 1
ATOM 3218 C C . ASN B 1 120 ? -8.727 20.797 19.562 1 94.44 120 ASN B C 1
ATOM 3220 O O . ASN B 1 120 ? -7.773 20.156 20 1 94.44 120 ASN B O 1
ATOM 3224 N N . PRO B 1 121 ? -8.594 21.953 19.047 1 91.62 121 PRO B N 1
ATOM 3225 C CA . PRO B 1 121 ? -7.258 22.5 18.766 1 91.62 121 PRO B CA 1
ATOM 3226 C C . PRO B 1 121 ? -6.371 22.547 20.016 1 91.62 121 PRO B C 1
ATOM 3228 O O . PRO B 1 121 ? -5.152 22.375 19.922 1 91.62 121 PRO B O 1
ATOM 3231 N N . GLU B 1 122 ? -6.922 22.75 21.141 1 91.25 122 GLU B N 1
ATOM 3232 C CA . GLU B 1 122 ? -6.16 22.906 22.391 1 91.25 122 GLU B CA 1
ATOM 3233 C C . GLU B 1 122 ? -5.523 21.578 22.812 1 91.25 122 GLU B C 1
ATOM 3235 O O . GLU B 1 122 ? -4.598 21.562 23.625 1 91.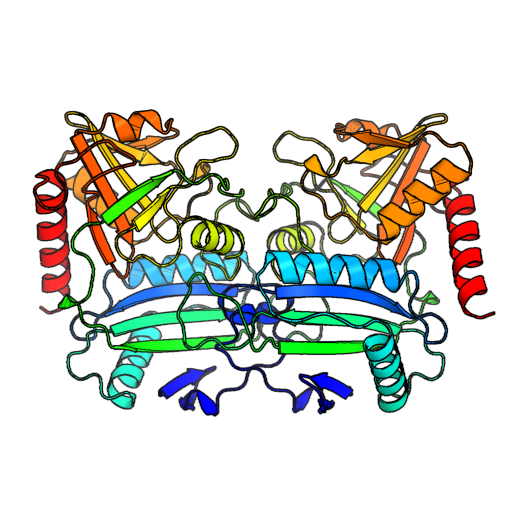25 122 GLU B O 1
ATOM 3240 N N . ALA B 1 123 ? -6.039 20.562 22.25 1 91.31 123 ALA B N 1
ATOM 3241 C CA . ALA B 1 123 ? -5.531 19.234 22.609 1 91.31 123 ALA B CA 1
ATOM 3242 C C . ALA B 1 123 ? -4.355 18.844 21.719 1 91.31 123 ALA B C 1
ATOM 3244 O O . ALA B 1 123 ? -3.688 17.828 21.984 1 91.31 123 ALA B O 1
ATOM 3245 N N . LEU B 1 124 ? -4.047 19.594 20.688 1 93.5 124 LEU B N 1
ATOM 3246 C CA . LEU B 1 124 ? -2.977 19.266 19.75 1 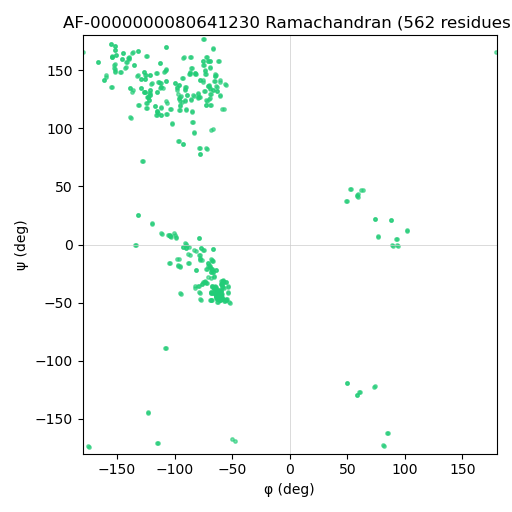93.5 124 LEU B CA 1
ATOM 3247 C C . LEU B 1 124 ? -1.624 19.719 20.312 1 93.5 124 LEU B C 1
ATOM 3249 O O . LEU B 1 124 ? -1.538 20.703 21.031 1 93.5 124 LEU B O 1
ATOM 3253 N N . PRO B 1 125 ? -0.6 18.969 19.984 1 95.56 125 PRO B N 1
ATOM 3254 C CA . PRO B 1 125 ? 0.728 19.359 20.469 1 95.56 125 PRO B CA 1
ATOM 3255 C C . PRO B 1 125 ? 1.197 20.688 19.875 1 95.56 125 PRO B C 1
ATOM 3257 O O . PRO B 1 125 ? 0.941 20.984 18.703 1 95.56 125 PRO B O 1
ATOM 3260 N N . VAL B 1 126 ? 1.922 21.453 20.703 1 96.19 126 VAL B N 1
ATOM 3261 C CA . VAL B 1 126 ? 2.445 22.734 20.25 1 96.19 126 VAL B CA 1
ATOM 3262 C C . VAL B 1 126 ? 3.877 22.562 19.75 1 96.19 126 VAL B C 1
ATOM 3264 O O . VAL B 1 126 ? 4.395 23.422 19.031 1 96.19 126 VAL B O 1
ATOM 3267 N N . GLN B 1 127 ? 4.484 21.547 20.125 1 98.56 127 GLN B N 1
ATOM 3268 C CA . GLN B 1 127 ? 5.801 21.125 19.672 1 98.56 127 GLN B CA 1
ATOM 3269 C C . GLN B 1 127 ? 5.969 19.609 19.812 1 98.56 127 GLN B C 1
ATOM 3271 O O . GLN B 1 127 ? 5.172 18.953 20.5 1 98.56 127 GLN B O 1
ATOM 3276 N N . LYS B 1 128 ? 6.906 19.031 19.125 1 98.75 128 LYS B N 1
ATOM 3277 C CA . LYS B 1 128 ? 7.203 17.609 19.219 1 98.75 128 LYS B CA 1
ATOM 3278 C C . LYS B 1 128 ? 8.703 17.359 19.281 1 98.75 128 LYS B C 1
ATOM 3280 O O . LYS B 1 128 ? 9.5 18.281 19.062 1 98.75 128 LYS B O 1
ATOM 3285 N N . GLU B 1 129 ? 9.078 16.156 19.656 1 98.81 129 GLU B N 1
ATOM 3286 C CA . GLU B 1 129 ? 10.438 15.648 19.516 1 98.81 129 GLU B CA 1
ATOM 3287 C C . GLU B 1 129 ? 10.57 14.75 18.297 1 98.81 129 GLU B C 1
ATOM 3289 O O . GLU B 1 129 ? 9.664 13.969 17.984 1 98.81 129 GLU B O 1
ATOM 3294 N N . GLY B 1 130 ? 11.695 14.93 17.594 1 98.88 130 GLY B N 1
ATOM 3295 C CA . GLY B 1 130 ? 11.969 14.086 16.438 1 98.88 130 GLY B CA 1
ATOM 3296 C C . GLY B 1 130 ? 12.859 12.906 16.766 1 98.88 130 GLY B C 1
ATOM 3297 O O . GLY B 1 130 ? 13.844 13.039 17.484 1 98.88 130 GLY B O 1
ATOM 3298 N N . LYS B 1 131 ? 12.492 11.766 16.219 1 98.81 131 LYS B N 1
ATOM 3299 C CA . LYS B 1 131 ? 13.289 10.555 16.391 1 98.81 131 LYS B CA 1
ATOM 3300 C C . LYS B 1 131 ? 13.633 9.922 15.047 1 98.81 131 LYS B C 1
ATOM 3302 O O . LYS B 1 131 ? 12.766 9.781 14.18 1 98.81 131 LYS B O 1
ATOM 3307 N N . LEU B 1 132 ? 14.922 9.602 14.906 1 98.88 132 LEU B N 1
ATOM 3308 C CA . LEU B 1 132 ? 15.352 8.898 13.703 1 98.88 132 LEU B CA 1
ATOM 3309 C C . LEU B 1 132 ? 14.805 7.473 13.688 1 98.88 132 LEU B C 1
ATOM 3311 O O . LEU B 1 132 ? 14.945 6.738 14.672 1 98.88 132 LEU B O 1
ATOM 3315 N N . LEU B 1 133 ? 14.195 7.09 12.602 1 98.88 133 LEU B N 1
ATOM 3316 C CA . LEU B 1 133 ? 13.633 5.75 12.453 1 98.88 133 LEU B CA 1
ATOM 3317 C C . LEU B 1 133 ? 14.68 4.773 11.93 1 98.88 133 LEU B C 1
ATOM 3319 O O . LEU B 1 133 ? 15.508 5.137 11.094 1 98.88 133 LEU B O 1
ATOM 3323 N N . SER B 1 134 ? 14.57 3.527 12.383 1 98.5 134 SER B N 1
ATOM 3324 C CA . SER B 1 134 ? 15.352 2.445 11.797 1 98.5 134 SER B CA 1
ATOM 3325 C C . SER B 1 134 ? 14.758 1.982 10.469 1 98.5 134 SER B C 1
ATOM 3327 O O . SER B 1 134 ? 15.492 1.677 9.531 1 98.5 134 SER B O 1
ATOM 3329 N N . VAL B 1 135 ? 13.43 1.88 10.406 1 98.56 135 VAL B N 1
ATOM 3330 C CA . VAL B 1 135 ? 12.766 1.492 9.164 1 98.56 135 VAL B CA 1
ATOM 3331 C C . VAL B 1 135 ? 12.969 2.582 8.117 1 98.56 135 VAL B C 1
ATOM 3333 O O . VAL B 1 135 ? 12.836 3.771 8.414 1 98.56 135 VAL B O 1
ATOM 3336 N N . ARG B 1 136 ? 13.336 2.211 6.953 1 98.69 136 ARG B N 1
ATOM 3337 C CA . ARG B 1 136 ? 13.578 3.158 5.867 1 98.69 136 ARG B CA 1
ATOM 3338 C C . ARG B 1 136 ? 12.289 3.488 5.133 1 98.69 136 ARG B C 1
ATOM 3340 O O . ARG B 1 136 ? 11.352 2.686 5.121 1 98.69 136 ARG B O 1
ATOM 3347 N N . ARG B 1 137 ? 12.273 4.68 4.586 1 98.81 137 ARG B N 1
ATOM 3348 C CA . ARG B 1 137 ? 11.156 5.043 3.717 1 98.81 137 ARG B CA 1
ATOM 3349 C C . ARG B 1 137 ? 11.195 4.238 2.42 1 98.81 137 ARG B C 1
ATOM 3351 O O . ARG B 1 137 ? 12.18 4.273 1.688 1 98.81 137 ARG B O 1
ATOM 3358 N N . ASN B 1 138 ? 10.156 3.494 2.172 1 98.62 138 ASN B N 1
ATOM 3359 C CA . ASN B 1 138 ? 10.141 2.754 0.915 1 98.62 138 ASN B CA 1
ATOM 3360 C C . ASN B 1 138 ? 9.945 3.68 -0.28 1 98.62 138 ASN B C 1
ATOM 3362 O O . ASN B 1 138 ? 9.445 4.797 -0.128 1 98.62 138 ASN B O 1
ATOM 3366 N N . THR B 1 139 ? 10.336 3.254 -1.429 1 98.44 139 THR B N 1
ATOM 3367 C CA . THR B 1 139 ? 10.188 4.062 -2.633 1 98.44 139 THR B CA 1
ATOM 3368 C C . THR B 1 139 ? 8.734 4.078 -3.096 1 98.44 139 THR B C 1
ATOM 3370 O O . THR B 1 139 ? 7.969 3.166 -2.781 1 98.44 139 THR B O 1
ATOM 3373 N N . PRO B 1 140 ? 8.359 5.129 -3.811 1 98.38 140 PRO B N 1
ATOM 3374 C CA . PRO B 1 140 ? 6.977 5.199 -4.297 1 98.38 140 PRO B CA 1
ATOM 3375 C C . PRO B 1 140 ? 6.625 4.055 -5.246 1 98.38 140 PRO B C 1
ATOM 3377 O O . PRO B 1 140 ? 7.52 3.451 -5.848 1 98.38 140 PRO B O 1
ATOM 3380 N N . GLU B 1 141 ? 5.379 3.756 -5.379 1 98.38 141 GLU B N 1
ATOM 3381 C CA . GLU B 1 141 ? 4.887 2.688 -6.238 1 98.38 141 GLU B CA 1
ATOM 3382 C C . GLU B 1 141 ? 5 3.066 -7.711 1 98.38 141 GLU B C 1
ATOM 3384 O O . GLU B 1 141 ? 5.137 2.197 -8.578 1 98.38 141 GLU B O 1
ATOM 3389 N N . GLY B 1 142 ? 4.848 4.289 -8.023 1 97.31 142 GLY B N 1
ATOM 3390 C CA . GLY B 1 142 ? 4.992 4.848 -9.352 1 97.31 142 GLY B CA 1
ATOM 3391 C C . GLY B 1 142 ? 6.027 5.957 -9.422 1 97.31 142 GLY B C 1
ATOM 3392 O O . GLY B 1 142 ? 7.051 5.902 -8.742 1 97.31 142 GLY B O 1
ATOM 3393 N N . SER B 1 143 ? 5.777 6.969 -10.242 1 95.31 143 SER B N 1
ATOM 3394 C CA . SER B 1 143 ? 6.73 8.055 -10.469 1 95.31 143 SER B CA 1
ATOM 3395 C C . SER B 1 143 ? 6.789 8.992 -9.266 1 95.31 143 SER B C 1
ATOM 3397 O O . SER B 1 143 ? 7.82 9.625 -9.016 1 95.31 143 SER B O 1
ATOM 3399 N N . PHE B 1 144 ? 5.742 9.117 -8.648 1 96.56 144 PHE B N 1
ATOM 3400 C CA . PHE B 1 144 ? 5.656 9.953 -7.457 1 96.56 144 PHE B CA 1
ATOM 3401 C C . PHE B 1 144 ? 4.773 9.289 -6.402 1 96.56 144 PHE B C 1
ATOM 3403 O O . PHE B 1 144 ? 4.023 8.359 -6.703 1 96.56 144 PHE B O 1
ATOM 3410 N N . ARG B 1 145 ? 4.941 9.742 -5.191 1 98.25 145 ARG B N 1
ATOM 3411 C CA . ARG B 1 145 ? 4.164 9.164 -4.102 1 98.25 145 ARG B CA 1
ATOM 3412 C C . ARG B 1 145 ? 2.742 9.719 -4.086 1 98.25 145 ARG B C 1
ATOM 3414 O O . ARG B 1 145 ? 2.545 10.93 -4.117 1 98.25 145 ARG B O 1
ATOM 3421 N N . LEU B 1 146 ? 1.792 8.867 -4.09 1 98.75 146 LEU B N 1
ATOM 3422 C CA . LEU B 1 146 ? 0.396 9.25 -3.9 1 98.75 146 LEU B CA 1
ATOM 3423 C C . LEU B 1 146 ? -0.001 9.156 -2.432 1 98.75 146 LEU B C 1
ATOM 3425 O O . LEU B 1 146 ? 0.501 8.297 -1.703 1 98.75 146 LEU B O 1
ATOM 3429 N N . LYS B 1 147 ? -0.85 10.094 -1.995 1 98.75 147 LYS B N 1
ATOM 3430 C CA . LYS B 1 147 ? -1.54 9.867 -0.729 1 98.75 147 LYS B CA 1
ATOM 3431 C C . LYS B 1 147 ? -2.615 8.789 -0.876 1 98.75 147 LYS B C 1
ATOM 3433 O O . LYS B 1 147 ? -3.791 9.109 -1.065 1 98.75 147 LYS B O 1
ATOM 3438 N N . SER B 1 148 ? -2.201 7.535 -0.795 1 98.62 148 SER B N 1
ATOM 3439 C CA . SER B 1 148 ? -3.025 6.379 -1.135 1 98.62 148 SER B CA 1
ATOM 3440 C C . SER B 1 148 ? -3.293 5.512 0.091 1 98.62 148 SER B C 1
ATOM 3442 O O . SER B 1 148 ? -3.049 5.938 1.223 1 98.62 148 SER B O 1
ATOM 3444 N N . HIS B 1 149 ? -3.873 4.332 -0.156 1 98.19 149 HIS B N 1
ATOM 3445 C CA . HIS B 1 149 ? -4.195 3.389 0.91 1 98.19 149 HIS B CA 1
ATOM 3446 C C . HIS B 1 149 ? -2.957 2.621 1.36 1 98.19 149 HIS B C 1
ATOM 3448 O O . HIS B 1 149 ? -3.045 1.745 2.225 1 98.19 149 HIS B O 1
ATOM 3454 N N . HIS B 1 150 ? -1.791 2.896 0.908 1 98.38 150 HIS B N 1
ATOM 3455 C CA . HIS B 1 150 ? -0.564 2.145 1.142 1 98.38 150 HIS B CA 1
ATOM 3456 C C . HIS B 1 150 ? 0.197 2.691 2.346 1 98.38 150 HIS B C 1
ATOM 3458 O O . HIS B 1 150 ? 1.21 3.377 2.186 1 98.38 150 HIS B O 1
ATOM 3464 N N . TYR B 1 151 ? -0.16 2.205 3.576 1 98.19 151 TYR B N 1
ATOM 3465 C CA . TYR B 1 151 ? 0.402 2.818 4.773 1 98.19 151 TYR B CA 1
ATOM 3466 C C . TYR B 1 151 ? 1.205 1.805 5.582 1 98.19 151 TYR B C 1
ATOM 3468 O O . TYR B 1 151 ? 1.524 2.045 6.746 1 98.19 151 TYR B O 1
ATOM 3476 N N . LEU B 1 152 ? 1.603 0.701 4.98 1 98.5 152 LEU B N 1
ATOM 3477 C CA . LEU B 1 152 ? 2.33 -0.306 5.746 1 98.5 152 LEU B CA 1
ATOM 3478 C C . LEU B 1 152 ? 3.664 0.246 6.238 1 98.5 152 LEU B C 1
ATOM 3480 O O . LEU B 1 152 ? 4.086 -0.047 7.359 1 98.5 152 LEU B O 1
ATOM 3484 N N . ASN B 1 153 ? 4.375 1.01 5.379 1 98.75 153 ASN B N 1
ATOM 3485 C CA . ASN B 1 153 ? 5.637 1.597 5.809 1 98.75 153 ASN B CA 1
ATOM 3486 C C . ASN B 1 153 ? 5.449 2.518 7.012 1 98.75 153 ASN B C 1
ATOM 3488 O O . ASN B 1 153 ? 6.211 2.453 7.977 1 98.75 153 ASN B O 1
ATOM 3492 N N . ASN B 1 154 ? 4.422 3.336 6.969 1 98.62 154 ASN B N 1
ATOM 3493 C CA . ASN B 1 154 ? 4.098 4.227 8.078 1 98.62 154 ASN B CA 1
ATOM 3494 C C . ASN B 1 154 ? 3.688 3.447 9.32 1 98.62 154 ASN B C 1
ATOM 3496 O O . ASN B 1 154 ? 3.986 3.859 10.445 1 98.62 154 ASN B O 1
ATOM 3500 N N . MET B 1 155 ? 2.977 2.371 9.094 1 97.94 155 MET B N 1
ATOM 3501 C CA . MET B 1 155 ? 2.578 1.521 10.211 1 97.94 155 MET B CA 1
ATOM 3502 C C . MET B 1 155 ? 3.801 0.97 10.938 1 97.94 155 MET B C 1
ATOM 3504 O O . MET B 1 155 ? 3.863 0.997 12.164 1 97.94 155 MET B O 1
ATOM 3508 N N . TYR B 1 156 ? 4.789 0.466 10.195 1 98.5 156 TYR B N 1
ATOM 3509 C CA . TYR B 1 156 ? 6.012 -0.041 10.805 1 98.5 156 TYR B CA 1
ATOM 3510 C C . TYR B 1 156 ? 6.719 1.051 11.594 1 98.5 156 TYR B C 1
ATOM 3512 O O . TYR B 1 156 ? 7.258 0.792 12.672 1 98.5 156 TYR B O 1
ATOM 3520 N N . ALA B 1 157 ? 6.711 2.209 11.055 1 98.69 157 ALA B N 1
ATOM 3521 C CA . ALA B 1 157 ? 7.309 3.348 11.75 1 98.69 157 ALA B CA 1
ATOM 3522 C C . ALA B 1 157 ? 6.59 3.629 13.062 1 98.69 157 ALA B C 1
ATOM 3524 O O . ALA B 1 157 ? 7.234 3.871 14.086 1 98.69 157 ALA B O 1
ATOM 3525 N N . LYS B 1 158 ? 5.238 3.623 13.016 1 98.06 158 LYS B N 1
ATOM 3526 C CA . LYS B 1 158 ? 4.465 3.82 14.234 1 98.06 158 LYS B CA 1
ATOM 3527 C C . LYS B 1 158 ? 4.773 2.738 15.266 1 98.06 158 LYS B C 1
ATOM 3529 O O . LYS B 1 158 ? 4.914 3.025 16.453 1 98.06 158 LYS B O 1
ATOM 3534 N N . GLN B 1 159 ? 4.844 1.526 14.789 1 97.75 159 GLN B N 1
ATOM 3535 C CA . GLN B 1 159 ? 5.199 0.433 15.688 1 97.75 159 GLN B CA 1
ATOM 3536 C C . GLN B 1 159 ? 6.551 0.68 16.344 1 97.75 159 GLN B C 1
ATOM 3538 O O . GLN B 1 159 ? 6.742 0.355 17.516 1 97.75 159 GLN B O 1
ATOM 3543 N N . GLU B 1 160 ? 7.449 1.229 15.656 1 97.81 160 GLU B N 1
ATOM 3544 C CA . GLU B 1 160 ? 8.805 1.485 16.141 1 97.81 160 GLU B CA 1
ATOM 3545 C C . GLU B 1 160 ? 8.805 2.553 17.234 1 97.81 160 GLU B C 1
ATOM 3547 O O . GLU B 1 160 ? 9.469 2.396 18.266 1 97.81 160 GLU B O 1
ATOM 3552 N N . ILE B 1 161 ? 7.996 3.625 17.062 1 97.44 161 ILE B N 1
ATOM 3553 C CA . ILE B 1 161 ? 8.172 4.762 17.969 1 97.44 161 ILE B CA 1
ATOM 3554 C C . ILE B 1 161 ? 7.051 4.777 19 1 97.44 161 ILE B C 1
ATOM 3556 O O . ILE B 1 161 ? 7.121 5.52 19.984 1 97.44 161 ILE B O 1
ATOM 3560 N N . GLY B 1 162 ? 5.969 4.02 18.734 1 97.31 162 GLY B N 1
ATOM 3561 C CA . GLY B 1 162 ? 4.844 3.982 19.641 1 97.31 162 GLY B CA 1
ATOM 3562 C C . GLY B 1 162 ? 3.859 5.117 19.422 1 97.31 162 GLY B C 1
ATOM 3563 O O . GLY B 1 162 ? 3.834 5.727 18.359 1 97.31 162 GLY B O 1
ATOM 3564 N N . ASN B 1 163 ? 2.984 5.422 20.406 1 96.38 163 ASN B N 1
ATOM 3565 C CA . ASN B 1 163 ? 1.843 6.305 20.203 1 96.38 163 ASN B CA 1
ATOM 3566 C C . ASN B 1 163 ? 2.016 7.621 20.969 1 96.38 163 ASN B C 1
ATOM 3568 O O . ASN B 1 163 ? 1.064 8.391 21.094 1 96.38 163 ASN B O 1
ATOM 3572 N N . ASP B 1 164 ? 3.189 7.832 21.484 1 96.5 164 ASP B N 1
ATOM 3573 C CA . ASP B 1 164 ? 3.422 9.109 22.172 1 96.5 164 ASP B CA 1
ATOM 3574 C C . ASP B 1 164 ? 3.174 10.281 21.219 1 96.5 164 ASP B C 1
ATOM 3576 O O . ASP B 1 164 ? 3.869 10.438 20.219 1 96.5 164 ASP B O 1
ATOM 3580 N N . PRO B 1 165 ? 2.176 11.109 21.531 1 94.44 165 PRO B N 1
ATOM 3581 C CA . PRO B 1 165 ? 1.821 12.219 20.625 1 94.44 165 PRO B CA 1
ATOM 3582 C C . PRO B 1 165 ? 2.91 13.281 20.547 1 94.44 165 PRO B C 1
ATOM 3584 O O . PRO B 1 165 ? 2.854 14.164 19.688 1 94.44 165 PRO B O 1
ATOM 3587 N N . ASN B 1 166 ? 3.84 13.266 21.422 1 96.62 166 ASN B N 1
ATOM 3588 C CA . ASN B 1 166 ? 4.902 14.266 21.453 1 96.62 166 ASN B CA 1
ATOM 3589 C C . ASN B 1 166 ? 6.098 13.836 20.609 1 96.62 166 ASN B C 1
ATOM 3591 O O . ASN B 1 166 ? 7.094 14.562 20.531 1 96.62 166 ASN B O 1
ATOM 3595 N N . LEU B 1 167 ? 5.973 12.68 20 1 98.19 167 LEU B N 1
ATOM 3596 C CA . LEU B 1 167 ? 7.062 12.156 19.172 1 98.19 167 LEU B CA 1
ATOM 3597 C C . LEU B 1 167 ? 6.664 12.109 17.703 1 98.19 167 LEU B C 1
ATOM 3599 O O . LEU B 1 167 ? 5.516 11.797 17.375 1 98.19 167 LEU B O 1
ATOM 3603 N N . GLU B 1 168 ? 7.543 12.445 16.859 1 98.69 168 GLU B N 1
ATOM 3604 C CA . GLU B 1 168 ? 7.457 12.172 15.43 1 98.69 168 GLU B CA 1
ATOM 3605 C C . GLU B 1 168 ? 8.695 11.438 14.93 1 98.69 168 GLU B C 1
ATOM 3607 O O . GLU B 1 168 ? 9.82 11.797 15.273 1 98.69 168 GLU B O 1
ATOM 3612 N N . GLY B 1 169 ? 8.469 10.375 14.203 1 98.88 169 GLY B N 1
ATOM 3613 C CA . GLY B 1 169 ? 9.578 9.688 13.562 1 98.88 169 GLY B CA 1
ATOM 3614 C C . GLY B 1 169 ? 10.008 10.328 12.258 1 98.88 169 GLY B C 1
ATOM 3615 O O . GLY B 1 169 ? 9.18 10.859 11.523 1 98.88 169 GLY B O 1
ATOM 3616 N N . ILE B 1 170 ? 11.273 10.266 11.961 1 98.94 170 ILE B N 1
ATOM 3617 C CA . ILE B 1 170 ? 11.828 10.812 10.727 1 98.94 170 ILE B CA 1
ATOM 3618 C C . ILE B 1 170 ? 12.422 9.68 9.891 1 98.94 170 ILE B C 1
ATOM 3620 O O . ILE B 1 170 ? 13.375 9.031 10.305 1 98.94 170 ILE B O 1
ATOM 3624 N N . PHE B 1 171 ? 11.898 9.484 8.711 1 98.94 171 PHE B N 1
ATOM 3625 C CA . PHE B 1 171 ? 12.359 8.477 7.77 1 98.94 171 PHE B CA 1
ATOM 3626 C C . PHE B 1 171 ? 13.625 8.938 7.062 1 98.94 171 PHE B C 1
ATOM 3628 O O . PHE B 1 171 ? 13.742 10.109 6.691 1 98.94 171 PHE B O 1
ATOM 3635 N N . LEU B 1 172 ? 14.492 8 6.859 1 98.94 172 LEU B N 1
ATOM 3636 C CA . LEU B 1 172 ? 15.531 8.156 5.848 1 98.94 172 LEU B CA 1
ATOM 3637 C C . LEU B 1 172 ? 15.242 7.273 4.637 1 98.94 172 LEU B C 1
ATOM 3639 O O . LEU B 1 172 ? 14.594 6.234 4.758 1 98.94 172 LEU B O 1
ATOM 3643 N N . THR B 1 173 ? 15.703 7.719 3.447 1 98.5 173 THR B N 1
ATOM 3644 C CA . THR B 1 173 ? 15.711 6.832 2.289 1 98.5 173 THR B CA 1
ATOM 3645 C C . THR B 1 173 ? 16.703 5.688 2.494 1 98.5 173 THR B C 1
ATOM 3647 O O . THR B 1 173 ? 17.484 5.695 3.449 1 98.5 173 THR B O 1
ATOM 3650 N N . LYS B 1 174 ? 16.609 4.723 1.618 1 97 174 LYS B N 1
ATOM 3651 C CA . LYS B 1 174 ? 17.578 3.627 1.637 1 97 174 LYS B CA 1
ATOM 3652 C C . LYS B 1 174 ? 19.016 4.152 1.581 1 97 174 LYS B C 1
ATOM 3654 O O . LYS B 1 174 ? 19.906 3.59 2.207 1 97 174 LYS B O 1
ATOM 3659 N N . GLU B 1 175 ? 19.234 5.23 0.843 1 97.19 175 GLU B N 1
ATOM 3660 C CA . GLU B 1 175 ? 20.562 5.809 0.639 1 97.19 175 GLU B CA 1
ATOM 3661 C C . GLU B 1 175 ? 21 6.609 1.859 1 97.19 175 GLU B C 1
ATOM 3663 O O . GLU B 1 175 ? 22.156 7.027 1.944 1 97.19 175 GLU B O 1
ATOM 3668 N N . GLY B 1 176 ? 20.109 6.906 2.781 1 98.25 176 GLY B N 1
ATOM 3669 C CA . GLY B 1 176 ? 20.484 7.609 4 1 98.25 176 GLY B CA 1
ATOM 3670 C C . GLY B 1 176 ? 20.125 9.086 3.971 1 98.25 176 GLY B C 1
ATOM 3671 O O . GLY B 1 176 ? 20.578 9.852 4.824 1 98.25 176 GLY B O 1
ATOM 3672 N N . ASP B 1 177 ? 19.328 9.484 2.982 1 98.88 177 ASP B N 1
ATOM 3673 C CA . ASP B 1 177 ? 18.859 10.867 2.914 1 98.88 177 ASP B CA 1
ATOM 3674 C C . ASP B 1 177 ? 17.594 11.055 3.742 1 98.88 177 ASP B C 1
ATOM 3676 O O . ASP B 1 177 ? 16.734 10.156 3.801 1 98.88 177 ASP B O 1
ATOM 3680 N N . VAL B 1 178 ? 17.438 12.289 4.309 1 98.94 178 VAL B N 1
ATOM 3681 C CA . VAL B 1 178 ? 16.219 12.617 5.031 1 98.94 178 VAL B CA 1
ATOM 3682 C C . VAL B 1 178 ? 15.023 12.578 4.074 1 98.94 178 VAL B C 1
ATOM 3684 O O . VAL B 1 178 ? 15.086 13.133 2.975 1 98.94 178 VAL B O 1
ATOM 3687 N N . ALA B 1 179 ? 14 11.93 4.465 1 98.88 179 ALA B N 1
ATOM 3688 C CA . ALA B 1 179 ? 12.797 11.875 3.645 1 98.88 179 ALA B CA 1
ATOM 3689 C C . ALA B 1 179 ? 11.68 12.719 4.258 1 98.88 179 ALA B C 1
ATOM 3691 O O . ALA B 1 179 ? 11.602 13.922 4.023 1 98.88 179 ALA B O 1
ATOM 3692 N N . GLU B 1 180 ? 10.883 12.148 5.117 1 98.94 180 GLU B N 1
ATOM 3693 C CA . GLU B 1 180 ? 9.758 12.828 5.75 1 98.94 180 GLU B CA 1
ATOM 3694 C C . GLU B 1 180 ? 9.398 12.18 7.086 1 98.94 180 GLU B C 1
ATOM 3696 O O . GLU B 1 180 ? 10.047 11.219 7.508 1 98.94 180 GLU B O 1
ATOM 3701 N N . GLY B 1 181 ? 8.5 12.781 7.828 1 98.88 181 GLY B N 1
ATOM 3702 C CA . GLY B 1 181 ? 7.973 12.172 9.039 1 98.88 181 GLY B CA 1
ATOM 3703 C C . GLY B 1 181 ? 6.98 11.055 8.766 1 98.88 181 GLY B C 1
ATOM 3704 O O . GLY B 1 181 ? 6.664 10.773 7.605 1 98.88 181 GLY B O 1
ATOM 3705 N N . ILE B 1 182 ? 6.535 10.43 9.82 1 98.75 182 ILE B N 1
ATOM 3706 C CA . ILE B 1 182 ? 5.59 9.328 9.68 1 98.75 182 ILE B CA 1
ATOM 3707 C C . ILE B 1 182 ? 4.289 9.844 9.062 1 98.75 182 ILE B C 1
ATOM 3709 O O . ILE B 1 182 ? 3.717 9.195 8.188 1 98.75 182 ILE B O 1
ATOM 3713 N N . VAL B 1 183 ? 3.828 11.008 9.477 1 98 183 VAL B N 1
ATOM 3714 C CA . VAL B 1 183 ? 2.586 11.578 8.953 1 98 183 VAL B CA 1
ATOM 3715 C C . VAL B 1 183 ? 2.809 13.031 8.555 1 98 183 VAL B C 1
ATOM 3717 O O . VAL B 1 183 ? 1.893 13.852 8.648 1 98 183 VAL B O 1
ATOM 3720 N N . SER B 1 184 ? 4.059 13.445 8.227 1 98.81 184 SER B N 1
ATOM 3721 C CA . SER B 1 184 ? 4.375 14.859 8.023 1 98.81 184 SER B CA 1
ATOM 3722 C C . SER B 1 184 ? 5.52 15.031 7.031 1 98.81 184 SER B C 1
ATOM 3724 O O . SER B 1 184 ? 6.188 14.062 6.664 1 98.81 184 SER B O 1
ATOM 3726 N N . ASN B 1 185 ? 5.672 16.25 6.504 1 98.94 185 ASN B N 1
ATOM 3727 C CA . ASN B 1 185 ? 6.914 16.703 5.887 1 98.94 185 ASN B CA 1
ATOM 3728 C C . ASN B 1 185 ? 7.816 17.406 6.895 1 98.94 185 ASN B C 1
ATOM 3730 O O . ASN B 1 185 ? 7.348 17.859 7.945 1 98.94 185 ASN B O 1
ATOM 3734 N N . VAL B 1 186 ? 9.133 17.516 6.559 1 99 186 VAL B N 1
ATOM 3735 C CA . VAL B 1 186 ? 10.039 18.109 7.535 1 99 186 VAL B CA 1
ATOM 3736 C C . VAL B 1 186 ? 10.82 19.25 6.891 1 99 186 VAL B C 1
ATOM 3738 O O . VAL B 1 186 ? 11.109 19.219 5.695 1 99 186 VAL B O 1
ATOM 3741 N N . PHE B 1 187 ? 11.141 20.234 7.703 1 98.94 187 PHE B N 1
ATOM 3742 C CA . PHE B 1 187 ? 11.938 21.406 7.363 1 98.94 187 PHE B CA 1
ATOM 3743 C C . PHE B 1 187 ? 12.969 21.688 8.445 1 98.94 187 PHE B C 1
ATOM 3745 O O . PHE B 1 187 ? 12.766 21.328 9.617 1 98.94 187 PHE B O 1
ATOM 3752 N N . TRP B 1 188 ? 14.008 22.328 8.047 1 98.94 188 TRP B N 1
ATOM 3753 C CA . TRP B 1 188 ? 14.914 22.891 9.047 1 98.94 188 TRP B CA 1
ATOM 3754 C C . TRP B 1 188 ? 15.648 24.109 8.484 1 98.94 188 TRP B C 1
ATOM 3756 O O . TRP B 1 188 ? 15.727 24.281 7.27 1 98.94 188 TRP B O 1
ATOM 3766 N N . ARG B 1 189 ? 16.047 24.969 9.391 1 98.81 189 ARG B N 1
ATOM 3767 C CA . ARG B 1 189 ? 16.781 26.188 9.055 1 98.81 189 ARG B CA 1
ATOM 3768 C C . ARG B 1 189 ? 18.234 26.109 9.531 1 98.81 189 ARG B C 1
ATOM 3770 O O . ARG B 1 189 ? 18.5 25.625 10.633 1 98.81 189 ARG B O 1
ATOM 3777 N N . LYS B 1 190 ? 19.125 26.469 8.758 1 98.75 190 LYS B N 1
ATOM 3778 C CA . LYS B 1 190 ? 20.516 26.734 9.117 1 98.75 190 LYS B CA 1
ATOM 3779 C C . LYS B 1 190 ? 20.969 28.078 8.547 1 98.75 190 LYS B C 1
ATOM 3781 O O . LYS B 1 190 ? 20.984 28.266 7.332 1 98.75 190 LYS B O 1
ATOM 3786 N N . GLY B 1 191 ? 21.359 28.953 9.438 1 97.88 191 GLY B N 1
ATOM 3787 C CA . GLY B 1 191 ? 21.641 30.297 8.984 1 97.88 191 GLY B CA 1
ATOM 3788 C C . GLY B 1 191 ? 20.422 30.969 8.359 1 97.88 191 GLY B C 1
ATOM 3789 O O . GLY B 1 191 ? 19.359 31.031 8.969 1 97.88 191 GLY B O 1
ATOM 3790 N N . ASP B 1 192 ? 20.609 31.469 7.125 1 97.38 192 ASP B N 1
ATOM 3791 C CA . ASP B 1 192 ? 19.531 32.219 6.488 1 97.38 192 ASP B CA 1
ATOM 3792 C C . ASP B 1 192 ? 18.781 31.359 5.48 1 97.38 192 ASP B C 1
ATOM 3794 O O . ASP B 1 192 ? 17.906 31.859 4.762 1 97.38 192 ASP B O 1
ATOM 3798 N N . LYS B 1 193 ? 19.094 30.094 5.516 1 98.44 193 LYS B N 1
ATOM 3799 C CA . LYS B 1 193 ? 18.469 29.203 4.531 1 98.44 193 LYS B CA 1
ATOM 3800 C C . LYS B 1 193 ? 17.578 28.172 5.207 1 98.44 193 LYS B C 1
ATOM 3802 O O . LYS B 1 193 ? 17.844 27.766 6.34 1 98.44 193 LYS B O 1
ATOM 3807 N N . VAL B 1 194 ? 16.562 27.844 4.5 1 98.88 194 VAL B N 1
ATOM 3808 C CA . VAL B 1 194 ? 15.672 26.766 4.926 1 98.88 194 VAL B CA 1
ATOM 3809 C C . VAL B 1 194 ? 15.805 25.578 3.98 1 98.88 194 VAL B C 1
ATOM 3811 O O . VAL B 1 194 ? 15.922 25.75 2.766 1 98.88 194 VAL B O 1
ATOM 3814 N N . PHE B 1 195 ? 15.812 24.391 4.574 1 98.94 195 PHE B N 1
ATOM 3815 C CA . PHE B 1 195 ? 16 23.172 3.82 1 98.94 195 PHE B CA 1
ATOM 3816 C C . PHE B 1 195 ? 14.812 22.234 3.996 1 98.94 195 PHE B C 1
ATOM 3818 O O . PHE B 1 195 ? 14.195 22.203 5.062 1 98.94 195 PHE B O 1
ATOM 3825 N N . THR B 1 196 ? 14.469 21.5 2.969 1 98.94 196 THR B N 1
ATOM 3826 C CA . THR B 1 196 ? 13.484 20.422 3.008 1 98.94 196 THR B CA 1
ATOM 3827 C C . THR B 1 196 ? 13.789 19.375 1.943 1 98.94 196 THR B C 1
ATOM 3829 O O . THR B 1 196 ? 14.328 19.703 0.881 1 98.94 196 THR B O 1
ATOM 3832 N N . PRO B 1 197 ? 13.469 18.172 2.178 1 98.94 197 PRO B N 1
ATOM 3833 C CA . PRO B 1 197 ? 13.758 17.125 1.192 1 98.94 197 PRO B CA 1
ATOM 3834 C C . PRO B 1 197 ? 13.07 17.359 -0.146 1 98.94 197 PRO B C 1
ATOM 3836 O O . PRO B 1 197 ? 11.922 17.812 -0.179 1 98.94 197 PRO B O 1
ATOM 3839 N N . SER B 1 198 ? 13.812 17.062 -1.224 1 98.75 198 SER B N 1
ATOM 3840 C CA . SER B 1 198 ? 13.203 17.125 -2.545 1 98.75 198 SER B CA 1
ATOM 3841 C C . SER B 1 198 ? 12.219 15.977 -2.754 1 98.75 198 SER B C 1
ATOM 3843 O O . SER B 1 198 ? 12.289 14.961 -2.061 1 98.75 198 SER B O 1
ATOM 3845 N N . LEU B 1 199 ? 11.328 16.125 -3.736 1 98.56 199 LEU B N 1
ATOM 3846 C CA . LEU B 1 199 ? 10.289 15.141 -3.994 1 98.56 199 LEU B CA 1
ATOM 3847 C C . LEU B 1 199 ? 10.898 13.836 -4.492 1 98.56 199 LEU B C 1
ATOM 3849 O O . LEU B 1 199 ? 10.305 12.766 -4.316 1 98.56 199 LEU B O 1
ATOM 3853 N N . ASP B 1 200 ? 12.07 13.891 -5.051 1 97.62 200 ASP B N 1
ATOM 3854 C CA . ASP B 1 200 ? 12.688 12.695 -5.629 1 97.62 200 ASP B CA 1
ATOM 3855 C C . ASP B 1 200 ? 13.211 11.766 -4.539 1 97.62 200 ASP B C 1
ATOM 3857 O O . ASP B 1 200 ? 13.695 10.672 -4.832 1 97.62 200 ASP B O 1
ATOM 3861 N N . THR B 1 201 ? 13.125 12.227 -3.232 1 98.38 201 THR B N 1
ATOM 3862 C CA . THR B 1 201 ? 13.406 11.328 -2.121 1 98.38 201 THR B CA 1
ATOM 3863 C C . THR B 1 201 ? 12.234 10.383 -1.876 1 98.38 201 THR B C 1
ATOM 3865 O O . THR B 1 201 ? 12.32 9.477 -1.042 1 98.38 201 THR B O 1
ATOM 3868 N N . GLY B 1 202 ? 11.156 10.516 -2.592 1 98.25 202 GLY B N 1
ATOM 3869 C CA . GLY B 1 202 ? 10 9.633 -2.5 1 98.25 202 GLY B CA 1
ATOM 3870 C C . GLY B 1 202 ? 9 10.078 -1.45 1 98.25 202 GLY B C 1
ATOM 3871 O O . GLY B 1 202 ? 8.234 9.258 -0.932 1 98.25 202 GLY B O 1
ATOM 3872 N N . ILE B 1 203 ? 9.031 11.328 -1.084 1 98.81 203 ILE B N 1
ATOM 3873 C CA . ILE B 1 203 ? 8.148 11.836 -0.039 1 98.81 203 ILE B CA 1
ATOM 3874 C C . ILE B 1 203 ? 6.809 12.25 -0.649 1 98.81 203 ILE B C 1
ATOM 3876 O O . ILE B 1 203 ? 6.688 12.367 -1.871 1 98.81 203 ILE B O 1
ATOM 3880 N N . LEU B 1 204 ? 5.812 12.359 0.172 1 98.81 204 LEU B N 1
ATOM 3881 C CA . LEU B 1 204 ? 4.547 12.953 -0.253 1 98.81 204 LEU B CA 1
ATOM 3882 C C . LEU B 1 204 ? 4.699 14.453 -0.494 1 98.81 204 LEU B C 1
ATOM 3884 O O . LEU B 1 204 ? 5.336 15.148 0.298 1 98.81 204 LEU B O 1
ATOM 3888 N N . ASP B 1 205 ? 4.168 14.922 -1.592 1 98.62 205 ASP B N 1
ATOM 3889 C CA . ASP B 1 205 ? 4.133 16.359 -1.846 1 98.62 205 ASP B CA 1
ATOM 3890 C C . ASP B 1 205 ? 3.012 17.031 -1.053 1 98.62 205 ASP B C 1
ATOM 3892 O O . ASP B 1 205 ? 1.945 17.312 -1.6 1 98.62 205 ASP B O 1
ATOM 3896 N N . GLY B 1 206 ? 3.277 17.344 0.209 1 98.75 206 GLY B N 1
ATOM 3897 C CA . GLY B 1 206 ? 2.26 17.828 1.123 1 98.75 206 GLY B CA 1
ATOM 3898 C C . GLY B 1 206 ? 1.693 19.172 0.71 1 98.75 206 GLY B C 1
ATOM 3899 O O . GLY B 1 206 ? 2.424 20.047 0.223 1 98.75 206 GLY B O 1
ATOM 3900 N N . VAL B 1 207 ? 0.447 19.359 0.989 1 98.81 207 VAL B N 1
ATOM 3901 C CA . VAL B 1 207 ? -0.231 20.609 0.677 1 98.81 207 VAL B CA 1
ATOM 3902 C C . VAL B 1 207 ? 0.305 21.719 1.573 1 98.81 207 VAL B C 1
ATOM 3904 O O . VAL B 1 207 ? 0.658 22.797 1.091 1 98.81 207 VAL B O 1
ATOM 3907 N N . THR B 1 208 ? 0.399 21.453 2.877 1 98.75 208 THR B N 1
ATOM 3908 C CA . THR B 1 208 ? 0.941 22.438 3.807 1 98.75 208 THR B CA 1
ATOM 3909 C C . THR B 1 208 ? 2.428 22.656 3.547 1 98.75 208 THR B C 1
ATOM 3911 O O . THR B 1 208 ? 2.928 23.781 3.711 1 98.75 208 THR B O 1
ATOM 3914 N N . ARG B 1 209 ? 3.176 21.609 3.178 1 98.88 209 ARG B N 1
ATOM 3915 C CA . ARG B 1 209 ? 4.566 21.766 2.76 1 98.88 209 ARG B CA 1
ATOM 3916 C C . ARG B 1 209 ? 4.688 22.812 1.658 1 98.88 209 ARG B C 1
ATOM 3918 O O . ARG B 1 209 ? 5.52 23.719 1.746 1 98.88 209 ARG B O 1
ATOM 3925 N N . GLN B 1 210 ? 3.852 22.672 0.629 1 98.69 210 GLN B N 1
ATOM 3926 C CA . GLN B 1 210 ? 3.889 23.609 -0.496 1 98.69 210 GLN B CA 1
ATOM 3927 C C . GLN B 1 210 ? 3.557 25.031 -0.049 1 98.69 210 GLN B C 1
ATOM 3929 O O . GLN B 1 210 ? 4.195 25.984 -0.486 1 98.69 210 GLN B O 1
ATOM 3934 N N . PHE B 1 211 ? 2.574 25.156 0.761 1 98.38 211 PHE B N 1
ATOM 3935 C CA . PHE B 1 211 ? 2.207 26.453 1.305 1 98.38 211 PHE B CA 1
ATOM 3936 C C . PHE B 1 211 ? 3.393 27.109 2.008 1 98.38 211 PHE B C 1
ATOM 3938 O O . PHE B 1 211 ? 3.68 28.281 1.794 1 98.38 211 PHE B O 1
ATOM 3945 N N . VAL B 1 212 ? 4.078 26.359 2.852 1 98.75 212 VAL B N 1
ATOM 3946 C CA . VAL B 1 212 ? 5.199 26.844 3.646 1 98.75 212 VAL B CA 1
ATOM 3947 C C . VAL B 1 212 ? 6.344 27.266 2.725 1 98.75 212 VAL B C 1
ATOM 3949 O O . VAL B 1 212 ? 6.957 28.312 2.924 1 98.75 212 VAL B O 1
ATOM 3952 N N . ILE B 1 213 ? 6.648 26.453 1.742 1 98.81 213 ILE B N 1
ATOM 3953 C CA . ILE B 1 213 ? 7.691 26.797 0.78 1 98.81 213 ILE B CA 1
ATOM 3954 C C . ILE B 1 213 ? 7.359 28.125 0.116 1 98.81 213 ILE B C 1
ATOM 3956 O O . ILE B 1 213 ? 8.203 29.031 0.056 1 98.81 213 ILE B O 1
ATOM 3960 N N . ASP B 1 214 ? 6.152 28.266 -0.354 1 98.19 214 ASP B N 1
ATOM 3961 C CA . ASP B 1 214 ? 5.719 29.484 -1.042 1 98.19 214 ASP B CA 1
ATOM 3962 C C . ASP B 1 214 ? 5.812 30.703 -0.123 1 98.19 214 ASP B C 1
ATOM 3964 O O . ASP B 1 214 ? 6.254 31.766 -0.544 1 98.19 214 ASP B O 1
ATOM 3968 N N . GLU B 1 215 ? 5.348 30.531 1.104 1 97.44 215 GLU B N 1
ATOM 3969 C CA . GLU B 1 215 ? 5.363 31.625 2.072 1 97.44 215 GLU B CA 1
ATOM 3970 C C . GLU B 1 215 ? 6.793 32.062 2.381 1 97.44 215 GLU B C 1
ATOM 3972 O O . GLU B 1 215 ? 7.078 33.281 2.449 1 97.44 215 GLU B O 1
ATOM 3977 N N . LEU B 1 216 ? 7.668 31.125 2.586 1 98.25 216 LEU B N 1
ATOM 3978 C CA . LEU B 1 216 ? 9.062 31.438 2.859 1 98.25 216 LEU B CA 1
ATOM 3979 C C . LEU B 1 216 ? 9.688 32.188 1.694 1 98.25 216 LEU B C 1
ATOM 3981 O O . LEU B 1 216 ? 10.359 33.219 1.898 1 98.25 216 LEU B O 1
ATOM 3985 N N . LYS B 1 217 ? 9.43 31.734 0.524 1 97.81 217 LYS B N 1
ATOM 3986 C CA . LYS B 1 217 ? 9.961 32.406 -0.663 1 97.81 217 LYS B CA 1
ATOM 3987 C C . LYS B 1 217 ? 9.406 33.812 -0.801 1 97.81 217 LYS B C 1
ATOM 3989 O O . LYS B 1 217 ? 10.133 34.75 -1.157 1 97.81 217 LYS B O 1
ATOM 3994 N N . ARG B 1 218 ? 8.18 33.938 -0.56 1 96.06 218 ARG B N 1
ATOM 3995 C CA . ARG B 1 218 ? 7.543 35.25 -0.616 1 96.06 218 ARG B CA 1
ATOM 3996 C C . ARG B 1 218 ? 8.203 36.25 0.354 1 96.06 218 ARG B C 1
ATOM 3998 O O . ARG B 1 218 ? 8.289 37.438 0.078 1 96.06 218 ARG B O 1
ATOM 4005 N N . GLN B 1 219 ? 8.695 35.719 1.407 1 94.56 219 GLN B N 1
ATOM 4006 C CA . GLN B 1 219 ? 9.32 36.531 2.439 1 94.56 219 GLN B CA 1
ATOM 4007 C C . GLN B 1 219 ? 10.805 36.719 2.154 1 94.56 219 GLN B C 1
ATOM 4009 O O . GLN B 1 219 ? 11.516 37.344 2.947 1 94.56 219 GLN B O 1
ATOM 4014 N N . GLY B 1 220 ? 11.305 36.156 1.106 1 96.38 220 GLY B N 1
ATOM 4015 C CA . GLY B 1 220 ? 12.68 36.375 0.691 1 96.38 220 GLY B CA 1
ATOM 4016 C C . GLY B 1 220 ? 13.641 35.344 1.247 1 96.38 220 GLY B C 1
ATOM 4017 O O . GLY B 1 220 ? 14.859 35.469 1.108 1 96.38 220 GLY B O 1
ATOM 4018 N N . THR B 1 221 ? 13.07 34.375 1.921 1 97.56 221 THR B N 1
ATOM 4019 C CA . THR B 1 221 ? 13.906 33.312 2.453 1 97.56 221 THR B CA 1
ATOM 4020 C C . THR B 1 221 ? 14.266 32.281 1.36 1 97.56 221 THR B C 1
ATOM 4022 O O . THR B 1 221 ? 13.398 31.875 0.593 1 97.56 221 THR B O 1
ATOM 4025 N N . GLU B 1 222 ? 15.531 31.984 1.253 1 98.31 222 GLU B N 1
ATOM 4026 C CA . GLU B 1 222 ? 15.953 30.938 0.324 1 98.31 222 GLU B CA 1
ATOM 4027 C C . GLU B 1 222 ? 15.586 29.547 0.843 1 98.31 222 GLU B C 1
ATOM 4029 O O . GLU B 1 222 ? 15.992 29.156 1.94 1 98.31 222 GLU B O 1
ATOM 4034 N N . VAL B 1 223 ? 14.805 28.844 0.102 1 98.81 223 VAL B N 1
ATOM 4035 C CA . VAL B 1 223 ? 14.43 27.469 0.424 1 98.81 223 VAL B CA 1
ATOM 4036 C C . VAL B 1 223 ? 15.148 26.5 -0.516 1 98.81 223 VAL B C 1
ATOM 4038 O O . VAL B 1 223 ? 15.016 26.594 -1.737 1 98.81 223 VAL B O 1
ATOM 4041 N N . ILE B 1 224 ? 15.891 25.609 -0.02 1 98.88 224 ILE B N 1
ATOM 4042 C CA . ILE B 1 224 ? 16.625 24.625 -0.802 1 98.88 224 ILE B CA 1
ATOM 4043 C C . ILE B 1 224 ? 15.969 23.25 -0.663 1 98.88 224 ILE B C 1
ATOM 4045 O O . ILE B 1 224 ? 15.914 22.688 0.434 1 98.88 224 ILE B O 1
ATOM 4049 N N . GLU B 1 225 ? 15.406 22.781 -1.751 1 98.88 225 GLU B N 1
ATOM 4050 C CA . GLU B 1 225 ? 14.945 21.406 -1.841 1 98.88 225 GLU B CA 1
ATOM 4051 C C . GLU B 1 225 ? 16.047 20.484 -2.348 1 98.88 225 GLU B C 1
ATOM 4053 O O . GLU B 1 225 ? 16.688 20.781 -3.355 1 98.88 225 GLU B O 1
ATOM 4058 N N . GLY B 1 226 ? 16.281 19.406 -1.608 1 98.81 226 GLY B N 1
ATOM 4059 C CA . GLY B 1 226 ? 17.375 18.531 -2.031 1 98.81 226 GLY B CA 1
ATOM 4060 C C . GLY B 1 226 ? 17.469 17.266 -1.21 1 98.81 226 GLY B C 1
ATOM 4061 O O . GLY B 1 226 ? 16.547 16.906 -0.482 1 98.81 226 GLY B O 1
ATOM 4062 N N . ARG B 1 227 ? 18.5 16.531 -1.484 1 98.88 227 ARG B N 1
ATOM 4063 C CA . ARG B 1 227 ? 18.875 15.359 -0.701 1 98.88 227 ARG B CA 1
ATOM 4064 C C . ARG B 1 227 ? 19.891 15.719 0.372 1 98.88 227 ARG B C 1
ATOM 4066 O O . ARG B 1 227 ? 20.938 16.297 0.07 1 98.88 227 ARG B O 1
ATOM 4073 N N . PHE B 1 228 ? 19.531 15.438 1.603 1 98.88 228 PHE B N 1
ATOM 4074 C CA . PHE B 1 228 ? 20.375 15.82 2.736 1 98.88 228 PHE B CA 1
ATOM 4075 C C . PHE B 1 228 ? 20.562 14.641 3.686 1 98.88 228 PHE B C 1
ATOM 4077 O O . PHE B 1 228 ? 19.656 13.836 3.883 1 98.88 228 PHE B O 1
ATOM 4084 N N . ARG B 1 229 ? 21.719 14.586 4.266 1 98.75 229 ARG B N 1
ATOM 4085 C CA . ARG B 1 229 ? 21.953 13.609 5.324 1 98.75 229 ARG B CA 1
ATOM 4086 C C . ARG B 1 229 ? 21.281 14.031 6.621 1 98.75 229 ARG B C 1
ATOM 4088 O O . ARG B 1 229 ? 21.047 15.227 6.848 1 98.75 229 ARG B O 1
ATOM 4095 N N . PHE B 1 230 ? 21.047 13.07 7.434 1 98.75 230 PHE B N 1
ATOM 4096 C CA . PHE B 1 230 ? 20.359 13.312 8.695 1 98.75 230 PHE B CA 1
ATOM 4097 C C . PHE B 1 230 ? 21.125 14.312 9.547 1 98.75 230 PHE B C 1
ATOM 4099 O O . PHE B 1 230 ? 20.531 15.094 10.289 1 98.75 230 PHE B O 1
ATOM 4106 N N . GLN B 1 231 ? 22.375 14.336 9.438 1 98.56 231 GLN B N 1
ATOM 4107 C CA . GLN B 1 231 ? 23.234 15.25 10.172 1 98.56 231 GLN B CA 1
ATOM 4108 C C . GLN B 1 231 ? 22.828 16.703 9.938 1 98.56 231 GLN B C 1
ATOM 4110 O O . GLN B 1 231 ? 22.953 17.547 10.836 1 98.56 231 GLN B O 1
ATOM 4115 N N . SER B 1 232 ? 22.344 16.969 8.781 1 98.38 232 SER B N 1
ATOM 4116 C CA . SER B 1 232 ? 21.891 18.328 8.453 1 98.38 232 SER B CA 1
ATOM 4117 C C . SER B 1 232 ? 20.797 18.797 9.414 1 98.38 232 SER B C 1
ATOM 4119 O O . SER B 1 232 ? 20.766 19.953 9.805 1 98.38 232 SER B O 1
ATOM 4121 N N . MET B 1 233 ? 19.938 17.922 9.852 1 98.5 233 MET B N 1
ATOM 4122 C CA . MET B 1 233 ? 18.875 18.266 10.789 1 98.5 233 MET B CA 1
ATOM 4123 C C . MET B 1 233 ? 19.438 18.438 12.195 1 98.5 233 MET B C 1
ATOM 4125 O O . MET B 1 233 ? 18.938 19.281 12.961 1 98.5 233 MET B O 1
ATOM 4129 N N . LEU B 1 234 ? 20.469 17.703 12.531 1 98.56 234 LEU B N 1
ATOM 4130 C CA . LEU B 1 234 ? 21.062 17.781 13.859 1 98.56 234 LEU B CA 1
ATOM 4131 C C . LEU B 1 234 ? 21.828 19.078 14.039 1 98.56 234 LEU B C 1
ATOM 4133 O O . LEU B 1 234 ? 22.047 19.531 15.164 1 98.56 234 LEU B O 1
ATOM 4137 N N . GLU B 1 235 ? 22.203 19.672 12.961 1 98.5 235 GLU B N 1
ATOM 4138 C CA . GLU B 1 235 ? 22.953 20.922 13.008 1 98.5 235 GLU B CA 1
ATOM 4139 C C . GLU B 1 235 ? 22.047 22.125 12.797 1 98.5 235 GLU B C 1
ATOM 4141 O O . GLU B 1 235 ? 22.531 23.25 12.68 1 98.5 235 GLU B O 1
ATOM 4146 N N . ALA B 1 236 ? 20.812 21.938 12.734 1 98.75 236 ALA B N 1
ATOM 4147 C CA . ALA B 1 236 ? 19.844 22.984 12.406 1 98.75 236 ALA B CA 1
ATOM 4148 C C . ALA B 1 236 ? 19.734 24.016 13.523 1 98.75 236 ALA B C 1
ATOM 4150 O O . ALA B 1 236 ? 19.938 23.688 14.695 1 98.75 236 ALA B O 1
ATOM 4151 N N . ASP B 1 237 ? 19.391 25.234 13.148 1 98.75 237 ASP B N 1
ATOM 4152 C CA . ASP B 1 237 ? 19.062 26.266 14.125 1 98.75 237 ASP B CA 1
ATOM 4153 C C . ASP B 1 237 ? 17.609 26.141 14.594 1 98.75 237 ASP B C 1
ATOM 4155 O O . ASP B 1 237 ? 17.281 26.516 15.727 1 98.75 237 ASP B O 1
ATOM 4159 N N . GLU B 1 238 ? 16.75 25.766 13.711 1 98.69 238 GLU B N 1
ATOM 4160 C CA . GLU B 1 238 ? 15.336 25.422 13.922 1 98.69 238 GLU B CA 1
ATOM 4161 C C . GLU B 1 238 ? 14.906 24.25 13.039 1 98.69 238 GLU B C 1
ATOM 4163 O O . GLU B 1 238 ? 15.5 24.016 11.984 1 98.69 238 GLU B O 1
ATOM 4168 N N . ALA B 1 239 ? 13.953 23.531 13.484 1 98.94 239 ALA B N 1
ATOM 4169 C CA . ALA B 1 239 ? 13.344 22.469 12.672 1 98.94 239 ALA B CA 1
ATOM 4170 C C . ALA B 1 239 ? 11.859 22.328 13 1 98.94 239 ALA B C 1
ATOM 4172 O O . ALA B 1 239 ? 11.438 22.578 14.133 1 98.94 239 ALA B O 1
ATOM 4173 N N . TRP B 1 240 ? 11.086 21.953 12.008 1 98.94 240 TRP B N 1
ATOM 4174 C CA . TRP B 1 240 ? 9.648 21.797 12.211 1 98.94 240 TRP B CA 1
ATOM 4175 C C . TRP B 1 240 ? 9.07 20.812 11.203 1 98.94 240 TRP B C 1
ATOM 4177 O O . TRP B 1 240 ? 9.727 20.453 10.227 1 98.94 240 TRP B O 1
ATOM 4187 N N . MET B 1 241 ? 7.926 20.297 11.492 1 98.94 241 MET B N 1
ATOM 4188 C CA . MET B 1 241 ? 7.156 19.438 10.602 1 98.94 241 MET B CA 1
ATOM 4189 C C . MET B 1 241 ? 5.875 20.125 10.148 1 98.94 241 MET B C 1
ATOM 4191 O O . MET B 1 241 ? 5.402 21.047 10.805 1 98.94 241 MET B O 1
ATOM 4195 N N . THR B 1 242 ? 5.363 19.703 9.016 1 98.88 242 THR B N 1
ATOM 4196 C CA . THR B 1 242 ? 4.094 20.234 8.516 1 98.88 242 THR B CA 1
ATOM 4197 C C . THR B 1 242 ? 3.113 19.094 8.234 1 98.88 242 THR B C 1
ATOM 4199 O O . THR B 1 242 ? 3.514 18.016 7.82 1 98.88 242 THR B O 1
ATOM 4202 N N . ASN B 1 243 ? 1.935 19.312 8.438 1 97.62 243 ASN B N 1
ATOM 4203 C CA . ASN B 1 243 ? 0.78 18.422 8.281 1 97.62 243 ASN B CA 1
ATOM 4204 C C . ASN B 1 243 ? -0.52 19.219 8.195 1 97.62 243 ASN B C 1
ATOM 4206 O O . ASN B 1 243 ? -0.699 20.219 8.898 1 97.62 243 ASN B O 1
ATOM 4210 N N . SER B 1 244 ? -1.426 18.797 7.371 1 98.12 244 SER B N 1
ATOM 4211 C CA . SER B 1 244 ? -2.596 19.609 7.086 1 98.12 244 SER B CA 1
ATOM 4212 C C . SER B 1 244 ? -3.527 19.703 8.289 1 98.12 244 SER B C 1
ATOM 4214 O O . SER B 1 244 ? -4.379 20.578 8.367 1 98.12 244 SER B O 1
ATOM 4216 N N . VAL B 1 245 ? -3.4 18.781 9.188 1 97.5 245 VAL B N 1
ATOM 4217 C CA . VAL B 1 245 ? -4.242 18.797 10.383 1 97.5 245 VAL B CA 1
ATOM 4218 C C . VAL B 1 245 ? -3.504 19.5 11.516 1 97.5 245 VAL B C 1
ATOM 4220 O O . VAL B 1 245 ? -4.062 20.375 12.188 1 97.5 245 VAL B O 1
ATOM 4223 N N . LEU B 1 246 ? -2.234 19.234 11.68 1 97.25 246 LEU B N 1
ATOM 4224 C CA . LEU B 1 246 ? -1.437 19.75 12.781 1 97.25 246 LEU B CA 1
ATOM 4225 C C . LEU B 1 246 ? -0.844 21.109 12.422 1 97.25 246 LEU B C 1
ATOM 4227 O O . LEU B 1 246 ? -0.404 21.859 13.305 1 97.25 246 LEU B O 1
ATOM 4231 N N . GLU B 1 247 ? -0.83 21.469 11.141 1 98.25 247 GLU B N 1
ATOM 4232 C CA . GLU B 1 247 ? -0.279 22.734 10.656 1 98.25 247 GLU B CA 1
ATOM 4233 C C . GLU B 1 247 ? 1.246 22.734 10.703 1 98.25 247 GLU B C 1
ATOM 4235 O O . GLU B 1 247 ? 1.888 21.891 10.062 1 98.25 247 GLU B O 1
ATOM 4240 N N . ILE B 1 248 ? 1.818 23.672 11.406 1 98.69 248 ILE B N 1
ATOM 4241 C CA . ILE B 1 248 ? 3.266 23.797 11.547 1 98.69 248 ILE B CA 1
ATOM 4242 C C . ILE B 1 248 ? 3.666 23.484 12.992 1 98.69 248 ILE B C 1
ATOM 4244 O O . ILE B 1 248 ? 3.336 24.234 13.906 1 98.69 248 ILE B O 1
ATOM 4248 N N . ILE B 1 249 ? 4.371 22.344 13.203 1 98.81 249 ILE B N 1
ATOM 4249 C CA . ILE B 1 249 ? 4.75 21.906 14.539 1 98.81 249 ILE B CA 1
ATOM 4250 C C . ILE B 1 249 ? 6.273 21.922 14.672 1 98.81 249 ILE B C 1
ATOM 4252 O O . ILE B 1 249 ? 6.965 21.141 14.023 1 98.81 249 ILE B O 1
ATOM 4256 N N . PRO B 1 250 ? 6.797 22.766 15.531 1 98.88 250 PRO B N 1
ATOM 4257 C CA . PRO B 1 250 ? 8.25 22.797 15.711 1 98.88 250 PRO B CA 1
ATOM 4258 C C . PRO B 1 250 ? 8.773 21.578 16.484 1 98.88 250 PRO B C 1
ATOM 4260 O O . PRO B 1 250 ? 8.062 21.016 17.312 1 98.88 250 PRO B O 1
ATOM 4263 N N . PHE B 1 251 ? 10.016 21.203 16.156 1 98.94 251 PHE B N 1
ATOM 4264 C CA . PHE B 1 251 ? 10.734 20.234 16.969 1 98.94 251 PHE B CA 1
ATOM 4265 C C . PHE B 1 251 ? 11.453 20.922 18.125 1 98.94 251 PHE B C 1
ATOM 4267 O O . PHE B 1 251 ? 12.203 21.875 17.922 1 98.94 251 PHE B O 1
ATOM 4274 N N . SER B 1 252 ? 11.195 20.5 19.344 1 98.81 252 SER B N 1
ATOM 4275 C CA . SER B 1 252 ? 11.93 21 20.5 1 98.81 252 SER B CA 1
ATOM 4276 C C . SER B 1 252 ? 13.273 20.281 20.656 1 98.81 252 SER B C 1
ATOM 4278 O O . SER B 1 252 ? 14.156 20.75 21.375 1 98.81 252 SER B O 1
ATOM 4280 N N . LYS B 1 253 ? 13.312 19.125 20.062 1 98.5 253 LYS B N 1
ATOM 4281 C CA . LYS B 1 253 ? 14.508 18.297 20.062 1 98.5 253 LYS B CA 1
ATOM 4282 C C . LYS B 1 253 ? 14.469 17.281 18.922 1 98.5 253 LYS B C 1
ATOM 4284 O O . LYS B 1 253 ? 13.391 16.828 18.516 1 98.5 253 LYS B O 1
ATOM 4289 N N . ILE B 1 254 ? 15.594 17 18.391 1 98.88 254 ILE B N 1
ATOM 4290 C CA . ILE B 1 254 ? 15.781 15.859 17.5 1 98.88 254 ILE B CA 1
ATOM 4291 C C . ILE B 1 254 ? 16.859 14.938 18.062 1 98.88 254 ILE B C 1
ATOM 4293 O O . ILE B 1 254 ? 18 15.367 18.297 1 98.88 254 ILE B O 1
ATOM 4297 N N . GLU B 1 255 ? 16.453 13.703 18.234 1 98.38 255 GLU B N 1
ATOM 4298 C CA . GLU B 1 255 ? 17.312 12.828 19.031 1 98.38 255 GLU B CA 1
ATOM 4299 C C . GLU B 1 255 ? 17.703 13.492 20.344 1 98.38 255 GLU B C 1
ATOM 4301 O O . GLU B 1 255 ? 16.844 13.852 21.156 1 98.38 255 GLU B O 1
ATOM 4306 N N . GLU B 1 256 ? 18.922 13.711 20.594 1 98 256 GLU B N 1
ATOM 4307 C CA . GLU B 1 256 ? 19.359 14.32 21.844 1 98 256 GLU B CA 1
ATOM 4308 C C . GLU B 1 256 ? 19.734 15.781 21.656 1 98 256 GLU B C 1
ATOM 4310 O O . GLU B 1 256 ? 20.188 16.438 22.594 1 98 256 GLU B O 1
ATOM 4315 N N . VAL B 1 257 ? 19.516 16.344 20.531 1 98.62 257 VAL B N 1
ATOM 4316 C CA . VAL B 1 257 ? 19.938 17.719 20.234 1 98.62 257 VAL B CA 1
ATOM 4317 C C . VAL B 1 257 ? 18.766 18.672 20.5 1 98.62 257 VAL B C 1
ATOM 4319 O O . VAL B 1 257 ? 17.75 18.609 19.812 1 98.62 257 VAL B O 1
ATOM 4322 N N . PRO B 1 258 ? 18.938 19.594 21.391 1 98.62 258 PRO B N 1
ATOM 4323 C CA . PRO B 1 258 ? 17.859 20.547 21.672 1 98.62 258 PRO B CA 1
ATOM 4324 C C . PRO B 1 258 ? 17.688 21.578 20.547 1 98.62 258 PRO B C 1
ATOM 4326 O O . PRO B 1 258 ? 18.672 22.016 19.953 1 98.62 258 PRO B O 1
ATOM 4329 N N . LEU B 1 259 ? 16.547 22 20.312 1 98.81 259 LEU B N 1
ATOM 4330 C CA . LEU B 1 259 ? 16.156 23.047 19.375 1 98.81 259 LEU B CA 1
ATOM 4331 C C . LEU B 1 259 ? 15.211 24.047 20.016 1 98.81 259 LEU B C 1
ATOM 4333 O O . LEU B 1 259 ? 14.664 23.781 21.094 1 98.81 259 LEU B O 1
ATOM 4337 N N . PRO B 1 260 ? 14.969 25.172 19.422 1 98.44 260 PRO B N 1
ATOM 4338 C CA . PRO B 1 260 ? 14.18 26.219 20.062 1 98.44 260 PRO B CA 1
ATOM 4339 C C . PRO B 1 260 ? 12.711 25.828 20.25 1 98.44 260 PRO B C 1
ATOM 4341 O O . PRO B 1 260 ? 12.008 26.406 21.078 1 98.44 260 PRO B O 1
ATOM 4344 N N . GLY B 1 261 ? 12.234 24.875 19.484 1 98.44 261 GLY B N 1
ATOM 4345 C CA . GLY B 1 261 ? 10.828 24.516 19.562 1 98.44 261 GLY B CA 1
ATOM 4346 C C . GLY B 1 261 ? 9.898 25.672 19.266 1 98.44 261 GLY B C 1
ATOM 4347 O O . GLY B 1 261 ? 10.07 26.375 18.281 1 98.44 261 GLY B O 1
ATOM 4348 N N . ALA B 1 262 ? 8.945 25.875 20.141 1 97.88 262 ALA B N 1
ATOM 4349 C CA . ALA B 1 262 ? 7.914 26.891 19.969 1 97.88 262 ALA B CA 1
ATOM 4350 C C . ALA B 1 262 ? 8.508 28.297 20.031 1 97.88 262 ALA B C 1
ATOM 4352 O O . ALA B 1 262 ? 7.875 29.266 19.609 1 97.88 262 ALA B O 1
ATOM 4353 N N . ASP B 1 263 ? 9.695 28.422 20.484 1 98.12 263 ASP B N 1
ATOM 4354 C CA . ASP B 1 263 ? 10.336 29.719 20.625 1 98.12 263 ASP B CA 1
ATOM 4355 C C . ASP B 1 263 ? 11.141 30.062 19.375 1 98.12 263 ASP B C 1
ATOM 4357 O O . ASP B 1 263 ? 11.711 31.156 19.266 1 98.12 263 ASP B O 1
ATOM 4361 N N . GLY B 1 264 ? 11.188 29.188 18.406 1 98.12 264 GLY B N 1
ATOM 4362 C CA . GLY B 1 264 ? 11.906 29.469 17.172 1 98.12 264 GLY B CA 1
ATOM 4363 C C . GLY B 1 264 ? 11.328 30.625 16.391 1 98.12 264 GLY B C 1
ATOM 4364 O O . GLY B 1 264 ? 10.109 30.719 16.219 1 98.12 264 GLY B O 1
ATOM 4365 N N . LYS B 1 265 ? 12.156 31.484 15.891 1 97.19 265 LYS B N 1
ATOM 4366 C CA . LYS B 1 265 ? 11.727 32.688 15.219 1 97.19 265 LYS B CA 1
ATOM 4367 C C . LYS B 1 265 ? 11.039 32.375 13.891 1 97.19 265 LYS B C 1
ATOM 4369 O O . LYS B 1 265 ? 10.008 32.969 13.562 1 97.19 265 LYS B O 1
ATOM 4374 N N . THR B 1 266 ? 11.641 31.547 13.117 1 97.62 266 THR B N 1
ATOM 4375 C CA . THR B 1 266 ? 11.078 31.203 11.82 1 97.62 266 THR B CA 1
ATOM 4376 C C . THR B 1 266 ? 9.711 30.531 11.984 1 97.62 266 THR B C 1
ATOM 4378 O O . THR B 1 266 ? 8.766 30.875 11.266 1 97.62 266 THR B O 1
ATOM 4381 N N . VAL B 1 267 ? 9.586 29.609 12.914 1 97.56 267 VAL B N 1
ATOM 4382 C CA . VAL B 1 267 ? 8.336 28.891 13.148 1 97.56 267 VAL B CA 1
ATOM 4383 C C . VAL B 1 267 ? 7.262 29.875 13.609 1 97.56 267 VAL B C 1
ATOM 4385 O O . VAL B 1 267 ? 6.105 29.781 13.188 1 97.56 267 VAL B O 1
ATOM 4388 N N . GLN B 1 268 ? 7.645 30.75 14.492 1 97.88 268 GLN B N 1
ATOM 4389 C CA . GLN B 1 268 ? 6.68 31.734 14.969 1 97.88 268 GLN B CA 1
ATOM 4390 C C . GLN B 1 268 ? 6.148 32.594 13.812 1 97.88 268 GLN B C 1
ATOM 4392 O O . GLN B 1 268 ? 4.949 32.875 13.742 1 97.88 268 GLN B O 1
ATOM 4397 N N . LEU B 1 269 ? 7.043 33 12.992 1 96.88 269 LEU B N 1
ATOM 4398 C CA . LEU B 1 269 ? 6.645 33.781 11.828 1 96.88 269 LEU B CA 1
ATOM 4399 C C . LEU B 1 269 ? 5.707 33 10.93 1 96.88 269 LEU B C 1
ATOM 4401 O O . LEU B 1 269 ? 4.68 33.5 10.484 1 96.88 269 LEU B O 1
ATOM 4405 N N . LEU B 1 270 ? 6.047 31.797 10.648 1 98.12 270 LEU B N 1
ATOM 4406 C CA . LEU B 1 270 ? 5.25 30.938 9.781 1 98.12 270 LEU B CA 1
ATOM 4407 C C . LEU B 1 270 ? 3.875 30.672 10.383 1 98.12 270 LEU B C 1
ATOM 4409 O O . LEU B 1 270 ? 2.869 30.672 9.672 1 98.12 270 LEU B O 1
ATOM 4413 N N . ARG B 1 271 ? 3.83 30.391 11.672 1 97.62 271 ARG B N 1
ATOM 4414 C CA . ARG B 1 271 ? 2.561 30.156 12.352 1 97.62 271 ARG B CA 1
ATOM 4415 C C . ARG B 1 271 ? 1.666 31.391 12.297 1 97.62 271 ARG B C 1
ATOM 4417 O O . ARG B 1 271 ? 0.454 31.281 12.102 1 97.62 271 ARG B O 1
ATOM 4424 N N . THR B 1 272 ? 2.258 32.531 12.492 1 97.06 272 THR B N 1
ATOM 4425 C CA . THR B 1 272 ? 1.513 33.781 12.398 1 97.06 272 THR B CA 1
ATOM 4426 C C . THR B 1 272 ? 0.932 33.938 11 1 97.06 272 THR B C 1
ATOM 4428 O O . THR B 1 272 ? -0.238 34.312 10.844 1 97.06 272 THR B O 1
ATOM 4431 N N . GLN B 1 273 ? 1.761 33.719 10.008 1 96.56 273 GLN B N 1
ATOM 4432 C CA . GLN B 1 273 ? 1.303 33.812 8.625 1 96.56 273 GLN B CA 1
ATOM 4433 C C . GLN B 1 273 ? 0.203 32.812 8.328 1 96.56 273 GLN B C 1
ATOM 4435 O O . GLN B 1 273 ? -0.767 33.125 7.637 1 96.56 273 GLN B O 1
ATOM 4440 N N . TYR B 1 274 ? 0.393 31.609 8.781 1 97 274 TYR B N 1
ATOM 4441 C CA . TYR B 1 274 ? -0.609 30.562 8.625 1 97 274 TYR B CA 1
ATOM 4442 C C . TYR B 1 274 ? -1.954 31 9.188 1 97 274 TYR B C 1
ATOM 4444 O O . TYR B 1 274 ? -2.984 30.891 8.523 1 97 274 TYR B O 1
ATOM 4452 N N . GLN B 1 275 ? -1.937 31.547 10.367 1 95.81 275 GLN B N 1
ATOM 4453 C CA . GLN B 1 275 ? -3.15 32 11.031 1 95.81 275 GLN B CA 1
ATOM 4454 C C . GLN B 1 275 ? -3.783 33.156 10.281 1 95.81 275 GLN B C 1
ATOM 4456 O O . GLN B 1 275 ? -5.008 33.281 10.188 1 95.81 275 GLN B O 1
ATOM 4461 N N . ARG B 1 276 ? -2.975 34 9.789 1 95.94 276 ARG B N 1
ATOM 4462 C CA . ARG B 1 276 ? -3.471 35.125 9.008 1 95.94 276 ARG B CA 1
ATOM 4463 C C . ARG B 1 276 ? -4.227 34.656 7.77 1 95.94 276 ARG B C 1
ATOM 4465 O O . ARG B 1 276 ? -5.281 35.188 7.438 1 95.94 276 ARG B O 1
ATOM 4472 N N . GLU B 1 277 ? -3.627 33.688 7.117 1 95.5 277 GLU B N 1
ATOM 4473 C CA . GLU B 1 277 ? -4.258 33.188 5.91 1 95.5 277 GLU B CA 1
ATOM 4474 C C . GLU B 1 277 ? -5.574 32.469 6.238 1 95.5 277 GLU B C 1
ATOM 4476 O O . GLU B 1 277 ? -6.535 32.562 5.469 1 95.5 277 GLU B O 1
ATOM 4481 N N . ILE B 1 278 ? -5.645 31.766 7.344 1 95.19 278 ILE B N 1
ATOM 4482 C CA . ILE B 1 278 ? -6.875 31.125 7.797 1 95.19 278 ILE B CA 1
ATOM 4483 C C . ILE B 1 278 ? -7.941 32.188 8.047 1 95.19 278 ILE B C 1
ATOM 4485 O O . ILE B 1 278 ? -9.102 32.031 7.66 1 95.19 278 ILE B O 1
ATOM 4489 N N . ASN B 1 279 ? -7.559 33.25 8.664 1 93.69 279 ASN B N 1
ATOM 4490 C CA . ASN B 1 279 ? -8.492 34.312 9.016 1 93.69 279 ASN B CA 1
ATOM 4491 C C . ASN B 1 279 ? -9.055 35 7.773 1 93.69 279 ASN B C 1
ATOM 4493 O O . ASN B 1 279 ? -10.172 35.5 7.801 1 93.69 279 ASN B O 1
ATOM 4497 N N . LYS B 1 280 ? -8.273 34.969 6.746 1 91.31 280 LYS B N 1
ATOM 4498 C CA . LYS B 1 280 ? -8.734 35.562 5.5 1 91.31 280 LYS B CA 1
ATOM 4499 C C . LYS B 1 280 ? -9.875 34.781 4.883 1 91.31 280 LYS B C 1
ATOM 4501 O O . LYS B 1 280 ? -10.664 35.312 4.102 1 91.31 280 LYS B O 1
ATOM 4506 N N . MET B 1 281 ? -9.914 33.5 5.129 1 86.75 281 MET B N 1
ATOM 4507 C CA . MET B 1 281 ? -10.984 32.656 4.613 1 86.75 281 MET B CA 1
ATOM 4508 C C . MET B 1 281 ? -12.336 33.031 5.207 1 86.75 281 MET B C 1
ATOM 4510 O O . MET B 1 281 ? -13.375 32.906 4.562 1 86.75 281 MET B O 1
ATOM 4514 N N . ASN B 1 282 ? -12.32 33.406 6.43 1 71.94 282 ASN B N 1
ATOM 4515 C CA . ASN B 1 282 ? -13.523 33.719 7.188 1 71.94 282 ASN B CA 1
ATOM 4516 C C . ASN B 1 282 ? -14.047 35.125 6.844 1 71.94 282 ASN B C 1
ATOM 4518 O O . ASN B 1 282 ? -15.109 35.531 7.332 1 71.94 282 ASN B O 1
ATOM 4522 N N . VAL B 1 283 ? -13.273 35.938 6.074 1 64.44 283 VAL B N 1
ATOM 4523 C CA . VAL B 1 283 ? -13.734 37.25 5.699 1 64.44 283 VAL B CA 1
ATOM 4524 C C . VAL B 1 283 ? -14.281 37.25 4.273 1 64.44 283 VAL B C 1
ATOM 4526 O O . VAL B 1 283 ? -13.773 36.5 3.422 1 64.44 283 VAL B O 1
#

pLDDT: mean 97.45, std 3.28, range [64.44, 99.0]

InterPro domains:
  IPR001544 Aminotransferase class IV [PF01063] (29-254)
  IPR017824 Aminodeoxychorismate lyase, class IV [cd01559] (21-274)
  IPR018300 Aminotransferase, class IV, conserved site [PS00770] (180-209)
  IPR036038 Aminotransferase-like, PLP-dependent enzymes [SSF56752] (1-275)
  IPR043131 Branched-chain-amino-acid aminotransferase-like, N-terminal [G3DSA:3.30.470.10] (1-122)
  IPR043132 Branched-chain-amino-acid aminotransferase-like, C-terminal [G3DSA:3.20.10.10] (123-282)
  IPR050571 Class-IV Pyridoxal-Phosphate-Dependent Aminotransferase [PTHR42743] (8-276)

Nearest PDB structures (foldseek):
  1i2k-assembly1_A  TM=9.118E-01  e=5.183E-23  Escherichia coli
  1i1k-assembly1_A  TM=8.648E-01  e=7.462E-23  Escherichia coli
  2y4r-assembly1_B  TM=8.853E-01  e=4.615E-22  Pseudomonas aeruginosa PAO1
  3lul-assembly1_A  TM=8.717E-01  e=6.252E-22  Legionella pneumophila subsp. pneumophila str. Philadelphia 1
  4tvi-assembly1_B  TM=8.631E-01  e=4.689E-19  Brucella abortus 2308